Protein AF-A0AAV7X5C0-F1 (afdb_monomer_lite)

Structure (mmCIF, N/CA/C/O backbone):
data_AF-A0AAV7X5C0-F1
#
_entry.id   AF-A0AAV7X5C0-F1
#
loop_
_atom_site.group_PDB
_atom_site.id
_atom_site.type_symbol
_atom_site.label_atom_id
_atom_site.label_alt_id
_atom_site.label_comp_id
_atom_site.label_asym_id
_atom_site.label_entity_id
_atom_site.label_seq_id
_atom_site.pdbx_PDB_ins_code
_atom_site.Cartn_x
_atom_site.Cartn_y
_atom_site.Cartn_z
_atom_site.occupancy
_atom_site.B_iso_or_equiv
_atom_site.auth_seq_id
_atom_site.auth_comp_id
_atom_site.auth_asym_id
_atom_site.auth_atom_id
_atom_site.pdbx_PDB_model_num
ATOM 1 N N . MET A 1 1 ? 16.404 11.447 -31.631 1.00 85.19 1 MET A N 1
ATOM 2 C CA . MET A 1 1 ? 15.729 12.705 -32.036 1.00 85.19 1 MET A CA 1
ATOM 3 C C . MET A 1 1 ? 14.798 12.378 -33.194 1.00 85.19 1 MET A C 1
ATOM 5 O O . MET A 1 1 ? 15.239 12.362 -34.338 1.00 85.19 1 MET A O 1
ATOM 9 N N . GLU A 1 2 ? 13.551 12.026 -32.892 1.00 89.25 2 GLU A N 1
ATOM 10 C CA . GLU A 1 2 ? 12.623 11.389 -33.840 1.00 89.25 2 GLU A CA 1
ATOM 11 C C . GLU A 1 2 ? 11.283 12.127 -33.885 1.00 89.25 2 GLU A C 1
ATOM 13 O O . GLU A 1 2 ? 10.907 12.813 -32.934 1.00 89.25 2 GLU A O 1
ATOM 18 N N . CYS A 1 3 ? 10.566 11.987 -34.999 1.00 92.56 3 CYS A N 1
ATOM 19 C CA . CYS A 1 3 ? 9.213 12.511 -35.148 1.00 92.56 3 CYS A CA 1
ATOM 20 C C . CYS A 1 3 ? 8.210 11.658 -34.343 1.00 92.56 3 CYS A C 1
ATOM 22 O O . CYS A 1 3 ? 8.248 10.436 -34.487 1.00 92.56 3 CYS A O 1
ATOM 24 N N . PRO A 1 4 ? 7.268 12.252 -33.582 1.00 83.00 4 PRO A N 1
ATOM 25 C CA . PRO A 1 4 ? 6.295 11.490 -32.787 1.00 83.00 4 PRO A CA 1
ATOM 26 C C . PRO A 1 4 ? 5.284 10.683 -33.618 1.00 83.00 4 PRO A C 1
ATOM 28 O O . PRO A 1 4 ? 4.707 9.748 -33.093 1.00 83.00 4 PRO A O 1
ATOM 31 N N . GLU A 1 5 ? 5.092 11.030 -34.893 1.00 87.94 5 GLU A N 1
ATOM 32 C CA . GLU A 1 5 ? 4.151 10.374 -35.816 1.00 87.94 5 GLU A CA 1
ATOM 33 C C . GLU A 1 5 ? 4.773 9.178 -36.556 1.00 87.94 5 GLU A C 1
ATOM 35 O O . GLU A 1 5 ? 4.320 8.047 -36.447 1.00 87.94 5 GLU A O 1
ATOM 40 N N . CYS A 1 6 ? 5.833 9.415 -37.339 1.00 86.62 6 CYS A N 1
ATOM 41 C CA . CYS A 1 6 ? 6.433 8.378 -38.185 1.00 86.62 6 CYS A CA 1
ATOM 42 C C . CYS A 1 6 ? 7.597 7.625 -37.522 1.00 86.62 6 CYS A C 1
ATOM 44 O O . CYS A 1 6 ? 8.205 6.765 -38.162 1.00 86.62 6 CYS A O 1
ATOM 46 N N . PHE A 1 7 ? 7.964 8.001 -36.290 1.00 81.56 7 PHE A N 1
ATOM 47 C CA . PHE A 1 7 ? 9.084 7.460 -35.500 1.00 81.56 7 PHE A CA 1
ATOM 48 C C . PHE A 1 7 ? 10.454 7.474 -36.208 1.00 81.56 7 PHE A C 1
ATOM 50 O O . PHE A 1 7 ? 11.425 6.882 -35.749 1.00 81.56 7 PHE A O 1
ATOM 57 N N . GLN A 1 8 ? 10.567 8.202 -37.323 1.00 83.69 8 GLN A N 1
ATOM 58 C CA . GLN A 1 8 ? 11.813 8.361 -38.061 1.00 83.69 8 GLN A CA 1
ATOM 59 C C . GLN A 1 8 ? 12.644 9.510 -37.492 1.00 83.69 8 GLN A C 1
ATOM 61 O O . GLN A 1 8 ? 12.109 10.537 -37.056 1.00 83.69 8 GLN A O 1
ATOM 66 N N . ALA A 1 9 ? 13.967 9.374 -37.590 1.00 86.94 9 ALA A N 1
ATOM 67 C CA . ALA A 1 9 ? 14.896 10.457 -37.307 1.00 86.94 9 ALA A CA 1
ATOM 68 C C . ALA A 1 9 ? 14.622 11.675 -38.208 1.00 86.94 9 ALA A C 1
ATOM 70 O O . ALA A 1 9 ? 14.323 11.542 -39.406 1.00 86.94 9 ALA A O 1
ATOM 71 N N . PHE A 1 10 ? 14.737 12.866 -37.622 1.00 94.62 10 PHE A N 1
ATOM 72 C CA . PHE A 1 10 ? 14.658 14.119 -38.367 1.00 94.62 10 PHE A CA 1
ATOM 73 C C . PHE A 1 10 ? 15.809 14.230 -39.383 1.00 94.62 10 PHE A C 1
ATOM 75 O O . PHE A 1 10 ? 16.904 13.717 -39.163 1.00 94.62 10 PHE A O 1
ATOM 82 N N . ASP A 1 11 ? 15.568 14.923 -40.495 1.00 93.25 11 ASP A N 1
ATOM 83 C CA . ASP A 1 11 ? 16.574 15.225 -41.522 1.00 93.25 11 ASP A CA 1
ATOM 84 C C . ASP A 1 11 ? 16.420 16.673 -42.015 1.00 93.25 11 ASP A C 1
ATOM 86 O O . ASP A 1 11 ? 15.392 17.304 -41.791 1.00 93.25 11 ASP A O 1
ATOM 90 N N . GLU A 1 12 ? 17.432 17.248 -42.667 1.00 93.94 12 GLU A N 1
ATOM 91 C CA . GLU A 1 12 ? 17.379 18.668 -43.054 1.00 93.94 12 GLU A CA 1
ATOM 92 C C . GLU A 1 12 ? 16.387 18.998 -44.187 1.00 93.94 12 GLU A C 1
ATOM 94 O O . GLU A 1 12 ? 16.142 20.179 -44.442 1.00 93.94 12 GLU A O 1
ATOM 99 N N . LYS A 1 13 ? 15.848 18.002 -44.898 1.00 93.62 13 LYS A N 1
ATOM 100 C CA . LYS A 1 13 ? 15.131 18.179 -46.170 1.00 93.62 13 LYS A CA 1
ATOM 101 C C . LYS A 1 13 ? 13.662 17.770 -46.079 1.00 93.62 13 LYS A C 1
ATOM 103 O O . LYS A 1 13 ? 12.790 18.615 -46.241 1.00 93.62 13 LYS A O 1
ATOM 108 N N . ARG A 1 14 ? 13.390 16.480 -45.862 1.00 94.31 14 ARG A N 1
ATOM 109 C CA . ARG A 1 14 ? 12.043 15.887 -45.885 1.00 94.31 14 ARG A CA 1
ATOM 110 C C . ARG A 1 14 ? 11.441 15.849 -44.493 1.00 94.31 14 ARG A C 1
ATOM 112 O O . ARG A 1 14 ? 10.411 16.470 -44.243 1.00 94.31 14 ARG A O 1
ATOM 119 N N . ARG A 1 15 ? 12.119 15.192 -43.551 1.00 96.38 15 ARG A N 1
ATOM 120 C CA . ARG A 1 15 ? 11.696 15.137 -42.149 1.00 96.38 15 ARG A CA 1
ATOM 121 C C . ARG A 1 15 ? 12.279 16.302 -41.354 1.00 96.38 15 ARG A C 1
ATOM 123 O O . ARG A 1 15 ? 12.815 16.114 -40.266 1.00 96.38 15 ARG A O 1
ATOM 130 N N . ARG A 1 16 ? 12.158 17.517 -41.894 1.00 97.19 16 ARG A N 1
ATOM 131 C CA . ARG A 1 16 ? 12.637 18.740 -41.243 1.00 97.19 16 ARG A CA 1
ATOM 132 C C . ARG A 1 16 ? 11.805 19.018 -39.985 1.00 97.19 16 ARG A C 1
ATOM 134 O O . ARG A 1 16 ? 10.578 19.025 -40.100 1.00 97.19 16 ARG A O 1
ATOM 141 N N . PRO A 1 17 ? 12.414 19.197 -38.798 1.00 97.88 17 PRO A N 1
ATOM 142 C CA . PRO A 1 17 ? 11.677 19.377 -37.552 1.00 97.88 17 PRO A CA 1
ATOM 143 C C . PRO A 1 17 ? 11.059 20.777 -37.519 1.00 97.88 17 PRO A C 1
ATOM 145 O O . PRO A 1 17 ? 11.778 21.776 -37.496 1.00 97.88 17 PRO A O 1
ATOM 148 N N . LYS A 1 18 ? 9.729 20.856 -37.515 1.00 98.19 18 LYS A N 1
ATOM 149 C CA . LYS A 1 18 ? 8.967 22.105 -37.408 1.00 98.19 18 LYS A CA 1
ATOM 150 C C . LYS A 1 18 ? 8.487 22.269 -35.969 1.00 98.19 18 LYS A C 1
ATOM 152 O O . LYS A 1 18 ? 7.959 21.317 -35.396 1.00 98.19 18 LYS A O 1
ATOM 157 N N . ALA A 1 19 ? 8.669 23.453 -35.396 1.00 97.50 19 ALA A N 1
ATOM 158 C CA . ALA A 1 19 ? 8.117 23.809 -34.095 1.00 97.50 19 ALA A CA 1
ATOM 159 C C . ALA A 1 19 ? 6.687 24.339 -34.280 1.00 97.50 19 ALA A C 1
ATOM 161 O O . ALA A 1 19 ? 6.451 25.246 -35.080 1.00 97.50 19 ALA A O 1
ATOM 162 N N . LEU A 1 20 ? 5.733 23.755 -33.559 1.00 96.50 20 LEU A N 1
ATOM 163 C CA . LEU A 1 20 ? 4.329 24.155 -33.586 1.00 96.50 20 LEU A CA 1
ATOM 164 C C . LEU A 1 20 ? 4.050 25.250 -32.537 1.00 96.50 20 LEU A C 1
ATOM 166 O O . LEU A 1 20 ? 4.768 25.323 -31.536 1.00 96.50 20 LEU A O 1
ATOM 170 N N . PRO A 1 21 ? 2.982 26.063 -32.688 1.00 95.69 21 PRO A N 1
ATOM 171 C CA . PRO A 1 21 ? 2.622 27.105 -31.716 1.00 95.69 21 PRO A CA 1
ATOM 172 C C . PRO A 1 21 ? 2.396 26.593 -30.283 1.00 95.69 21 PRO A C 1
ATOM 174 O O . PRO A 1 21 ? 2.567 27.335 -29.322 1.00 95.69 21 PRO A O 1
ATOM 177 N N . CYS A 1 22 ? 2.041 25.315 -30.132 1.00 95.25 22 CYS A N 1
ATOM 178 C CA . CYS A 1 22 ? 1.869 24.630 -28.852 1.00 95.25 22 CYS A CA 1
ATOM 179 C C . CYS A 1 22 ? 3.183 24.140 -28.203 1.00 95.25 22 CYS A C 1
ATOM 181 O O . CYS A 1 22 ? 3.131 23.489 -27.166 1.00 95.25 22 CYS A O 1
ATOM 183 N N . GLY A 1 23 ? 4.348 24.392 -28.811 1.00 95.19 23 GLY A N 1
ATOM 184 C CA . GLY A 1 23 ? 5.670 23.969 -28.321 1.00 95.19 23 GLY A CA 1
ATOM 185 C C . GLY A 1 23 ? 6.129 22.581 -28.791 1.00 95.19 23 GLY A C 1
ATOM 186 O O . GLY A 1 23 ? 7.322 22.279 -28.748 1.00 95.19 23 GLY A O 1
ATOM 187 N N . HIS A 1 24 ? 5.217 21.751 -29.303 1.00 96.56 24 HIS A N 1
ATOM 188 C CA . HIS A 1 24 ? 5.545 20.436 -29.862 1.00 96.56 24 HIS A CA 1
ATOM 189 C C . HIS A 1 24 ? 6.390 20.536 -31.143 1.00 96.56 24 HIS A C 1
ATOM 191 O O . HIS A 1 24 ? 6.416 21.562 -31.823 1.00 96.56 24 HIS A O 1
ATOM 197 N N . THR A 1 25 ? 7.100 19.456 -31.484 1.00 97.56 25 THR A N 1
ATOM 198 C CA . THR A 1 25 ? 7.907 19.360 -32.710 1.00 97.56 25 THR A CA 1
ATOM 199 C C . THR A 1 25 ? 7.542 18.102 -33.488 1.00 97.56 25 THR A C 1
ATOM 201 O O . THR A 1 25 ? 7.622 16.996 -32.959 1.00 97.56 25 THR A O 1
ATOM 204 N N . ALA A 1 26 ? 7.188 18.267 -34.760 1.00 96.94 26 ALA A N 1
ATOM 205 C CA . ALA A 1 26 ? 6.910 17.173 -35.688 1.00 96.94 26 ALA A CA 1
ATOM 206 C C . ALA A 1 26 ? 7.621 17.420 -37.025 1.00 96.94 26 ALA A C 1
ATOM 208 O O . ALA A 1 26 ? 8.097 18.523 -37.298 1.00 96.94 26 ALA A O 1
ATOM 209 N N . CYS A 1 27 ? 7.755 16.386 -37.855 1.00 97.94 27 CYS A N 1
ATOM 210 C CA . CYS A 1 27 ? 8.456 16.522 -39.125 1.00 97.94 27 CYS A CA 1
ATOM 211 C C . CYS A 1 27 ? 7.538 17.076 -40.225 1.00 97.94 27 CYS A C 1
ATOM 213 O O . CYS A 1 27 ? 6.349 16.753 -40.282 1.00 97.94 27 CYS A O 1
ATOM 215 N N . LEU A 1 28 ? 8.111 17.885 -41.120 1.00 97.62 28 LEU A N 1
ATOM 216 C CA . LEU A 1 28 ? 7.400 18.548 -42.216 1.00 97.62 28 LEU A CA 1
ATOM 217 C C . LEU A 1 28 ? 6.553 17.580 -43.064 1.00 97.62 28 LEU A C 1
ATOM 219 O O . LEU A 1 28 ? 5.414 17.895 -43.389 1.00 97.62 28 LEU A O 1
ATOM 223 N N . GLU A 1 29 ? 7.075 16.392 -43.378 1.00 97.19 29 GLU A N 1
ATOM 224 C CA . GLU A 1 29 ? 6.374 15.382 -44.186 1.00 97.19 29 GLU A CA 1
ATOM 225 C C . GLU A 1 29 ? 5.118 14.791 -43.507 1.00 97.19 29 GLU A C 1
ATOM 227 O O . GLU A 1 29 ? 4.184 14.387 -44.201 1.00 97.19 29 GLU A O 1
ATOM 232 N N . CYS A 1 30 ? 5.066 14.772 -42.170 1.00 96.19 30 CYS A N 1
ATOM 233 C CA . CYS A 1 30 ? 3.866 14.375 -41.420 1.00 96.19 30 CYS A CA 1
ATOM 234 C C . CYS A 1 30 ? 2.878 15.540 -41.303 1.00 96.19 30 CYS A C 1
ATOM 236 O O . CYS A 1 30 ? 1.695 15.375 -41.588 1.00 96.19 30 CYS A O 1
ATOM 238 N N . LEU A 1 31 ? 3.371 16.738 -40.969 1.00 96.62 31 LEU A N 1
ATOM 239 C CA . LEU A 1 31 ? 2.533 17.937 -40.869 1.00 96.62 31 LEU A CA 1
ATOM 240 C C . LEU A 1 31 ? 1.888 18.319 -42.207 1.00 96.62 31 LEU A C 1
ATOM 242 O O . LEU A 1 31 ? 0.782 18.831 -42.212 1.00 96.62 31 LEU A O 1
ATOM 246 N N . ALA A 1 32 ? 2.504 17.995 -43.347 1.00 96.38 32 ALA A N 1
ATOM 247 C CA . ALA A 1 32 ? 1.908 18.173 -44.676 1.00 96.38 32 ALA A CA 1
ATOM 248 C C . ALA A 1 32 ? 0.578 17.412 -44.899 1.00 96.38 32 ALA A C 1
ATOM 250 O O . ALA A 1 32 ? -0.060 17.609 -45.932 1.00 96.38 32 ALA A O 1
ATOM 251 N N . ARG A 1 33 ? 0.169 16.535 -43.970 1.00 95.25 33 ARG A N 1
ATOM 252 C CA . ARG A 1 33 ? -1.059 15.725 -44.038 1.00 95.25 33 ARG A CA 1
ATOM 253 C C . ARG A 1 33 ? -2.141 16.166 -43.043 1.00 95.25 33 ARG A C 1
ATOM 255 O O . ARG A 1 33 ? -3.227 15.596 -43.070 1.00 95.25 33 ARG A O 1
ATOM 262 N N . VAL A 1 34 ? -1.855 17.137 -42.169 1.00 92.75 34 VAL A N 1
ATOM 263 C CA . VAL A 1 34 ? -2.744 17.561 -41.073 1.00 92.75 34 VAL A CA 1
ATOM 264 C C . VAL A 1 34 ? -2.732 19.078 -40.863 1.00 92.75 34 VAL A C 1
ATOM 266 O O . VAL A 1 34 ? -1.747 19.757 -41.126 1.00 92.75 34 VAL A O 1
ATOM 269 N N . ASP A 1 35 ? -3.834 19.600 -40.334 1.00 92.38 35 ASP A N 1
ATOM 270 C CA . ASP A 1 35 ? -4.062 21.007 -39.967 1.00 92.38 35 ASP A CA 1
ATOM 271 C C . ASP A 1 35 ? -3.895 21.279 -38.458 1.00 92.38 35 ASP A C 1
ATOM 273 O O . ASP A 1 35 ? -4.175 22.369 -37.953 1.00 92.38 35 ASP A O 1
ATOM 277 N N . ARG A 1 36 ? -3.464 20.256 -37.716 1.00 94.50 36 ARG A N 1
ATOM 278 C CA . ARG A 1 36 ? -3.412 20.234 -36.256 1.00 94.50 36 ARG A CA 1
ATOM 279 C C . ARG A 1 36 ? -2.195 19.494 -35.738 1.00 94.50 36 ARG A C 1
ATOM 281 O O . ARG A 1 36 ? -1.627 18.635 -36.411 1.00 94.50 36 ARG A O 1
ATOM 288 N N . CYS A 1 37 ? -1.802 19.831 -34.520 1.00 93.75 37 CYS A N 1
ATOM 289 C CA . CYS A 1 37 ? -0.742 19.142 -33.814 1.00 93.75 37 CYS A CA 1
ATOM 290 C C . CYS A 1 37 ? -1.089 17.663 -33.605 1.00 93.75 37 CYS A C 1
ATOM 292 O O . CYS A 1 37 ? -2.163 17.331 -33.108 1.00 93.75 37 CYS A O 1
ATOM 294 N N . LEU A 1 38 ? -0.136 16.793 -33.933 1.00 86.50 38 LEU A N 1
ATOM 295 C CA . LEU A 1 38 ? -0.240 15.336 -33.792 1.00 86.50 38 LEU A CA 1
ATOM 296 C C . LEU A 1 38 ? -0.123 14.866 -32.328 1.00 86.50 38 LEU A C 1
ATOM 298 O O . LEU A 1 38 ? -0.301 13.692 -32.050 1.00 86.50 38 LEU A O 1
ATOM 302 N N . VAL A 1 39 ? 0.184 15.781 -31.400 1.00 82.44 39 VAL A N 1
ATOM 303 C CA . VAL A 1 39 ? 0.374 15.492 -29.970 1.00 82.44 39 VAL A CA 1
ATOM 304 C C . VAL A 1 39 ? -0.807 16.008 -29.141 1.00 82.44 39 VAL A C 1
ATOM 306 O O . VAL A 1 39 ? -1.436 15.239 -28.423 1.00 82.44 39 VAL A O 1
ATOM 309 N N . ASP A 1 40 ? -1.161 17.294 -29.258 1.00 90.69 40 ASP A N 1
ATOM 310 C CA . ASP A 1 40 ? -2.236 17.916 -28.465 1.00 90.69 40 ASP A CA 1
ATOM 311 C C . ASP A 1 40 ? -3.482 18.327 -29.263 1.00 90.69 40 ASP A C 1
ATOM 313 O O . ASP A 1 40 ? -4.351 19.018 -28.735 1.00 90.69 40 ASP A O 1
ATOM 317 N N . GLY A 1 41 ? -3.585 17.933 -30.537 1.00 91.56 41 GLY A N 1
ATOM 318 C CA . GLY A 1 41 ? -4.766 18.161 -31.377 1.00 91.56 41 GLY A CA 1
ATOM 319 C C . GLY A 1 41 ? -5.068 19.627 -31.712 1.00 91.56 41 GLY A C 1
ATOM 320 O O . GLY A 1 41 ? -6.014 19.895 -32.452 1.00 91.56 41 GLY A O 1
ATOM 321 N N . LYS A 1 42 ? -4.282 20.586 -31.204 1.00 92.88 42 LYS A N 1
ATOM 322 C CA . LYS A 1 42 ? -4.492 22.020 -31.436 1.00 92.88 42 LYS A CA 1
ATOM 323 C C . LYS A 1 42 ? -4.239 22.364 -32.901 1.00 92.88 42 LYS A C 1
ATOM 325 O O . LYS A 1 42 ? -3.172 22.058 -33.436 1.00 92.88 42 LYS A O 1
ATOM 330 N N . GLY A 1 43 ? -5.217 23.010 -33.531 1.00 92.75 43 GLY A N 1
ATOM 331 C CA . GLY A 1 43 ? -5.088 23.535 -34.888 1.00 92.75 43 GLY A CA 1
ATOM 332 C C . GLY A 1 43 ? -3.974 24.578 -34.999 1.00 92.75 43 GLY A C 1
ATOM 333 O O . GLY A 1 43 ? -3.667 25.279 -34.031 1.00 92.75 43 GLY A O 1
ATOM 334 N N . PHE A 1 44 ? -3.383 24.695 -36.184 1.00 91.56 44 PHE A N 1
ATOM 335 C CA . PHE A 1 44 ? -2.478 25.787 -36.533 1.00 91.56 44 PHE A CA 1
ATOM 336 C C . PHE A 1 44 ? -2.868 26.366 -37.899 1.00 91.56 44 PHE A C 1
ATOM 338 O O . PHE A 1 44 ? -3.193 25.634 -38.825 1.00 91.56 44 PHE A O 1
ATOM 345 N N . GLU A 1 45 ? -2.853 27.693 -38.026 1.00 89.19 45 GLU A N 1
ATOM 346 C CA . GLU A 1 45 ? -3.379 28.381 -39.220 1.00 89.19 45 GLU A CA 1
ATOM 347 C C . GLU A 1 45 ? -2.366 28.473 -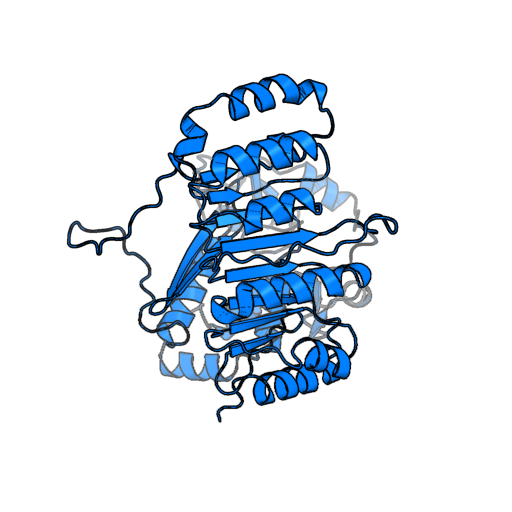40.378 1.00 89.19 45 GLU A C 1
ATOM 349 O O . GLU A 1 45 ? -2.735 28.782 -41.509 1.00 89.19 45 GLU A O 1
ATOM 354 N N . SER A 1 46 ? -1.080 28.230 -40.108 1.00 89.12 46 SER A N 1
ATOM 355 C CA . SER A 1 46 ? 0.007 28.357 -41.089 1.00 89.12 46 SER A CA 1
ATOM 356 C C . SER A 1 46 ? 0.190 27.099 -41.935 1.00 89.12 46 SER A C 1
ATOM 358 O O . SER A 1 46 ? 0.034 25.978 -41.450 1.00 89.12 46 SER A O 1
ATOM 360 N N . ILE A 1 47 ? 0.642 27.263 -43.181 1.00 92.50 47 ILE A N 1
ATOM 361 C CA . ILE A 1 47 ? 1.013 26.122 -44.026 1.00 92.50 47 ILE A CA 1
ATOM 362 C C . ILE A 1 47 ? 2.220 25.405 -43.376 1.00 92.50 47 ILE A C 1
ATOM 364 O O . ILE A 1 47 ? 3.168 26.079 -42.968 1.00 92.50 47 ILE A O 1
ATOM 368 N N . PRO A 1 48 ? 2.264 24.058 -43.297 1.00 92.88 48 PRO A N 1
ATOM 369 C CA . PRO A 1 48 ? 3.340 23.314 -42.625 1.00 92.88 48 PRO A CA 1
ATOM 370 C C . PRO A 1 48 ? 4.780 23.693 -43.013 1.00 92.88 48 PRO A C 1
ATOM 372 O O . PRO A 1 48 ? 5.691 23.606 -42.187 1.00 92.88 48 PRO A O 1
ATOM 375 N N . SER A 1 49 ? 5.004 24.139 -44.253 1.00 93.31 49 SER A N 1
ATOM 376 C CA . SER A 1 49 ? 6.300 24.640 -44.730 1.00 93.31 49 SER A CA 1
ATOM 377 C C . SER A 1 49 ? 6.730 25.962 -44.084 1.00 93.31 49 SER A C 1
ATOM 379 O O . SER A 1 49 ? 7.928 26.172 -43.896 1.00 93.31 49 SER A O 1
ATOM 381 N N . GLU A 1 50 ? 5.770 26.821 -43.735 1.00 95.69 50 GLU A N 1
ATOM 382 C CA . GLU A 1 50 ? 5.957 28.184 -43.212 1.00 95.69 50 GLU A CA 1
ATOM 383 C C . GLU A 1 50 ? 6.146 28.232 -41.691 1.00 95.69 50 GLU A C 1
ATOM 385 O O . GLU A 1 50 ? 6.660 29.221 -41.171 1.00 95.69 50 GLU A O 1
ATOM 390 N N . LEU A 1 51 ? 5.784 27.159 -40.976 1.00 96.19 51 LEU A N 1
ATOM 391 C CA . LEU A 1 51 ? 6.083 27.010 -39.548 1.00 96.19 51 LEU A CA 1
ATOM 392 C C . LEU A 1 51 ? 7.591 27.218 -39.281 1.00 96.19 51 LEU A C 1
ATOM 394 O O . LEU A 1 51 ? 8.420 26.891 -40.138 1.00 96.19 51 LEU A O 1
ATOM 398 N N . PRO A 1 52 ? 8.003 27.711 -38.103 1.00 97.31 52 PRO A N 1
ATOM 399 C CA . PRO A 1 52 ? 9.421 27.817 -37.773 1.00 97.31 52 PRO A CA 1
ATOM 400 C C . PRO A 1 52 ? 10.075 26.429 -37.695 1.00 97.31 52 PRO A C 1
ATOM 402 O O . PRO A 1 52 ? 9.473 25.456 -37.239 1.00 97.31 52 PRO A O 1
ATOM 405 N N . ASP A 1 53 ? 11.331 26.317 -38.127 1.00 97.94 53 ASP A N 1
ATOM 406 C CA . ASP A 1 53 ? 12.125 25.112 -37.866 1.00 97.94 53 ASP A CA 1
ATOM 407 C C . ASP A 1 53 ? 12.582 25.085 -36.401 1.00 97.94 53 ASP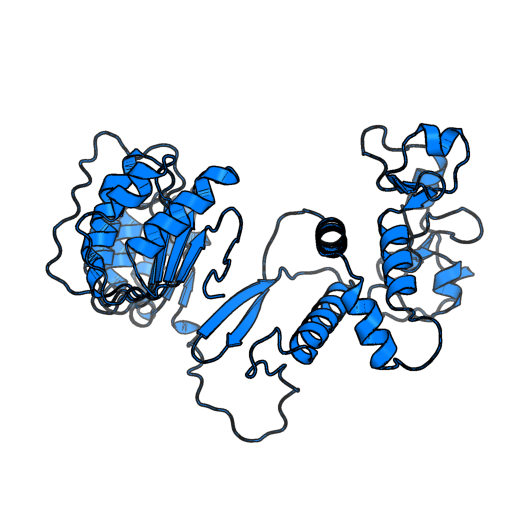 A C 1
ATOM 409 O O . ASP A 1 53 ? 12.984 26.115 -35.853 1.00 97.94 53 ASP A O 1
ATOM 413 N N . ASN A 1 54 ? 12.630 23.902 -35.786 1.00 97.38 54 ASN A N 1
ATOM 414 C CA . ASN A 1 54 ? 13.267 23.732 -34.484 1.00 97.38 54 ASN A CA 1
ATOM 415 C C . ASN A 1 54 ? 14.801 23.763 -34.649 1.00 97.38 54 ASN A C 1
ATOM 417 O O . ASN A 1 54 ? 15.455 22.736 -34.855 1.00 97.38 54 ASN A O 1
ATOM 421 N N . GLN A 1 55 ? 15.371 24.970 -34.581 1.00 96.50 55 GLN A N 1
ATOM 422 C CA . GLN A 1 55 ? 16.806 25.206 -34.772 1.00 96.50 55 GLN A CA 1
ATOM 423 C C . GLN A 1 55 ? 17.674 24.473 -33.741 1.00 96.50 55 GLN A C 1
ATOM 425 O O . GLN A 1 55 ? 18.781 24.067 -34.080 1.00 96.50 55 GLN A O 1
ATOM 430 N N . SER A 1 56 ? 17.179 24.247 -32.520 1.00 92.12 56 SER A N 1
ATOM 431 C CA . SER A 1 56 ? 17.897 23.486 -31.489 1.00 92.12 56 SER A CA 1
ATOM 432 C C . SER A 1 56 ? 18.077 22.024 -31.899 1.00 92.12 56 SER A C 1
ATOM 434 O O . SER A 1 56 ? 19.180 21.491 -31.806 1.00 92.12 56 SER A O 1
ATOM 436 N N . VAL A 1 57 ? 17.026 21.390 -32.433 1.00 93.44 57 VAL A N 1
ATOM 437 C CA . VAL A 1 57 ? 17.100 20.017 -32.962 1.00 93.44 57 VAL A CA 1
ATOM 438 C C . VAL A 1 57 ? 18.023 19.956 -34.183 1.00 93.44 57 VAL A C 1
ATOM 440 O O . VAL A 1 57 ? 18.891 19.090 -34.243 1.00 93.44 57 VAL A O 1
ATOM 443 N N . LEU A 1 58 ? 17.925 20.914 -35.114 1.00 93.94 58 LEU A N 1
ATOM 444 C CA . LEU A 1 58 ? 18.840 20.992 -36.264 1.00 93.94 58 LEU A CA 1
ATOM 445 C C . LEU A 1 58 ? 20.306 21.209 -35.846 1.00 93.94 58 LEU A C 1
ATOM 447 O O . LEU A 1 58 ? 21.205 20.628 -36.451 1.00 93.94 58 LEU A O 1
ATOM 451 N N . ALA A 1 59 ? 20.571 22.013 -34.815 1.00 90.69 59 ALA A N 1
ATOM 452 C CA . ALA A 1 59 ? 21.917 22.229 -34.289 1.00 90.69 59 ALA A CA 1
ATOM 453 C C . ALA A 1 59 ? 22.494 20.957 -33.647 1.00 90.69 59 ALA A C 1
ATOM 455 O O . ALA A 1 59 ? 23.645 20.619 -33.915 1.00 90.69 59 ALA A O 1
ATOM 456 N N . LEU A 1 60 ? 21.687 20.220 -32.874 1.00 87.25 60 LEU A N 1
ATOM 457 C CA . LEU A 1 60 ? 22.068 18.928 -32.290 1.00 87.25 60 LEU A CA 1
ATOM 458 C C . LEU A 1 60 ? 22.299 17.841 -33.352 1.00 87.25 60 LEU A C 1
ATOM 460 O O . LEU A 1 60 ? 23.170 16.994 -33.187 1.00 87.25 60 LEU A O 1
ATOM 464 N N . MET A 1 61 ? 21.554 17.865 -34.461 1.00 87.88 61 MET A N 1
ATOM 465 C CA . MET A 1 61 ? 21.800 16.969 -35.597 1.00 87.88 61 MET A CA 1
ATOM 466 C C . MET A 1 61 ? 23.125 17.293 -36.304 1.00 87.88 61 MET A C 1
ATOM 468 O O . MET A 1 61 ? 23.861 16.389 -36.685 1.00 87.88 61 MET A O 1
ATOM 472 N N . ARG A 1 62 ? 23.441 18.584 -36.473 1.00 88.12 62 ARG A N 1
ATOM 473 C CA . ARG A 1 62 ? 24.666 19.058 -37.145 1.00 88.12 62 ARG A CA 1
ATOM 474 C C . ARG A 1 62 ? 25.930 18.899 -36.316 1.00 88.12 62 ARG A C 1
ATOM 476 O O . ARG A 1 62 ? 27.002 18.753 -36.892 1.00 88.12 62 ARG A O 1
ATOM 483 N N . SER A 1 63 ? 25.826 18.969 -34.991 1.00 82.81 63 SER A N 1
ATOM 484 C CA . SER A 1 63 ? 26.983 18.851 -34.102 1.00 82.81 63 SER A CA 1
ATOM 485 C C . SER A 1 63 ? 27.571 17.439 -34.069 1.00 82.81 63 SER A C 1
ATOM 487 O O . SER A 1 63 ? 28.658 17.263 -33.528 1.00 82.81 63 SER A O 1
ATOM 489 N N . GLY A 1 64 ? 26.874 16.440 -34.630 1.00 69.88 64 GLY A N 1
ATOM 490 C CA . GLY A 1 64 ? 27.340 15.055 -34.662 1.00 69.88 64 GLY A CA 1
ATOM 491 C C . GLY A 1 64 ? 27.472 14.432 -33.271 1.00 69.88 64 GLY A C 1
ATOM 492 O O . GLY A 1 64 ? 28.158 13.426 -33.124 1.00 69.88 64 GLY A O 1
ATOM 493 N N . ILE A 1 65 ? 26.836 15.020 -32.248 1.00 66.81 65 ILE A N 1
ATOM 494 C CA . ILE A 1 65 ? 26.858 14.512 -30.872 1.00 66.81 65 ILE A CA 1
ATOM 495 C C . ILE A 1 65 ? 25.907 13.312 -30.789 1.00 66.81 65 ILE A C 1
ATOM 497 O O . ILE A 1 65 ? 24.798 13.384 -30.262 1.00 66.81 65 ILE A O 1
ATOM 501 N N . THR A 1 66 ? 26.353 12.184 -31.336 1.00 56.81 66 THR A N 1
ATOM 502 C CA . THR A 1 66 ? 25.856 10.864 -30.962 1.00 56.81 66 THR A CA 1
ATOM 503 C C . THR A 1 66 ? 26.318 10.598 -29.534 1.00 56.81 66 THR A C 1
ATOM 505 O O . THR A 1 66 ? 27.518 10.458 -29.295 1.00 56.81 66 THR A O 1
ATOM 508 N N . SER A 1 67 ? 25.386 10.577 -28.579 1.00 55.12 67 SER A N 1
ATOM 509 C CA . SER A 1 67 ? 25.667 10.370 -27.154 1.00 55.12 67 SER A CA 1
ATOM 510 C C . SER A 1 67 ? 26.381 9.032 -26.923 1.00 55.12 67 SER A C 1
ATOM 512 O O . SER A 1 67 ? 25.729 7.993 -26.842 1.00 55.12 67 SER A O 1
ATOM 514 N N . SER A 1 68 ? 27.715 9.066 -26.821 1.00 48.09 68 SER A N 1
ATOM 515 C CA . SER A 1 68 ? 28.644 7.920 -26.921 1.00 48.09 68 SER A CA 1
ATOM 516 C C . SER A 1 68 ? 28.657 6.990 -25.691 1.00 48.09 68 SER A C 1
ATOM 518 O O . SER A 1 68 ? 29.711 6.616 -25.184 1.00 48.09 68 SER A O 1
ATOM 520 N N . GLY A 1 69 ? 27.481 6.678 -25.155 1.00 49.59 69 GLY A N 1
ATOM 521 C CA . GLY A 1 69 ? 27.292 5.881 -23.940 1.00 49.59 69 GLY A CA 1
ATOM 522 C C . GLY A 1 69 ? 25.838 5.492 -23.654 1.00 49.59 69 GLY A C 1
ATOM 523 O O . GLY A 1 69 ? 25.573 4.863 -22.636 1.00 49.59 69 GLY A O 1
ATOM 524 N N . SER A 1 70 ? 24.892 5.850 -24.529 1.00 50.50 70 SER A N 1
ATOM 525 C CA . SER A 1 70 ? 23.556 5.252 -24.545 1.00 50.50 70 SER A CA 1
ATOM 526 C C . SER A 1 70 ? 23.570 4.131 -25.576 1.00 50.50 70 SER A C 1
ATOM 528 O O . SER A 1 70 ? 23.913 4.377 -26.732 1.00 50.50 70 SER A O 1
ATOM 530 N N . SER A 1 71 ? 23.209 2.914 -25.159 1.00 55.56 71 SER A N 1
ATOM 531 C CA . SER A 1 71 ? 22.928 1.804 -26.074 1.00 55.56 71 SER A CA 1
ATOM 532 C C . SER A 1 71 ? 21.979 2.299 -27.161 1.00 55.56 71 SER A C 1
ATOM 534 O O . SER A 1 71 ? 20.894 2.800 -26.851 1.00 55.56 71 SER A O 1
ATOM 536 N N . LEU A 1 72 ? 22.399 2.204 -28.422 1.00 57.19 72 LEU A N 1
ATOM 537 C CA . LEU A 1 72 ? 21.574 2.602 -29.553 1.00 57.19 72 LEU A CA 1
ATOM 538 C C . LEU A 1 72 ? 20.303 1.745 -29.544 1.00 57.19 72 LEU A C 1
ATOM 540 O O . LEU A 1 72 ? 20.345 0.593 -29.958 1.00 57.19 72 LEU A O 1
ATOM 544 N N . HIS A 1 73 ? 19.172 2.310 -29.100 1.00 72.75 73 HIS A N 1
ATOM 545 C CA . HIS A 1 73 ? 17.846 1.676 -29.155 1.00 72.75 73 HIS A CA 1
ATOM 546 C C . HIS A 1 73 ? 17.330 1.616 -30.604 1.00 72.75 73 HIS A C 1
ATOM 548 O O . HIS A 1 73 ? 16.282 2.160 -30.964 1.00 72.75 73 HIS A O 1
ATOM 554 N N . LEU A 1 74 ? 18.118 0.969 -31.451 1.00 80.94 74 LEU A N 1
ATOM 555 C CA . LEU A 1 74 ? 17.931 0.764 -32.868 1.00 80.94 74 LEU A CA 1
ATOM 556 C C . LEU A 1 74 ? 17.813 -0.742 -33.113 1.00 80.94 74 LEU A C 1
ATOM 558 O O . LEU A 1 74 ? 18.451 -1.553 -32.449 1.00 80.94 74 LEU A O 1
ATOM 562 N N . TRP A 1 75 ? 17.013 -1.113 -34.101 1.00 86.12 75 TRP A N 1
ATOM 563 C CA . TRP A 1 75 ? 16.886 -2.472 -34.596 1.00 86.12 75 TRP A CA 1
ATOM 564 C C . TRP A 1 75 ? 17.515 -2.570 -35.982 1.00 86.12 75 TRP A C 1
ATOM 566 O O . TRP A 1 75 ? 17.228 -1.755 -36.865 1.00 86.12 75 TRP A O 1
ATOM 576 N N . CYS A 1 76 ? 18.357 -3.575 -36.192 1.00 93.00 76 CYS A N 1
ATOM 577 C CA . CYS A 1 76 ? 18.981 -3.850 -37.475 1.00 93.00 76 CYS A CA 1
ATOM 578 C C . CYS A 1 76 ? 18.104 -4.814 -38.283 1.00 93.00 76 CYS A C 1
ATOM 580 O O . CYS A 1 76 ? 18.012 -5.999 -37.962 1.00 93.00 76 CYS A O 1
ATOM 582 N N . LYS A 1 77 ? 17.491 -4.335 -39.374 1.00 87.94 77 LYS A N 1
ATOM 583 C CA . LYS A 1 77 ? 16.654 -5.177 -40.247 1.00 87.94 77 LYS A CA 1
ATOM 584 C C . LYS A 1 77 ? 17.456 -6.257 -40.986 1.00 87.94 77 LYS A C 1
ATOM 586 O O . LYS A 1 77 ? 16.871 -7.255 -41.387 1.00 87.94 77 LYS A O 1
ATOM 591 N N . ASN A 1 78 ? 18.771 -6.084 -41.149 1.00 94.56 78 ASN A N 1
ATOM 592 C CA . ASN A 1 78 ? 19.654 -7.092 -41.746 1.00 94.56 78 ASN A CA 1
ATOM 593 C C . ASN A 1 78 ? 20.030 -8.202 -40.755 1.00 94.56 78 ASN A C 1
ATOM 595 O O . ASN A 1 78 ? 20.023 -9.371 -41.128 1.00 94.56 78 ASN A O 1
ATOM 599 N N . CYS A 1 79 ? 20.345 -7.844 -39.506 1.00 92.88 79 CYS A N 1
ATOM 600 C CA . CYS A 1 79 ? 20.771 -8.797 -38.476 1.00 92.88 79 CYS A CA 1
ATOM 601 C C . CYS A 1 79 ? 19.603 -9.409 -37.687 1.00 92.88 79 CYS A C 1
ATOM 603 O O . CYS A 1 79 ? 19.823 -10.362 -36.947 1.00 92.88 79 CYS A O 1
ATOM 605 N N . LEU A 1 80 ? 18.385 -8.866 -37.832 1.00 87.38 80 LEU A N 1
ATOM 606 C CA . LEU A 1 80 ? 17.179 -9.269 -37.095 1.00 87.38 80 LEU A CA 1
ATOM 607 C C . LEU A 1 80 ? 17.381 -9.231 -35.567 1.00 87.38 80 LEU A C 1
ATOM 609 O O . LEU A 1 80 ? 17.001 -10.153 -34.849 1.00 87.38 80 LEU A O 1
ATOM 613 N N . GLY A 1 81 ? 17.994 -8.149 -35.084 1.00 85.75 81 GLY A N 1
ATOM 614 C CA . GLY A 1 81 ? 18.304 -7.937 -33.672 1.00 85.75 81 GLY A CA 1
ATOM 615 C C . GLY A 1 81 ? 18.588 -6.470 -33.347 1.00 85.75 81 GLY A C 1
ATOM 616 O O . GLY A 1 81 ? 18.545 -5.606 -34.229 1.00 85.75 81 GLY A O 1
ATOM 617 N N . GLU A 1 82 ? 18.917 -6.193 -32.085 1.00 85.06 82 GLU A N 1
ATOM 618 C CA . GLU A 1 82 ? 19.415 -4.883 -31.647 1.00 85.06 82 GLU A CA 1
ATOM 619 C C . GLU A 1 82 ? 20.652 -4.476 -32.469 1.00 85.06 82 GLU A C 1
ATOM 621 O O . GLU A 1 82 ? 21.552 -5.283 -32.721 1.00 85.06 82 GLU A O 1
ATOM 626 N N . ALA A 1 83 ? 20.669 -3.238 -32.961 1.00 85.38 83 ALA A N 1
ATOM 627 C CA . ALA A 1 83 ? 21.715 -2.770 -33.858 1.00 85.38 83 ALA A CA 1
ATOM 628 C C . ALA A 1 83 ? 22.970 -2.368 -33.077 1.00 85.38 83 ALA A C 1
ATOM 630 O O . ALA A 1 83 ? 22.953 -1.453 -32.256 1.00 85.38 83 ALA A O 1
ATOM 631 N N . THR A 1 84 ? 24.085 -3.017 -33.398 1.00 84.94 84 THR A N 1
ATOM 632 C CA . THR A 1 84 ? 25.417 -2.626 -32.926 1.00 84.94 84 THR A CA 1
ATOM 633 C C . THR A 1 84 ? 25.974 -1.457 -33.744 1.00 84.94 84 THR A C 1
ATOM 635 O O . THR A 1 84 ? 25.490 -1.176 -34.841 1.00 84.94 84 THR A O 1
ATOM 638 N N . GLU A 1 85 ? 27.034 -0.806 -33.253 1.00 80.19 85 GLU A N 1
ATOM 639 C CA . GLU A 1 85 ? 27.758 0.241 -34.000 1.00 80.19 85 GLU A CA 1
ATOM 640 C C . GLU A 1 85 ? 28.218 -0.271 -35.378 1.00 80.19 85 GLU A C 1
ATOM 642 O O . GLU A 1 85 ? 27.937 0.366 -36.392 1.00 80.19 85 GLU A O 1
ATOM 647 N N . ASN A 1 86 ? 28.750 -1.501 -35.445 1.00 86.00 86 ASN A N 1
ATOM 648 C CA . ASN A 1 86 ? 29.105 -2.166 -36.704 1.00 86.00 86 ASN A CA 1
ATOM 649 C C . ASN A 1 86 ? 27.940 -2.230 -37.707 1.00 86.00 86 ASN A C 1
ATOM 651 O O . ASN A 1 86 ? 28.172 -2.119 -38.903 1.00 86.00 86 ASN A O 1
ATOM 655 N N . CYS A 1 87 ? 26.685 -2.384 -37.260 1.00 88.31 87 CYS A N 1
ATOM 656 C CA . CYS A 1 87 ? 25.546 -2.389 -38.183 1.00 88.31 87 CYS A CA 1
ATOM 657 C C . CYS A 1 87 ? 25.354 -1.029 -38.869 1.00 88.31 87 CYS A C 1
ATOM 659 O O . CYS A 1 87 ? 24.890 -0.978 -40.005 1.00 88.31 87 CYS A O 1
ATOM 661 N N . VAL A 1 88 ? 25.698 0.067 -38.192 1.00 81.00 88 VAL A N 1
ATOM 662 C CA . VAL A 1 88 ? 25.660 1.415 -38.770 1.00 81.00 88 VAL A CA 1
ATOM 663 C C . VAL A 1 88 ? 26.840 1.611 -39.725 1.00 81.00 88 VAL A C 1
ATOM 665 O O . VAL A 1 88 ? 26.634 2.051 -40.855 1.00 81.00 88 VAL A O 1
ATOM 668 N N . ASP A 1 89 ? 28.047 1.219 -39.308 1.00 81.06 89 ASP A N 1
ATOM 669 C CA . ASP A 1 89 ? 29.282 1.384 -40.088 1.00 81.06 89 ASP A CA 1
ATOM 670 C C . ASP A 1 89 ? 29.322 0.515 -41.360 1.00 81.06 89 ASP A C 1
ATOM 672 O O . ASP A 1 89 ? 29.796 0.958 -42.407 1.00 81.06 89 ASP A O 1
ATOM 676 N N . GLU A 1 90 ? 28.773 -0.702 -41.305 1.00 90.25 90 GLU A N 1
ATOM 677 C CA . GLU A 1 90 ? 28.617 -1.611 -42.453 1.00 90.25 90 GLU A CA 1
ATOM 678 C C . GLU A 1 90 ? 27.444 -1.210 -43.375 1.00 90.25 90 GLU A C 1
ATOM 680 O O . GLU A 1 90 ? 27.246 -1.806 -44.436 1.00 90.25 90 GLU A O 1
ATOM 685 N N . GLY A 1 91 ? 26.674 -0.176 -43.011 1.00 88.25 91 GLY A N 1
ATOM 686 C CA . GLY A 1 91 ? 25.582 0.358 -43.825 1.00 88.25 91 GLY A CA 1
ATOM 687 C C . GLY A 1 91 ? 24.315 -0.503 -43.834 1.00 88.25 91 GLY A C 1
ATOM 688 O O . GLY A 1 91 ? 23.564 -0.475 -44.812 1.00 88.25 91 GLY A O 1
ATOM 689 N N . HIS A 1 92 ? 24.056 -1.271 -42.771 1.00 91.12 92 HIS A N 1
ATOM 690 C CA . HIS A 1 92 ? 22.813 -2.029 -42.637 1.00 91.12 92 HIS A CA 1
ATOM 691 C C . HIS A 1 92 ? 21.590 -1.110 -42.493 1.00 91.12 92 HIS A C 1
ATOM 693 O O . HIS A 1 92 ? 21.653 0.016 -41.994 1.00 91.12 92 HIS A O 1
ATOM 699 N N . ALA A 1 93 ? 20.427 -1.620 -42.900 1.00 88.12 93 ALA A N 1
ATOM 700 C CA . ALA A 1 93 ? 19.146 -0.954 -42.733 1.00 88.12 93 ALA A CA 1
ATOM 701 C C . ALA A 1 93 ? 18.720 -0.988 -41.255 1.00 88.12 93 ALA A C 1
ATOM 703 O O . ALA A 1 93 ? 18.015 -1.894 -40.804 1.00 88.12 93 ALA A O 1
ATOM 704 N N . VAL A 1 94 ? 19.155 0.015 -40.497 1.00 89.19 94 VAL A N 1
ATOM 705 C CA . VAL A 1 94 ? 18.752 0.234 -39.103 1.00 89.19 94 VAL A CA 1
ATOM 706 C C . VAL A 1 94 ? 17.507 1.125 -39.010 1.00 89.19 94 VAL A C 1
ATOM 708 O O . VAL A 1 94 ? 17.280 2.007 -39.838 1.00 89.19 94 VAL A O 1
ATOM 711 N N . THR A 1 95 ? 16.679 0.901 -37.994 1.00 81.50 95 THR A N 1
ATOM 712 C CA . THR A 1 95 ? 15.516 1.740 -37.650 1.00 81.50 95 THR A CA 1
ATOM 713 C C . THR A 1 95 ? 15.406 1.870 -36.130 1.00 81.50 95 THR A C 1
ATOM 715 O O . THR A 1 95 ? 16.095 1.137 -35.427 1.00 81.50 95 THR A O 1
ATOM 718 N N . SER A 1 96 ? 14.589 2.774 -35.579 1.00 77.50 96 SER A N 1
ATOM 719 C CA . SER A 1 96 ? 14.428 2.831 -34.117 1.00 77.50 96 SER A CA 1
ATOM 720 C C . SER A 1 96 ? 13.698 1.590 -33.599 1.00 77.50 96 SER A C 1
ATOM 722 O O . SER A 1 96 ? 12.819 1.057 -34.275 1.00 77.50 96 SER A O 1
ATOM 724 N N . MET A 1 97 ? 14.046 1.113 -32.400 1.00 72.31 97 MET A N 1
ATOM 725 C CA . MET A 1 97 ? 13.413 -0.066 -31.789 1.00 72.31 97 MET A CA 1
ATOM 726 C C . MET A 1 97 ? 11.883 0.111 -31.736 1.00 72.31 97 MET A C 1
ATOM 728 O O . MET A 1 97 ? 11.129 -0.800 -32.069 1.00 72.31 97 MET A O 1
ATOM 732 N N . LYS A 1 98 ? 11.426 1.336 -31.431 1.00 62.09 98 LYS A N 1
ATOM 733 C CA . LYS A 1 98 ? 10.013 1.738 -31.477 1.00 62.09 98 LYS A CA 1
ATOM 734 C C . LYS A 1 98 ? 9.414 1.629 -32.885 1.00 62.09 98 LYS A C 1
ATOM 736 O O . LYS A 1 98 ? 8.334 1.063 -33.024 1.00 62.09 98 LYS A O 1
ATOM 741 N N . SER A 1 99 ? 10.107 2.118 -33.921 1.00 69.25 99 SER A N 1
ATOM 742 C CA . SER A 1 99 ? 9.672 1.956 -35.319 1.00 69.25 99 SER A CA 1
ATOM 743 C C . SER A 1 99 ? 9.541 0.485 -35.708 1.00 69.25 99 SER A C 1
ATOM 745 O O . SER A 1 99 ? 8.543 0.109 -36.315 1.00 69.25 99 SER A O 1
ATOM 747 N N . HIS A 1 100 ? 10.516 -0.354 -35.338 1.00 79.25 100 HIS A N 1
ATOM 748 C CA . HIS A 1 100 ? 10.488 -1.783 -35.642 1.00 79.25 100 HIS A CA 1
ATOM 749 C C . HIS A 1 100 ? 9.299 -2.485 -34.985 1.00 79.25 100 HIS A C 1
ATOM 751 O O . HIS A 1 100 ? 8.551 -3.168 -35.680 1.00 79.25 100 HIS A O 1
ATOM 757 N N . TRP A 1 101 ? 9.081 -2.284 -33.682 1.00 69.44 101 TRP A N 1
ATOM 758 C CA . TRP A 1 101 ? 7.955 -2.906 -32.983 1.00 69.44 101 TRP A CA 1
ATOM 759 C C . TRP A 1 101 ? 6.600 -2.370 -33.448 1.00 69.44 101 TRP A C 1
ATOM 761 O O . TRP A 1 101 ? 5.658 -3.147 -33.557 1.00 69.44 101 TRP A O 1
ATOM 771 N N . HIS A 1 102 ? 6.499 -1.087 -33.807 1.00 60.47 102 HIS A N 1
ATOM 772 C CA . HIS A 1 102 ? 5.294 -0.538 -34.429 1.00 60.47 102 HIS A CA 1
ATOM 773 C C . HIS A 1 102 ? 5.030 -1.155 -35.813 1.00 60.47 102 HIS A C 1
ATOM 775 O O . HIS A 1 102 ? 3.897 -1.515 -36.127 1.00 60.47 102 HIS A O 1
ATOM 781 N N . GLU A 1 103 ? 6.061 -1.304 -36.648 1.00 65.94 103 GLU A N 1
ATOM 782 C CA . GLU A 1 103 ? 5.968 -1.945 -37.965 1.00 65.94 103 GLU A CA 1
ATOM 783 C C . GLU A 1 103 ? 5.593 -3.428 -37.843 1.00 65.94 103 GLU A C 1
ATOM 785 O O . GLU A 1 103 ? 4.671 -3.864 -38.525 1.00 65.94 103 GLU A O 1
ATOM 790 N N . GLN A 1 104 ? 6.221 -4.170 -36.925 1.00 68.06 104 GLN A N 1
ATOM 791 C CA . GLN A 1 104 ? 5.866 -5.554 -36.596 1.00 68.06 104 GLN A CA 1
ATOM 792 C C . GLN A 1 104 ? 4.427 -5.666 -36.093 1.00 68.06 104 GLN A C 1
ATOM 794 O O . GLN A 1 104 ? 3.662 -6.456 -36.632 1.00 68.06 104 GLN A O 1
ATOM 799 N N . ALA A 1 105 ? 4.016 -4.842 -35.126 1.00 54.47 105 ALA A N 1
ATOM 800 C CA . ALA A 1 105 ? 2.638 -4.822 -34.646 1.00 54.47 105 ALA A CA 1
ATOM 801 C C . ALA A 1 105 ? 1.652 -4.518 -35.786 1.00 54.47 105 ALA A C 1
ATOM 803 O O . ALA A 1 105 ? 0.658 -5.218 -35.929 1.00 54.47 105 ALA A O 1
ATOM 804 N N . THR A 1 106 ? 1.951 -3.541 -36.647 1.00 53.06 106 THR A N 1
ATOM 805 C CA . THR A 1 106 ? 1.095 -3.166 -37.787 1.00 53.06 106 THR A CA 1
ATOM 806 C C . THR A 1 106 ? 1.012 -4.268 -38.850 1.00 53.06 106 THR A C 1
ATOM 808 O O . THR A 1 106 ? -0.065 -4.494 -39.399 1.00 53.06 106 THR A O 1
ATOM 811 N N . GLN A 1 107 ? 2.125 -4.954 -39.140 1.00 59.53 107 GLN A N 1
ATOM 812 C CA . GLN A 1 107 ? 2.195 -6.072 -40.091 1.00 59.53 107 GLN A CA 1
ATOM 813 C C . GLN A 1 107 ? 1.469 -7.307 -39.551 1.00 59.53 107 GLN A C 1
ATOM 815 O O . GLN A 1 107 ? 0.646 -7.886 -40.255 1.00 59.53 107 GLN A O 1
ATOM 820 N N . ASN A 1 108 ? 1.702 -7.656 -38.285 1.00 50.34 108 ASN A N 1
ATOM 821 C CA . ASN A 1 108 ? 1.039 -8.768 -37.611 1.00 50.34 108 ASN A CA 1
ATOM 822 C C . ASN A 1 108 ? -0.478 -8.510 -37.528 1.00 50.34 108 ASN A C 1
ATOM 824 O O . ASN A 1 108 ? -1.268 -9.307 -38.029 1.00 50.34 108 ASN A O 1
ATOM 828 N N . LEU A 1 109 ? -0.897 -7.342 -37.024 1.00 44.62 109 LEU A N 1
ATOM 829 C CA . LEU A 1 109 ? -2.308 -6.916 -36.977 1.00 44.62 109 LEU A CA 1
ATOM 830 C C . LEU A 1 109 ? -2.917 -6.628 -38.367 1.00 44.62 109 LEU A C 1
ATOM 832 O O . LEU A 1 109 ? -4.124 -6.425 -38.468 1.00 44.62 109 LEU A O 1
ATOM 836 N N . ASN A 1 110 ? -2.096 -6.618 -39.423 1.00 48.44 110 ASN A N 1
ATOM 837 C CA . ASN A 1 110 ? -2.449 -6.423 -40.831 1.00 48.44 110 ASN A CA 1
ATOM 838 C C . ASN A 1 110 ? -3.370 -5.208 -41.093 1.00 48.44 110 ASN A C 1
ATOM 840 O O . ASN A 1 110 ? -4.250 -5.228 -41.950 1.00 48.44 110 ASN A O 1
ATOM 844 N N . LEU A 1 111 ? -3.158 -4.122 -40.340 1.00 48.03 111 LEU A N 1
ATOM 845 C CA . LEU A 1 111 ? -4.076 -2.974 -40.224 1.00 48.03 111 LEU A CA 1
ATOM 846 C C . LEU A 1 111 ? -4.131 -2.045 -41.450 1.00 48.03 111 LEU A C 1
ATOM 848 O O . LEU A 1 111 ? -4.755 -0.987 -41.385 1.00 48.03 111 LEU A O 1
ATOM 852 N N . THR A 1 112 ? -3.456 -2.388 -42.549 1.00 44.47 112 THR A N 1
ATOM 853 C CA . THR A 1 112 ? -3.258 -1.461 -43.675 1.00 44.47 112 THR A CA 1
ATOM 854 C C . THR A 1 112 ? -4.248 -1.612 -44.821 1.00 44.47 112 THR A C 1
ATOM 856 O O . THR A 1 112 ? -4.414 -0.638 -45.547 1.00 44.47 112 THR A O 1
ATOM 859 N N . ASP A 1 113 ? -4.951 -2.743 -44.968 1.00 42.66 113 ASP A N 1
ATOM 860 C CA . ASP A 1 113 ? -6.111 -2.798 -45.866 1.00 42.66 113 ASP A CA 1
ATOM 861 C C . ASP A 1 113 ? -7.062 -3.982 -45.611 1.00 42.66 113 ASP A C 1
ATOM 863 O O . ASP A 1 113 ? -6.652 -5.134 -45.508 1.00 42.66 113 ASP A O 1
ATOM 867 N N . ASN A 1 114 ? -8.361 -3.676 -45.666 1.00 38.69 114 ASN A N 1
ATOM 868 C CA . ASN A 1 114 ? -9.527 -4.567 -45.579 1.00 38.69 114 ASN A CA 1
ATOM 869 C C . ASN A 1 114 ? -9.924 -5.182 -44.217 1.00 38.69 114 ASN A C 1
ATOM 871 O O . ASN A 1 114 ? -9.141 -5.673 -43.418 1.00 38.69 114 ASN A O 1
ATOM 875 N N . LYS A 1 115 ? -11.251 -5.152 -44.028 1.00 40.81 115 LYS A N 1
ATOM 876 C CA . LYS A 1 115 ? -12.081 -5.653 -42.921 1.00 40.81 115 LYS A CA 1
ATOM 877 C C . LYS A 1 115 ? -11.506 -6.867 -42.177 1.00 40.81 115 LYS A C 1
ATOM 879 O O . LYS A 1 115 ? -11.310 -7.918 -42.777 1.00 40.81 115 LYS A O 1
ATOM 884 N N . LEU A 1 116 ? -11.401 -6.725 -40.854 1.00 38.94 116 LEU A N 1
ATOM 885 C CA . LEU A 1 116 ? -11.041 -7.776 -39.898 1.00 38.94 116 LEU A CA 1
ATOM 886 C C . LEU A 1 116 ? -11.932 -9.021 -40.067 1.00 38.94 116 LEU A C 1
ATOM 888 O O . LEU A 1 116 ? -13.071 -9.052 -39.598 1.00 38.94 116 LEU A O 1
ATOM 892 N N . ASP A 1 117 ? -11.398 -10.043 -40.731 1.00 42.69 117 ASP A N 1
ATOM 893 C CA . ASP A 1 117 ? -11.980 -11.383 -40.779 1.00 42.69 117 ASP A CA 1
ATOM 894 C C . ASP A 1 117 ? -11.745 -12.077 -39.419 1.00 42.69 117 ASP A C 1
ATOM 896 O O . ASP A 1 117 ? -10.586 -12.218 -39.007 1.00 42.69 117 ASP A O 1
ATOM 900 N N . PRO A 1 118 ? -12.796 -12.533 -38.706 1.00 37.50 118 PRO A N 1
ATOM 901 C CA . PRO A 1 118 ? -12.651 -13.257 -37.441 1.00 37.50 118 PRO A CA 1
ATOM 902 C C . PRO A 1 118 ? -11.715 -14.473 -37.515 1.00 37.50 118 PRO A C 1
ATOM 904 O O . PRO A 1 118 ? -11.074 -14.819 -36.522 1.00 37.50 118 PRO A O 1
ATOM 907 N N . GLN A 1 119 ? -11.608 -15.116 -38.681 1.00 42.06 119 GLN A N 1
ATOM 908 C CA . GLN A 1 119 ? -10.785 -16.307 -38.880 1.00 42.06 119 GLN A CA 1
ATOM 909 C C . GLN A 1 119 ? -9.295 -15.959 -39.055 1.00 42.06 119 GLN A C 1
ATOM 911 O O . GLN A 1 119 ? -8.422 -16.682 -38.563 1.00 42.06 119 GLN A O 1
ATOM 916 N N . TYR A 1 120 ? -9.001 -14.798 -39.653 1.00 40.75 120 TYR A N 1
ATOM 917 C CA . TYR A 1 120 ? -7.658 -14.209 -39.642 1.00 40.75 120 TYR A CA 1
ATOM 918 C C . TYR A 1 120 ? -7.267 -13.766 -38.225 1.00 40.75 120 TYR A C 1
ATOM 920 O O . TYR A 1 120 ? -6.148 -14.024 -37.785 1.00 40.75 120 TYR A O 1
ATOM 928 N N . LEU A 1 121 ? -8.212 -13.184 -37.473 1.00 38.50 121 LEU A N 1
ATOM 929 C CA . LEU A 1 121 ? -7.989 -12.766 -36.087 1.00 38.50 121 LEU A CA 1
ATOM 930 C C . LEU A 1 121 ? -7.623 -13.942 -35.167 1.00 38.50 121 LEU A C 1
ATOM 932 O O . LEU A 1 121 ? -6.733 -13.795 -34.336 1.00 38.50 121 LEU A O 1
ATOM 936 N N . SER A 1 122 ? -8.268 -15.109 -35.320 1.00 40.50 122 SER A N 1
ATOM 937 C CA . SER A 1 122 ? -7.872 -16.327 -34.590 1.00 40.50 122 SER A CA 1
ATOM 938 C C . SER A 1 122 ? -6.433 -16.703 -34.920 1.00 40.50 122 SER A C 1
ATOM 940 O O . SER A 1 122 ? -5.590 -16.713 -34.032 1.00 40.50 122 SER A O 1
ATOM 942 N N . THR A 1 123 ? -6.138 -16.886 -36.210 1.00 43.12 123 THR A N 1
ATOM 943 C CA . THR A 1 123 ? -4.816 -17.315 -36.691 1.00 43.12 123 THR A CA 1
ATOM 944 C C . THR A 1 123 ? -3.702 -16.378 -36.221 1.00 43.12 123 THR A C 1
ATOM 946 O O . THR A 1 123 ? -2.613 -16.833 -35.887 1.00 43.12 123 THR A O 1
ATOM 949 N N . LEU A 1 124 ? -3.960 -15.072 -36.157 1.00 40.66 124 LEU A N 1
ATOM 950 C CA . LEU A 1 124 ? -3.006 -14.101 -35.634 1.00 40.66 124 LEU A CA 1
ATOM 951 C C . LEU A 1 124 ? -2.760 -14.264 -34.126 1.00 40.66 124 LEU A C 1
ATOM 953 O O . LEU A 1 124 ? -1.619 -14.204 -33.673 1.00 40.66 124 LEU A O 1
ATOM 957 N N . LEU A 1 125 ? -3.828 -14.458 -33.354 1.00 45.00 125 LEU A N 1
ATOM 958 C CA . LEU A 1 125 ? -3.769 -14.587 -31.896 1.00 45.00 125 LEU A CA 1
ATOM 959 C C . LEU A 1 125 ? -3.184 -15.937 -31.456 1.00 45.00 125 LEU A C 1
ATOM 961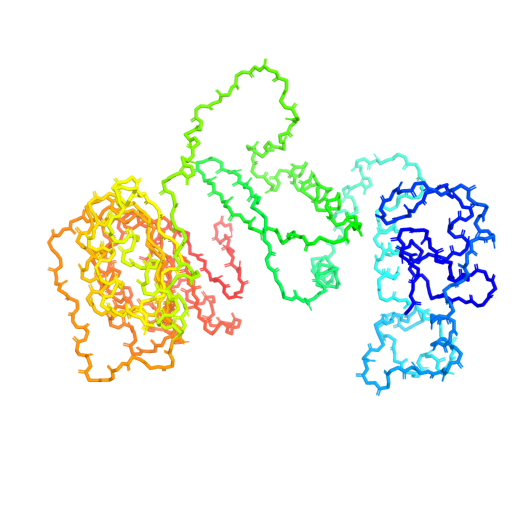 O O . LEU A 1 125 ? -2.592 -16.008 -30.386 1.00 45.00 125 LEU A O 1
ATOM 965 N N . ASP A 1 126 ? -3.276 -16.961 -32.305 1.00 46.50 126 ASP A N 1
ATOM 966 C CA . ASP A 1 126 ? -2.667 -18.279 -32.100 1.00 46.50 126 ASP A CA 1
ATOM 967 C C . ASP A 1 126 ? -1.144 -18.293 -32.400 1.00 46.50 126 ASP A C 1
ATOM 969 O O . ASP A 1 126 ? -0.463 -19.265 -32.083 1.00 46.50 126 ASP A O 1
ATOM 973 N N . ASN A 1 127 ? -0.593 -17.225 -33.003 1.00 42.97 127 ASN A N 1
ATOM 974 C CA . ASN A 1 127 ? 0.834 -17.081 -33.353 1.00 42.97 127 ASN A CA 1
ATOM 975 C C . ASN A 1 127 ? 1.561 -15.963 -32.575 1.00 42.97 127 ASN A C 1
ATOM 977 O O . ASN A 1 127 ? 2.732 -15.682 -32.841 1.00 42.97 127 ASN A O 1
ATOM 981 N N . LEU A 1 128 ? 0.882 -15.295 -31.640 1.00 42.12 128 LEU A N 1
ATOM 982 C CA . LEU A 1 128 ? 1.437 -14.173 -30.884 1.00 42.12 128 LEU A CA 1
ATOM 983 C C . LEU A 1 128 ? 2.157 -14.702 -29.635 1.00 42.12 128 LEU A C 1
ATOM 985 O O . LEU A 1 128 ? 1.544 -14.925 -28.596 1.00 42.12 128 LEU A O 1
ATOM 989 N N . ASP A 1 129 ? 3.462 -14.938 -29.779 1.00 47.34 129 ASP A N 1
ATOM 990 C CA . ASP A 1 129 ? 4.345 -15.435 -28.717 1.00 47.34 129 ASP A CA 1
ATOM 991 C C . ASP A 1 129 ? 4.287 -14.557 -27.450 1.00 47.34 129 ASP A C 1
ATOM 993 O O . ASP A 1 129 ? 4.371 -13.325 -27.520 1.00 47.34 129 ASP A O 1
ATOM 997 N N . GLU A 1 130 ? 4.169 -15.200 -26.284 1.00 43.91 130 GLU A N 1
ATOM 998 C CA . GLU A 1 130 ? 4.090 -14.528 -24.982 1.00 43.91 130 GLU A CA 1
ATOM 999 C C . GLU A 1 130 ? 5.342 -13.684 -24.710 1.00 43.91 130 GLU A C 1
ATOM 1001 O O . GLU A 1 130 ? 5.241 -12.586 -24.161 1.00 43.91 130 GLU A O 1
ATOM 1006 N N . ASP A 1 131 ? 6.515 -14.150 -25.151 1.00 41.81 131 ASP A N 1
ATOM 1007 C CA . ASP A 1 131 ? 7.789 -13.455 -24.955 1.00 41.81 131 ASP A CA 1
ATOM 1008 C C . ASP A 1 131 ? 7.895 -12.201 -25.850 1.00 41.81 131 ASP A C 1
ATOM 1010 O O . ASP A 1 131 ? 8.428 -11.167 -25.437 1.00 41.81 131 ASP A O 1
ATOM 1014 N N . ALA A 1 132 ? 7.295 -12.229 -27.047 1.00 42.81 132 ALA A N 1
ATOM 1015 C CA . ALA A 1 132 ? 7.154 -11.060 -27.917 1.00 42.81 132 ALA A CA 1
ATOM 1016 C C . ALA A 1 132 ? 6.148 -10.033 -27.360 1.00 42.81 132 ALA A C 1
ATOM 1018 O O . ALA A 1 132 ? 6.419 -8.828 -27.381 1.00 42.81 132 ALA A O 1
ATOM 1019 N N . ALA A 1 133 ? 5.018 -10.489 -26.808 1.00 47.19 133 ALA A N 1
ATOM 1020 C CA . ALA A 1 133 ? 4.050 -9.622 -26.136 1.00 47.19 133 ALA A CA 1
ATOM 1021 C C . ALA A 1 133 ? 4.647 -8.964 -24.874 1.00 47.19 133 ALA A C 1
ATOM 1023 O O . ALA A 1 133 ? 4.478 -7.761 -24.658 1.00 47.19 133 ALA A O 1
ATOM 1024 N N . ALA A 1 134 ? 5.406 -9.724 -24.077 1.00 44.50 134 ALA A N 1
ATOM 1025 C CA . ALA A 1 134 ? 6.102 -9.228 -22.893 1.00 44.50 134 ALA A CA 1
ATOM 1026 C C . ALA A 1 134 ? 7.201 -8.208 -23.241 1.00 44.50 134 ALA A C 1
ATOM 1028 O O . ALA A 1 134 ? 7.275 -7.152 -22.612 1.00 44.50 134 ALA A O 1
ATOM 1029 N N . LYS A 1 135 ? 8.011 -8.458 -24.280 1.00 42.03 135 LYS A N 1
ATOM 1030 C CA . LYS A 1 135 ? 9.045 -7.511 -24.742 1.00 42.03 135 LYS A CA 1
ATOM 1031 C C . LYS A 1 135 ? 8.457 -6.231 -25.331 1.00 42.03 135 LYS A C 1
ATOM 1033 O O . LYS A 1 135 ? 8.999 -5.153 -25.090 1.00 42.03 135 LYS A O 1
ATOM 1038 N N . ALA A 1 136 ? 7.331 -6.316 -26.041 1.00 42.78 136 ALA A N 1
ATOM 1039 C CA . ALA A 1 136 ? 6.605 -5.130 -26.489 1.00 42.78 136 ALA A CA 1
ATOM 1040 C C . ALA A 1 136 ? 6.120 -4.287 -25.293 1.00 42.78 136 ALA A C 1
ATOM 1042 O O . ALA A 1 136 ? 6.315 -3.072 -25.286 1.00 42.78 136 ALA A O 1
ATOM 1043 N N . LEU A 1 137 ? 5.566 -4.924 -24.254 1.00 41.81 137 LEU A N 1
ATOM 1044 C CA . LEU A 1 137 ? 5.186 -4.252 -23.006 1.00 41.81 137 LEU A CA 1
ATOM 1045 C C . LEU A 1 137 ? 6.393 -3.621 -22.294 1.00 41.81 137 LEU A C 1
ATOM 1047 O O . LEU A 1 137 ? 6.306 -2.469 -21.875 1.00 41.81 137 LEU A O 1
ATOM 1051 N N . GLU A 1 138 ? 7.530 -4.317 -22.196 1.00 43.03 138 GLU A N 1
ATOM 1052 C CA . GLU A 1 138 ? 8.737 -3.781 -21.553 1.00 43.03 138 GLU A CA 1
ATOM 1053 C C . GLU A 1 138 ? 9.274 -2.542 -22.291 1.00 43.03 138 GLU A C 1
ATOM 1055 O O . GLU A 1 138 ? 9.486 -1.501 -21.664 1.00 43.03 138 GLU A O 1
ATOM 1060 N N . VAL A 1 139 ? 9.399 -2.600 -23.623 1.00 38.41 139 VAL A N 1
ATOM 1061 C CA . VAL A 1 139 ? 9.870 -1.474 -24.452 1.00 38.41 139 VAL A CA 1
ATOM 1062 C C . VAL A 1 139 ? 8.904 -0.282 -24.417 1.00 38.41 139 VAL A C 1
ATOM 1064 O O . VAL A 1 139 ? 9.351 0.865 -24.401 1.00 38.41 139 VAL A O 1
ATOM 1067 N N . LEU A 1 140 ? 7.589 -0.526 -24.376 1.00 36.53 140 LEU A N 1
ATOM 1068 C CA . LEU A 1 140 ? 6.575 0.532 -24.280 1.00 36.53 140 LEU A CA 1
ATOM 1069 C C . LEU A 1 140 ? 6.451 1.123 -22.864 1.00 36.53 140 LEU A C 1
ATOM 1071 O O . LEU A 1 140 ? 6.042 2.274 -22.729 1.00 36.53 140 LEU A O 1
ATOM 1075 N N . SER A 1 141 ? 6.831 0.375 -21.822 1.00 45.00 141 SER A N 1
ATOM 1076 C CA . SER A 1 141 ? 6.744 0.814 -20.419 1.00 45.00 141 SER A CA 1
ATOM 1077 C C . SER A 1 141 ? 7.799 1.842 -19.993 1.00 45.00 141 SER A C 1
ATOM 1079 O O . SER A 1 141 ? 7.631 2.458 -18.945 1.00 45.00 141 SER A O 1
ATOM 1081 N N . GLY A 1 142 ? 8.869 2.023 -20.782 1.00 34.41 142 GLY A N 1
ATOM 1082 C CA . GLY A 1 142 ? 9.827 3.137 -20.696 1.00 34.41 142 GLY A CA 1
ATOM 1083 C C . GLY A 1 142 ? 10.152 3.639 -19.282 1.00 34.41 142 GLY A C 1
ATOM 1084 O O . GLY A 1 142 ? 9.810 4.773 -18.959 1.00 34.41 142 GLY A O 1
ATOM 1085 N N . LYS A 1 143 ? 10.794 2.802 -18.450 1.00 39.72 143 LYS A N 1
ATOM 1086 C CA . LYS A 1 143 ? 11.040 3.038 -17.008 1.00 39.72 143 LYS A CA 1
ATOM 1087 C C . LYS A 1 143 ? 11.438 4.486 -16.657 1.00 39.72 143 LYS A C 1
ATOM 1089 O O . LYS A 1 143 ? 12.587 4.881 -16.849 1.00 39.72 143 LYS A O 1
ATOM 1094 N N . ALA A 1 144 ? 10.508 5.214 -16.037 1.00 32.34 144 ALA A N 1
ATOM 1095 C CA . ALA A 1 144 ? 10.728 6.438 -15.265 1.00 32.34 144 ALA A CA 1
ATOM 1096 C C . ALA A 1 144 ? 9.664 6.551 -14.149 1.00 32.34 144 ALA A C 1
ATOM 1098 O O . ALA A 1 144 ? 8.585 5.969 -14.249 1.00 32.34 144 ALA A O 1
ATOM 1099 N N . GLU A 1 145 ? 9.984 7.253 -13.062 1.00 37.47 145 GLU A N 1
ATOM 1100 C CA . GLU A 1 145 ? 9.329 7.115 -11.749 1.00 37.47 145 GLU A CA 1
ATOM 1101 C C . GLU A 1 145 ? 8.364 8.288 -11.428 1.00 37.47 145 GLU A C 1
ATOM 1103 O O . GLU A 1 145 ? 8.844 9.412 -11.304 1.00 37.47 145 GLU A O 1
ATOM 1108 N N . ALA A 1 146 ? 7.042 8.048 -11.264 1.00 37.22 146 ALA A N 1
ATOM 1109 C CA . ALA A 1 146 ? 6.046 8.879 -10.521 1.00 37.22 146 ALA A CA 1
ATOM 1110 C C . ALA A 1 146 ? 4.572 8.344 -10.647 1.00 37.22 146 ALA A C 1
ATOM 1112 O O . ALA A 1 146 ? 4.282 7.639 -11.612 1.00 37.22 146 ALA A O 1
ATOM 1113 N N . PRO A 1 147 ? 3.632 8.650 -9.710 1.00 43.75 147 PRO A N 1
ATOM 1114 C CA . PRO A 1 147 ? 2.199 8.227 -9.704 1.00 43.75 147 PRO A CA 1
ATOM 1115 C C . PRO A 1 147 ? 1.231 9.256 -10.369 1.00 43.75 147 PRO A C 1
ATOM 1117 O O . PRO A 1 147 ? 1.695 10.294 -10.821 1.00 43.75 147 PRO A O 1
ATOM 1120 N N . GLY A 1 148 ? -0.111 9.106 -10.453 1.00 37.91 148 GLY A N 1
ATOM 1121 C CA . GLY A 1 148 ? -1.046 8.009 -10.089 1.00 37.91 148 GLY A CA 1
ATOM 1122 C C . GLY A 1 148 ? -2.543 8.386 -10.290 1.00 37.91 148 GLY A C 1
ATOM 1123 O O . GLY A 1 148 ? -2.956 9.444 -9.831 1.00 37.91 148 GLY A O 1
ATOM 1124 N N . LEU A 1 149 ? -3.356 7.534 -10.939 1.00 34.94 149 LEU A N 1
ATOM 1125 C CA . LEU A 1 149 ? -4.803 7.700 -11.219 1.00 34.94 149 LEU A CA 1
ATOM 1126 C C . LEU A 1 149 ? -5.555 6.360 -11.160 1.00 34.94 149 LEU A C 1
ATOM 1128 O O . LEU A 1 149 ? -5.248 5.410 -11.873 1.00 34.94 149 LEU A O 1
ATOM 1132 N N . ASP A 1 150 ? -6.572 6.282 -10.311 1.00 38.56 150 ASP A N 1
ATOM 1133 C CA . ASP A 1 150 ? -7.190 5.016 -9.920 1.00 38.56 150 ASP A CA 1
ATOM 1134 C C . ASP A 1 150 ? -8.191 4.444 -10.938 1.00 38.56 150 ASP A C 1
ATOM 1136 O O . ASP A 1 150 ? -9.309 4.934 -11.092 1.00 38.56 150 ASP A O 1
ATOM 1140 N N . VAL A 1 151 ? -7.817 3.327 -11.567 1.00 35.84 151 VAL A N 1
ATOM 1141 C CA . VAL A 1 151 ? -8.719 2.449 -12.319 1.00 35.84 151 VAL A CA 1
ATOM 1142 C C . VAL A 1 151 ? -9.306 1.400 -11.380 1.00 35.84 151 VAL A C 1
ATOM 1144 O O . VAL A 1 151 ? -8.588 0.715 -10.648 1.00 35.84 151 VAL A O 1
ATOM 1147 N N . PHE A 1 152 ? -10.626 1.240 -11.430 1.00 37.06 152 PHE A N 1
ATOM 1148 C CA . PHE A 1 152 ? -11.349 0.237 -10.656 1.00 37.06 152 PHE A CA 1
ATOM 1149 C C . PHE A 1 152 ? -11.744 -0.928 -11.563 1.00 37.06 152 PHE A C 1
ATOM 1151 O O . PHE A 1 152 ? -12.557 -0.764 -12.470 1.00 37.06 152 PHE A O 1
ATOM 1158 N N . ILE A 1 153 ? -11.187 -2.109 -11.303 1.00 35.00 153 ILE A N 1
ATOM 1159 C CA . ILE A 1 153 ? -11.556 -3.356 -11.983 1.00 35.00 153 ILE A CA 1
ATOM 1160 C C . ILE A 1 153 ? -12.439 -4.161 -11.031 1.00 35.00 153 ILE A C 1
ATOM 1162 O O . ILE A 1 153 ? -12.095 -4.351 -9.863 1.00 35.00 153 ILE A O 1
ATOM 1166 N N . GLN A 1 154 ? -13.578 -4.645 -11.520 1.00 33.16 154 GLN A N 1
ATOM 1167 C CA . GLN A 1 154 ? -14.514 -5.465 -10.755 1.00 33.16 154 GLN A CA 1
ATOM 1168 C C . GLN A 1 154 ? -14.655 -6.848 -11.403 1.00 33.16 154 GLN A C 1
ATOM 1170 O O . GLN A 1 154 ? -14.737 -6.954 -12.624 1.00 33.16 154 GLN A O 1
ATOM 1175 N N . ALA A 1 155 ? -14.667 -7.903 -10.585 1.00 32.09 155 ALA A N 1
ATOM 1176 C CA . ALA A 1 155 ? -14.962 -9.271 -11.013 1.00 32.09 155 ALA A CA 1
ATOM 1177 C C . ALA A 1 155 ? -15.711 -10.024 -9.916 1.00 32.09 155 ALA A C 1
ATOM 1179 O O . ALA A 1 155 ? -15.174 -10.225 -8.819 1.00 32.09 155 ALA A O 1
ATOM 1180 N N . GLY A 1 156 ? -16.936 -10.465 -10.199 1.00 43.75 156 GLY A N 1
ATOM 1181 C CA . GLY A 1 156 ? -17.831 -11.008 -9.188 1.00 43.75 156 GLY A CA 1
ATOM 1182 C C . GLY A 1 156 ? -17.935 -10.069 -7.983 1.00 43.75 156 GLY A C 1
ATOM 1183 O O . GLY A 1 156 ? -18.175 -8.869 -8.113 1.00 43.75 156 GLY A O 1
ATOM 1184 N N . THR A 1 157 ? -17.692 -10.611 -6.788 1.00 33.31 157 THR A N 1
ATOM 1185 C CA . THR A 1 157 ? -17.700 -9.848 -5.527 1.00 33.31 157 THR A CA 1
ATOM 1186 C C . THR A 1 157 ? -16.368 -9.154 -5.204 1.00 33.31 157 THR A C 1
ATOM 1188 O O . THR A 1 157 ? -16.223 -8.609 -4.113 1.00 33.31 157 THR A O 1
ATOM 1191 N N . GLY A 1 158 ? -15.360 -9.237 -6.078 1.00 27.41 158 GLY A N 1
ATOM 1192 C CA . GLY A 1 158 ? -14.046 -8.621 -5.888 1.00 27.41 158 GLY A CA 1
ATOM 1193 C C . GLY A 1 158 ? -13.941 -7.276 -6.603 1.00 27.41 158 GLY A C 1
ATOM 1194 O O . GLY A 1 158 ? -14.297 -7.168 -7.776 1.00 27.41 158 GLY A O 1
ATOM 1195 N N . ARG A 1 159 ? -13.412 -6.263 -5.912 1.00 38.34 159 ARG A N 1
ATOM 1196 C CA . ARG A 1 159 ? -13.072 -4.954 -6.484 1.00 38.34 159 ARG A CA 1
ATOM 1197 C C . ARG A 1 159 ? -11.585 -4.699 -6.257 1.00 38.34 159 ARG A C 1
ATOM 1199 O O . ARG A 1 159 ? -11.120 -4.795 -5.124 1.00 38.34 159 ARG A O 1
ATOM 1206 N N . TRP A 1 160 ? -10.852 -4.373 -7.315 1.00 37.97 160 TRP A N 1
ATOM 1207 C CA . TRP A 1 160 ? -9.452 -3.961 -7.245 1.00 37.97 160 TRP A CA 1
ATOM 1208 C C . TRP A 1 160 ? -9.327 -2.515 -7.696 1.00 37.97 160 TRP A C 1
ATOM 1210 O O . TRP A 1 160 ? -9.891 -2.118 -8.715 1.00 37.97 160 TRP A O 1
ATOM 1220 N N . LYS A 1 161 ? -8.570 -1.745 -6.922 1.00 35.66 161 LYS A N 1
ATOM 1221 C CA . LYS A 1 161 ? -8.181 -0.367 -7.204 1.00 35.66 161 LYS A CA 1
ATOM 1222 C C . LYS A 1 161 ? -6.726 -0.397 -7.683 1.00 35.66 161 LYS A C 1
ATOM 1224 O O . LYS A 1 161 ? -5.884 -0.959 -6.986 1.00 35.66 161 LYS A O 1
ATOM 1229 N N . SER A 1 162 ? -6.437 0.140 -8.865 1.00 35.38 162 SER A N 1
ATOM 1230 C CA . SER A 1 162 ? -5.097 0.144 -9.463 1.00 35.38 162 SER A CA 1
ATOM 1231 C C . SER A 1 162 ? -4.780 1.510 -10.063 1.00 35.38 162 SER A C 1
ATOM 1233 O O . SER A 1 162 ? -5.447 1.953 -10.993 1.00 35.38 162 SER A O 1
ATOM 1235 N N . SER A 1 163 ? -3.768 2.183 -9.522 1.00 33.38 163 SER A N 1
ATOM 1236 C CA . SER A 1 163 ? -3.398 3.542 -9.917 1.00 33.38 163 SER A CA 1
ATOM 1237 C C . SER A 1 163 ? -2.519 3.547 -11.185 1.00 33.38 163 SER A C 1
ATOM 1239 O O . SER A 1 163 ? -1.306 3.375 -11.094 1.00 33.38 163 SER A O 1
ATOM 1241 N N . LEU A 1 164 ? -3.103 3.770 -12.369 1.00 37.34 164 LEU A N 1
ATOM 1242 C CA . LEU A 1 164 ? -2.371 4.107 -13.604 1.00 37.34 164 LEU A CA 1
ATOM 1243 C C . LEU A 1 164 ? -1.784 5.525 -13.487 1.00 37.34 164 LEU A C 1
ATOM 1245 O O . LEU A 1 164 ? -2.552 6.439 -13.238 1.00 37.34 164 LEU A O 1
ATOM 1249 N N . PRO A 1 165 ? -0.485 5.793 -13.676 1.00 31.75 165 PRO A N 1
ATOM 1250 C CA . PRO A 1 165 ? 0.058 7.149 -13.525 1.00 31.75 165 PRO A CA 1
ATOM 1251 C C . PRO A 1 165 ? -0.530 8.164 -14.522 1.00 31.75 165 PRO A C 1
ATOM 1253 O O . PRO A 1 165 ? -0.554 7.903 -15.724 1.00 31.75 165 PRO A O 1
ATOM 1256 N N . VAL A 1 166 ? -0.966 9.340 -14.038 1.00 37.44 166 VAL A N 1
ATOM 1257 C CA . VAL A 1 166 ? -1.437 10.456 -14.885 1.00 37.44 166 VAL A CA 1
ATOM 1258 C C . VAL A 1 166 ? -0.983 11.817 -14.351 1.00 37.44 166 VAL A C 1
ATOM 1260 O O . VAL A 1 166 ? -1.329 12.201 -13.236 1.00 37.44 166 VAL A O 1
ATOM 1263 N N . GLY A 1 167 ? -0.318 12.574 -15.230 1.00 37.12 167 GLY A N 1
ATOM 1264 C CA . GLY A 1 167 ? -0.325 14.041 -15.261 1.00 37.12 167 GLY A CA 1
ATOM 1265 C C . GLY A 1 167 ? 1.046 14.692 -15.521 1.00 37.12 167 GLY A C 1
ATOM 1266 O O . GLY A 1 167 ? 2.062 14.205 -15.046 1.00 37.12 167 GLY A O 1
ATOM 1267 N N . GLU A 1 168 ? 1.173 15.810 -16.244 1.00 38.47 168 GLU A N 1
ATOM 1268 C CA . GLU A 1 168 ? 0.368 16.285 -17.381 1.00 38.47 168 GLU A CA 1
ATOM 1269 C C . GLU A 1 168 ? 1.182 17.308 -18.212 1.00 38.47 168 GLU A C 1
ATOM 1271 O O . GLU A 1 168 ? 1.310 18.465 -17.825 1.00 38.47 168 GLU A O 1
ATOM 1276 N N . VAL A 1 169 ? 1.689 16.914 -19.387 1.00 28.52 169 VAL A N 1
ATOM 1277 C CA . VAL A 1 169 ? 1.646 17.763 -20.596 1.00 28.52 169 VAL A CA 1
ATOM 1278 C C . VAL A 1 169 ? 1.304 16.847 -21.766 1.00 28.52 169 VAL A C 1
ATOM 1280 O O . VAL A 1 169 ? 2.162 16.165 -22.310 1.00 28.52 169 VAL A O 1
ATOM 1283 N N . ILE A 1 170 ? 0.005 16.822 -22.055 1.00 31.53 170 ILE A N 1
ATOM 1284 C CA . ILE A 1 170 ? -0.697 16.474 -23.297 1.00 31.53 170 ILE A CA 1
ATOM 1285 C C . ILE A 1 170 ? 0.004 15.547 -24.311 1.00 31.53 170 ILE A C 1
ATOM 1287 O O . ILE A 1 170 ? 1.002 15.913 -24.921 1.00 31.53 170 ILE A O 1
ATOM 1291 N N . GLY A 1 171 ? -0.673 14.438 -24.633 1.00 42.75 171 GLY A N 1
ATOM 1292 C CA . GLY A 1 171 ? -0.498 13.719 -25.898 1.00 42.75 171 GLY A CA 1
ATOM 1293 C C . GLY A 1 171 ? 0.339 12.445 -25.829 1.00 42.75 171 GLY A C 1
ATOM 1294 O O . GLY A 1 171 ? 1.526 12.452 -26.144 1.00 42.75 171 GLY A O 1
ATOM 1295 N N . SER A 1 172 ? -0.300 11.318 -25.504 1.00 38.41 172 SER A N 1
ATOM 1296 C CA . SER A 1 172 ? 0.179 10.011 -25.969 1.00 38.41 172 SER A CA 1
ATOM 1297 C C . SER A 1 172 ? -0.969 9.013 -26.102 1.00 38.41 172 SER A C 1
ATOM 1299 O O . SER A 1 172 ? -1.838 8.923 -25.233 1.00 38.41 172 SER A O 1
ATOM 1301 N N . ASP A 1 173 ? -0.932 8.230 -27.177 1.00 46.44 173 ASP A N 1
ATOM 1302 C CA . ASP A 1 173 ? -1.951 7.248 -27.576 1.00 46.44 173 ASP A CA 1
ATOM 1303 C C . ASP A 1 173 ? -2.097 6.063 -26.608 1.00 46.44 173 ASP A C 1
ATOM 1305 O O . ASP A 1 173 ? -2.993 5.232 -26.752 1.00 46.44 173 ASP A O 1
ATOM 1309 N N . ASN A 1 174 ? -1.247 6.001 -25.580 1.00 40.50 174 ASN A N 1
ATOM 1310 C CA . ASN A 1 174 ? -1.204 4.946 -24.573 1.00 40.50 174 ASN A CA 1
ATOM 1311 C C . ASN A 1 174 ? -2.569 4.704 -23.902 1.00 40.50 174 ASN A C 1
ATOM 1313 O O . ASN A 1 174 ? -2.897 3.561 -23.603 1.00 40.50 174 ASN A O 1
ATOM 1317 N N . GLY A 1 175 ? -3.394 5.743 -23.713 1.00 41.69 175 GLY A N 1
ATOM 1318 C CA . GLY A 1 175 ? -4.744 5.599 -23.153 1.00 41.69 175 GLY A CA 1
ATOM 1319 C C . GLY A 1 175 ? -5.706 4.824 -24.064 1.00 41.69 175 GLY A C 1
ATOM 1320 O O . GLY A 1 175 ? -6.371 3.893 -23.610 1.00 41.69 175 GLY A O 1
ATOM 1321 N N . GLU A 1 176 ? -5.748 5.154 -25.358 1.00 41.44 176 GLU A N 1
ATOM 1322 C CA . GLU A 1 176 ? -6.585 4.442 -26.337 1.00 41.44 176 GLU A CA 1
ATOM 1323 C C . GLU A 1 176 ? -6.004 3.059 -26.686 1.00 41.44 176 GLU A C 1
ATOM 1325 O O . GLU A 1 176 ? -6.764 2.123 -26.924 1.00 41.44 176 GLU A O 1
ATOM 1330 N N . ILE A 1 177 ? -4.678 2.880 -26.616 1.00 43.44 177 ILE A N 1
ATOM 1331 C CA . ILE A 1 177 ? -4.018 1.572 -26.762 1.00 43.44 177 ILE A CA 1
ATOM 1332 C C . ILE A 1 177 ? -4.357 0.650 -25.580 1.00 43.44 177 ILE A C 1
ATOM 1334 O O . ILE A 1 177 ? -4.807 -0.472 -25.805 1.00 43.44 177 ILE A O 1
ATOM 1338 N N . ILE A 1 178 ? -4.238 1.116 -24.329 1.00 48.53 178 ILE A N 1
ATOM 1339 C CA . ILE A 1 178 ? -4.634 0.345 -23.132 1.00 48.53 178 ILE A CA 1
ATOM 1340 C C . ILE A 1 178 ? -6.124 -0.017 -23.197 1.00 48.53 178 ILE A C 1
ATOM 1342 O O . ILE A 1 178 ? -6.500 -1.159 -22.941 1.00 48.53 178 ILE A O 1
ATOM 1346 N N . LYS A 1 179 ? -6.979 0.923 -23.607 1.00 45.28 179 LYS A N 1
ATOM 1347 C CA . LYS A 1 179 ? -8.417 0.707 -23.825 1.00 45.28 179 LYS A CA 1
ATOM 1348 C C . LYS A 1 179 ? -8.689 -0.322 -24.930 1.00 45.28 179 LYS A C 1
ATOM 1350 O O . LYS A 1 179 ? -9.542 -1.188 -24.745 1.00 45.28 179 LYS A O 1
ATOM 1355 N N . GLY A 1 180 ? -7.934 -0.291 -26.029 1.00 46.72 180 GLY A N 1
ATOM 1356 C CA . GLY A 1 180 ? -7.969 -1.297 -27.093 1.00 46.72 180 GLY A CA 1
ATOM 1357 C C . GLY A 1 180 ? -7.544 -2.689 -26.616 1.00 46.72 180 GLY A C 1
ATOM 1358 O O . GLY A 1 180 ? -8.216 -3.671 -26.924 1.00 46.72 180 GLY A O 1
ATOM 1359 N N . MET A 1 181 ? -6.492 -2.784 -25.798 1.00 51.03 181 MET A N 1
ATOM 1360 C CA . MET A 1 181 ? -6.038 -4.046 -25.199 1.00 51.03 181 MET A CA 1
ATOM 1361 C C . MET A 1 181 ? -7.058 -4.603 -24.194 1.00 51.03 181 MET A C 1
ATOM 1363 O O . MET A 1 181 ? -7.377 -5.789 -24.247 1.00 51.03 181 MET A O 1
ATOM 1367 N N . LEU A 1 182 ? -7.645 -3.757 -23.339 1.00 48.38 182 LEU A N 1
ATOM 1368 C CA . LEU A 1 182 ? -8.716 -4.150 -22.415 1.00 48.38 182 LEU A CA 1
ATOM 1369 C C . LEU A 1 182 ? -9.977 -4.620 -23.160 1.00 48.38 182 LEU A C 1
ATOM 1371 O O . LEU A 1 182 ? -10.568 -5.628 -22.776 1.00 48.38 182 LEU A O 1
ATOM 1375 N N . LEU A 1 183 ? -10.354 -3.957 -24.259 1.00 44.16 183 LEU A N 1
ATOM 1376 C CA . LEU A 1 183 ? -11.423 -4.409 -25.161 1.00 44.16 183 LEU A CA 1
ATOM 1377 C C . LEU A 1 183 ? -11.104 -5.775 -25.791 1.00 44.16 183 LEU A C 1
ATOM 1379 O O . LEU A 1 183 ? -11.978 -6.642 -25.847 1.00 44.16 183 LEU A O 1
ATOM 1383 N N . LEU A 1 184 ? -9.856 -5.999 -26.217 1.00 44.59 184 LEU A N 1
ATOM 1384 C CA . LEU A 1 184 ? -9.413 -7.280 -26.774 1.00 44.59 184 LEU A CA 1
ATOM 1385 C C . LEU A 1 184 ? -9.529 -8.408 -25.732 1.00 44.59 184 LEU A C 1
ATOM 1387 O O . LEU A 1 184 ? -10.113 -9.456 -26.014 1.00 44.59 184 LEU A O 1
ATOM 1391 N N . MET A 1 185 ? -9.050 -8.172 -24.506 1.00 48.97 185 MET A N 1
ATOM 1392 C CA . MET A 1 185 ? -9.111 -9.133 -23.397 1.00 48.97 185 MET A CA 1
ATOM 1393 C C . MET A 1 185 ? -10.552 -9.401 -22.924 1.00 48.97 185 MET A C 1
ATOM 1395 O O . MET A 1 185 ? -10.882 -10.542 -22.586 1.00 48.97 185 MET A O 1
ATOM 1399 N N . ALA A 1 186 ? -11.430 -8.392 -22.958 1.00 42.88 186 ALA A N 1
ATOM 1400 C CA . ALA A 1 186 ? -12.865 -8.555 -22.716 1.00 42.88 186 ALA A CA 1
ATOM 1401 C C . ALA A 1 186 ? -13.526 -9.422 -23.799 1.00 42.88 186 ALA A C 1
ATOM 1403 O O . ALA A 1 186 ? -14.239 -10.372 -23.482 1.00 42.88 186 ALA A O 1
ATOM 1404 N N . SER A 1 187 ? -13.230 -9.164 -25.080 1.00 39.94 187 SER A N 1
ATOM 1405 C CA . SER A 1 187 ? -13.803 -9.914 -26.212 1.00 39.94 187 SER A CA 1
ATOM 1406 C C . SER A 1 187 ? -13.443 -11.408 -26.212 1.00 39.94 187 SER A C 1
ATOM 1408 O O . SER A 1 187 ? -14.187 -12.229 -26.745 1.00 39.94 187 SER A O 1
ATOM 1410 N N . LYS A 1 188 ? -12.327 -11.773 -25.568 1.00 38.91 188 LYS A N 1
ATOM 1411 C CA . LYS A 1 188 ? -11.866 -13.156 -25.381 1.00 38.91 188 LYS A CA 1
ATOM 1412 C C . LYS A 1 188 ? -12.414 -13.836 -24.117 1.00 38.91 188 LYS A C 1
ATOM 1414 O O . LYS A 1 188 ? -12.062 -14.983 -23.873 1.00 38.91 188 LYS A O 1
ATOM 1419 N N . SER A 1 189 ? -13.241 -13.162 -23.306 1.00 41.88 189 SER A N 1
ATOM 1420 C CA . SER A 1 189 ? -13.664 -13.634 -21.967 1.00 41.88 189 SER A CA 1
ATOM 1421 C C . SER A 1 189 ? -12.495 -13.967 -21.017 1.00 41.88 189 SER A C 1
ATOM 1423 O O . SER A 1 189 ? -12.663 -14.717 -20.058 1.00 41.88 189 SER A O 1
ATOM 1425 N N . ILE A 1 190 ? -11.307 -13.403 -21.280 1.00 42.53 190 ILE A N 1
ATOM 1426 C CA . ILE A 1 190 ? -10.130 -13.478 -20.396 1.00 42.53 190 ILE A CA 1
ATOM 1427 C C . ILE A 1 190 ? -10.341 -12.539 -19.206 1.00 42.53 190 ILE A C 1
ATOM 1429 O O . ILE A 1 190 ? -9.970 -12.853 -18.075 1.00 42.53 190 ILE A O 1
ATOM 1433 N N . LEU A 1 191 ? -10.986 -11.395 -19.456 1.00 38.31 191 LEU A N 1
ATOM 1434 C CA . LEU A 1 191 ? -11.598 -10.620 -18.389 1.00 38.31 191 LEU A CA 1
ATOM 1435 C C . LEU A 1 191 ? -12.912 -11.301 -17.960 1.00 38.31 191 LEU A C 1
ATOM 1437 O O . LEU A 1 191 ? -13.663 -11.776 -18.816 1.00 38.31 191 LEU A O 1
ATOM 1441 N N . PRO A 1 192 ? -13.186 -11.373 -16.647 1.00 36.91 192 PRO A N 1
ATOM 1442 C CA . PRO A 1 192 ? -14.366 -12.042 -16.105 1.00 36.91 192 PRO A CA 1
ATOM 1443 C C . PRO A 1 192 ? -15.666 -11.428 -16.641 1.00 36.91 192 PRO A C 1
ATOM 1445 O O . PRO A 1 192 ? -15.714 -10.238 -16.944 1.00 36.91 192 PRO A O 1
ATOM 1448 N N . GLN A 1 193 ? -16.726 -12.241 -16.732 1.00 37.81 193 GLN A N 1
ATOM 1449 C CA . GLN A 1 193 ? -17.959 -11.922 -17.477 1.00 37.81 193 GLN A CA 1
ATOM 1450 C C . GLN A 1 193 ? -18.691 -10.640 -17.031 1.00 37.81 193 GLN A C 1
ATOM 1452 O O . GLN A 1 193 ? -19.495 -10.109 -17.791 1.00 37.81 193 GLN A O 1
ATOM 1457 N N . ASP A 1 194 ? -18.376 -10.113 -15.846 1.00 38.62 194 ASP A N 1
ATOM 1458 C CA . ASP A 1 194 ? -18.937 -8.873 -15.294 1.00 38.62 194 ASP A CA 1
ATOM 1459 C C . ASP A 1 194 ? -18.165 -7.601 -15.721 1.00 38.62 194 ASP A C 1
ATOM 1461 O O . ASP A 1 194 ? -18.425 -6.516 -15.195 1.00 38.62 194 ASP A O 1
ATOM 1465 N N . PHE A 1 195 ? -17.185 -7.706 -16.631 1.00 35.72 195 PHE A N 1
ATOM 1466 C CA . PHE A 1 195 ? -16.352 -6.581 -17.075 1.00 35.72 195 PHE A CA 1
ATOM 1467 C C . PHE A 1 195 ? -17.134 -5.591 -17.956 1.00 35.72 195 PHE A C 1
ATOM 1469 O O . PHE A 1 195 ? -17.077 -5.612 -19.187 1.00 35.72 195 PHE A O 1
ATOM 1476 N N . VAL A 1 196 ? -17.862 -4.685 -17.305 1.00 37.88 196 VAL A N 1
ATOM 1477 C CA . VAL A 1 196 ? -18.532 -3.554 -17.950 1.00 37.88 196 VAL A CA 1
ATOM 1478 C C . VAL A 1 196 ? -17.549 -2.392 -18.078 1.00 37.88 196 VAL A C 1
ATOM 1480 O O . VAL A 1 196 ? -17.239 -1.719 -17.096 1.00 37.88 196 VAL A O 1
ATOM 1483 N N . ILE A 1 197 ? -17.107 -2.103 -19.304 1.00 35.06 197 ILE A N 1
ATOM 1484 C CA . ILE A 1 197 ? -16.593 -0.767 -19.632 1.00 35.06 197 ILE A CA 1
ATOM 1485 C C . ILE A 1 197 ? -17.800 0.173 -19.539 1.00 35.06 197 ILE A C 1
ATOM 1487 O O . ILE A 1 197 ? -18.759 -0.034 -20.289 1.00 35.06 197 ILE A O 1
ATOM 1491 N N . PRO A 1 198 ? -17.814 1.172 -18.638 1.00 31.44 198 PRO A N 1
ATOM 1492 C CA . PRO A 1 198 ? -18.959 2.056 -18.523 1.00 31.44 198 PRO A CA 1
ATOM 1493 C C . PRO A 1 198 ? -19.088 2.870 -19.810 1.00 31.44 198 PRO A C 1
ATOM 1495 O O . PRO A 1 198 ? -18.278 3.755 -20.094 1.00 31.44 198 PRO A O 1
ATOM 1498 N N . ALA A 1 199 ? -20.141 2.590 -20.577 1.00 33.53 199 ALA A N 1
ATOM 1499 C CA . ALA A 1 199 ? -20.700 3.603 -21.453 1.00 33.53 199 ALA A CA 1
ATOM 1500 C C . ALA A 1 199 ? -21.037 4.831 -20.593 1.00 33.53 199 ALA A C 1
ATOM 1502 O O . ALA A 1 199 ? -21.461 4.688 -19.441 1.00 33.53 199 ALA A O 1
ATOM 1503 N N . ILE A 1 200 ? -20.838 6.029 -21.149 1.00 31.41 200 ILE A N 1
ATOM 1504 C CA . ILE A 1 200 ? -21.288 7.279 -20.523 1.00 31.41 200 ILE A CA 1
ATOM 1505 C C . ILE A 1 200 ? -22.769 7.079 -20.153 1.00 31.41 200 ILE A C 1
ATOM 1507 O O . ILE A 1 200 ? -23.529 6.701 -21.047 1.00 31.41 200 ILE A O 1
ATOM 1511 N N . PRO A 1 201 ? -23.184 7.236 -18.879 1.00 30.30 201 PRO A N 1
ATOM 1512 C CA . PRO A 1 201 ? -24.485 6.730 -18.463 1.00 30.30 201 PRO A CA 1
ATOM 1513 C C . PRO A 1 201 ? -25.626 7.472 -19.159 1.00 30.30 201 PRO A C 1
ATOM 1515 O O . PRO A 1 201 ? -25.833 8.660 -18.913 1.00 30.30 201 PRO A O 1
ATOM 1518 N N . GLU A 1 202 ? -26.412 6.756 -19.962 1.00 35.44 202 GLU A N 1
ATOM 1519 C CA . GLU A 1 202 ? -27.812 7.128 -20.142 1.00 35.44 202 GLU A CA 1
ATOM 1520 C C . GLU A 1 202 ? -28.559 6.824 -18.833 1.00 35.44 202 GLU A C 1
ATOM 1522 O O . GLU A 1 202 ? -28.282 5.839 -18.140 1.00 35.44 202 GLU A O 1
ATOM 1527 N N . GLU A 1 203 ? -29.464 7.718 -18.444 1.00 35.56 203 GLU A N 1
ATOM 1528 C CA . GLU A 1 203 ? -30.083 7.720 -17.118 1.00 35.56 203 GLU A CA 1
ATOM 1529 C C . GLU A 1 203 ? -31.023 6.517 -16.911 1.00 35.56 203 GLU A C 1
ATOM 1531 O O . GLU A 1 203 ? -32.182 6.531 -17.325 1.00 35.56 203 GLU A O 1
ATOM 1536 N N . GLY A 1 204 ? -30.558 5.478 -16.210 1.00 40.31 204 GLY A N 1
ATOM 1537 C CA . GLY A 1 204 ? -31.428 4.370 -15.809 1.00 40.31 204 GLY A CA 1
ATOM 1538 C C . GLY A 1 204 ? -30.737 3.258 -15.021 1.00 40.31 204 GLY A C 1
ATOM 1539 O O . GLY A 1 204 ? -29.990 2.470 -15.584 1.00 40.31 204 GLY A O 1
ATOM 1540 N N . ASN A 1 205 ? -31.085 3.133 -13.734 1.00 40.97 205 ASN A N 1
ATOM 1541 C CA . ASN A 1 205 ? -30.739 2.024 -12.824 1.00 40.97 205 ASN A CA 1
ATOM 1542 C C . ASN A 1 205 ? -29.247 1.860 -12.450 1.00 40.97 205 ASN A C 1
ATOM 1544 O O . ASN A 1 205 ? -28.541 0.992 -12.961 1.00 40.97 205 ASN A O 1
ATOM 1548 N N . LYS A 1 206 ? -28.802 2.606 -11.428 1.00 31.14 206 LYS A N 1
ATOM 1549 C CA . LYS A 1 206 ? -27.601 2.263 -10.641 1.00 31.14 206 LYS A CA 1
ATOM 1550 C C . LYS A 1 206 ? -27.905 1.137 -9.630 1.00 31.14 206 LYS A C 1
ATOM 1552 O O . LYS A 1 206 ? -28.916 1.234 -8.931 1.00 31.14 206 LYS A O 1
ATOM 1557 N N . PRO A 1 207 ? -27.015 0.143 -9.443 1.00 31.94 207 PRO A N 1
ATOM 1558 C CA . PRO A 1 207 ? -26.908 -0.586 -8.180 1.00 31.94 207 PRO A CA 1
ATOM 1559 C C . PRO A 1 207 ? -26.405 0.359 -7.079 1.00 31.94 207 PRO A C 1
ATOM 1561 O O . PRO A 1 207 ? -25.659 1.298 -7.363 1.00 31.94 207 PRO A O 1
ATOM 1564 N N . ILE A 1 208 ? -26.764 0.094 -5.821 1.00 36.19 208 ILE A N 1
ATOM 1565 C CA . ILE A 1 208 ? -26.253 0.858 -4.674 1.00 36.19 208 ILE A CA 1
ATOM 1566 C C . ILE A 1 208 ? -24.793 0.457 -4.435 1.00 36.19 208 ILE A C 1
ATOM 1568 O O . ILE A 1 208 ? -24.499 -0.506 -3.729 1.00 36.19 208 ILE A O 1
ATOM 1572 N N . VAL A 1 209 ? -23.880 1.199 -5.054 1.00 41.00 209 VAL A N 1
ATOM 1573 C CA . VAL A 1 209 ? -22.526 1.378 -4.532 1.00 41.00 209 VAL A CA 1
ATOM 1574 C C . VAL A 1 209 ? -22.647 2.451 -3.458 1.00 41.00 209 VAL A C 1
ATOM 1576 O O . VAL A 1 209 ? -23.114 3.550 -3.753 1.00 41.00 209 VAL A O 1
ATOM 1579 N N . GLU A 1 210 ? -22.259 2.141 -2.224 1.00 42.16 210 GLU A N 1
ATOM 1580 C CA . GLU A 1 210 ? -21.978 3.189 -1.245 1.00 42.16 210 GLU A CA 1
ATOM 1581 C C . GLU A 1 210 ? -20.726 3.921 -1.742 1.00 42.16 210 GLU A C 1
ATOM 1583 O O . GLU A 1 210 ? -19.617 3.384 -1.691 1.00 42.16 210 GLU A O 1
ATOM 1588 N N . ASP A 1 211 ? -20.925 5.106 -2.325 1.00 49.56 211 ASP A N 1
ATOM 1589 C CA . ASP A 1 211 ? -19.831 6.030 -2.605 1.00 49.56 211 ASP A CA 1
ATOM 1590 C C . ASP A 1 211 ? -19.149 6.319 -1.262 1.00 49.56 211 ASP A C 1
ATOM 1592 O O . ASP A 1 211 ? -19.781 6.834 -0.337 1.00 49.56 211 ASP A O 1
ATOM 1596 N N . VAL A 1 212 ? -17.878 5.923 -1.136 1.00 56.06 212 VAL A N 1
ATOM 1597 C CA . VAL A 1 212 ? -17.085 6.188 0.069 1.00 56.06 212 VAL A CA 1
ATOM 1598 C C . VAL A 1 212 ? -17.014 7.697 0.226 1.00 56.06 212 VAL A C 1
ATOM 1600 O O . VAL A 1 212 ? -16.448 8.375 -0.632 1.00 56.06 212 VAL A O 1
ATOM 1603 N N . ASP A 1 213 ? -17.615 8.206 1.301 1.00 74.62 213 ASP A N 1
ATOM 1604 C CA . ASP A 1 213 ? -17.623 9.629 1.617 1.00 74.62 213 ASP A CA 1
ATOM 1605 C C . ASP A 1 213 ? -16.166 10.126 1.643 1.00 74.62 213 ASP A C 1
ATOM 1607 O O . ASP A 1 213 ? -15.387 9.627 2.466 1.00 74.62 213 ASP A O 1
ATOM 1611 N N . PRO A 1 214 ? -15.753 11.050 0.753 1.00 72.88 214 PRO A N 1
ATOM 1612 C CA . PRO A 1 214 ? -14.381 11.543 0.734 1.00 72.88 214 PRO A CA 1
ATOM 1613 C C . PRO A 1 214 ? -13.998 12.233 2.052 1.00 72.88 214 PRO A C 1
ATOM 1615 O O . PRO A 1 214 ? -12.817 12.253 2.387 1.00 72.88 214 PRO A O 1
ATOM 1618 N N . ASP A 1 215 ? -14.970 12.693 2.852 1.00 79.06 215 ASP A N 1
ATOM 1619 C CA . ASP A 1 215 ? -14.738 13.233 4.199 1.00 79.06 215 ASP A CA 1
ATOM 1620 C C . ASP A 1 215 ? -14.405 12.140 5.250 1.00 79.06 215 ASP A C 1
ATOM 1622 O O . ASP A 1 215 ? -14.159 12.454 6.420 1.00 79.06 215 ASP A O 1
ATOM 1626 N N . SER A 1 216 ? -14.410 10.853 4.870 1.00 92.19 216 SER A N 1
ATOM 1627 C CA . SER A 1 216 ? -14.114 9.702 5.744 1.00 92.19 216 SER A CA 1
ATOM 1628 C C . SER A 1 216 ? -12.715 9.091 5.561 1.00 92.19 216 SER A C 1
ATOM 1630 O O . SER A 1 216 ? -12.308 8.255 6.378 1.00 92.19 216 SER A O 1
ATOM 1632 N N . GLU A 1 217 ? -11.951 9.510 4.547 1.00 95.88 217 GLU A N 1
ATOM 1633 C CA . GLU A 1 217 ? -10.542 9.134 4.372 1.00 95.88 217 GLU A CA 1
ATOM 1634 C C . GLU A 1 217 ? -9.613 10.280 4.789 1.00 95.88 217 GLU A C 1
ATOM 1636 O O . GLU A 1 217 ? -9.858 11.445 4.483 1.00 95.88 217 GLU A O 1
ATOM 1641 N N . ILE A 1 218 ? -8.516 9.948 5.474 1.00 96.69 218 ILE A N 1
ATOM 1642 C CA . ILE A 1 218 ? -7.440 10.893 5.774 1.00 96.69 218 ILE A CA 1
ATOM 1643 C C . ILE A 1 218 ? -6.079 10.333 5.353 1.00 96.69 218 ILE A C 1
ATOM 1645 O O . ILE A 1 218 ? -5.638 9.290 5.841 1.00 96.69 218 ILE A O 1
ATOM 1649 N N . ASP A 1 219 ? -5.400 11.063 4.468 1.00 96.94 219 ASP A N 1
ATOM 1650 C CA . ASP A 1 219 ? -3.999 10.828 4.123 1.00 96.94 219 ASP A CA 1
ATOM 1651 C C . ASP A 1 219 ? -3.098 11.669 5.036 1.00 96.94 219 ASP A C 1
ATOM 1653 O O . ASP A 1 219 ? -3.150 12.901 5.054 1.00 96.94 219 ASP A O 1
ATOM 1657 N N . LEU A 1 220 ? -2.265 10.985 5.817 1.00 97.31 220 LEU A N 1
ATOM 1658 C CA . LEU A 1 220 ? -1.331 11.583 6.762 1.00 97.31 220 LEU A CA 1
ATOM 1659 C C . LEU A 1 220 ? 0.099 11.680 6.215 1.00 97.31 220 LEU A C 1
ATOM 1661 O O . LEU A 1 220 ? 0.982 12.098 6.967 1.00 97.31 220 LEU A O 1
ATOM 1665 N N . THR A 1 221 ? 0.345 11.348 4.940 1.00 96.19 221 THR A N 1
ATOM 1666 C CA . THR A 1 221 ? 1.686 11.327 4.322 1.00 96.19 221 THR A CA 1
ATOM 1667 C C . THR A 1 221 ? 2.434 12.633 4.579 1.00 96.19 221 THR A C 1
ATOM 1669 O O . THR A 1 221 ? 3.450 12.634 5.272 1.00 96.19 221 THR A O 1
ATOM 1672 N N . ASN A 1 222 ? 1.886 13.763 4.119 1.00 94.88 222 ASN A N 1
ATOM 1673 C CA . ASN A 1 222 ? 2.540 15.076 4.198 1.00 94.88 222 ASN A CA 1
ATOM 1674 C C . ASN A 1 222 ? 2.813 15.554 5.639 1.00 94.88 222 ASN A C 1
ATOM 1676 O O . ASN A 1 222 ? 3.809 16.229 5.887 1.00 94.88 222 ASN A O 1
ATOM 1680 N N . ILE A 1 223 ? 1.942 15.211 6.597 1.00 96.38 223 ILE A N 1
ATOM 1681 C CA . ILE A 1 223 ? 2.047 15.664 7.998 1.00 96.38 223 ILE A CA 1
ATOM 1682 C C . ILE A 1 223 ? 2.995 14.762 8.801 1.00 96.38 223 ILE A C 1
ATOM 1684 O O . ILE A 1 223 ? 3.732 15.233 9.670 1.00 96.38 223 ILE A O 1
ATOM 1688 N N . SER A 1 224 ? 2.967 13.455 8.535 1.00 96.50 224 SER A N 1
ATOM 1689 C CA . SER A 1 224 ? 3.696 12.456 9.319 1.00 96.50 224 SER A CA 1
ATOM 1690 C C . SER A 1 224 ? 5.103 12.171 8.793 1.00 96.50 224 SER A C 1
ATOM 1692 O O . SER A 1 224 ? 5.983 11.878 9.598 1.00 96.50 224 SER A O 1
ATOM 1694 N N . SER A 1 225 ? 5.357 12.307 7.484 1.00 95.69 225 SER A N 1
ATOM 1695 C CA . SER A 1 225 ? 6.697 12.124 6.904 1.00 95.69 225 SER A CA 1
ATOM 1696 C C . SER A 1 225 ? 7.612 13.349 7.066 1.00 95.69 225 SER A C 1
ATOM 1698 O O . SER A 1 225 ? 8.828 13.240 6.869 1.00 95.69 225 SER A O 1
ATOM 1700 N N . CYS A 1 226 ? 7.057 14.516 7.424 1.00 94.19 226 CYS A N 1
ATOM 1701 C CA . CYS A 1 226 ? 7.814 15.762 7.510 1.00 94.19 226 CYS A CA 1
ATOM 1702 C C . CYS A 1 226 ? 8.816 15.741 8.674 1.00 94.19 226 CYS A C 1
ATOM 1704 O O . CYS A 1 226 ? 8.443 15.718 9.848 1.00 94.19 226 CYS A O 1
ATOM 1706 N N . ARG A 1 227 ? 10.111 15.784 8.334 1.00 93.31 227 ARG A N 1
ATOM 1707 C CA . ARG A 1 227 ? 11.223 15.767 9.301 1.00 93.31 227 ARG A CA 1
ATOM 1708 C C . ARG A 1 227 ? 11.407 17.085 10.053 1.00 93.31 227 ARG A C 1
ATOM 1710 O O . ARG A 1 227 ? 11.985 17.075 11.136 1.00 93.31 227 ARG A O 1
ATOM 1717 N N . ASP A 1 228 ? 10.942 18.195 9.486 1.00 95.38 228 ASP A N 1
ATOM 1718 C CA . ASP A 1 228 ? 10.900 19.488 10.166 1.00 95.38 228 ASP A CA 1
ATOM 1719 C C . ASP A 1 228 ? 9.650 19.536 11.052 1.00 95.38 228 ASP A C 1
ATOM 1721 O O . ASP A 1 228 ? 8.576 19.979 10.639 1.00 95.38 228 ASP A O 1
ATOM 1725 N N . LEU A 1 229 ? 9.791 19.013 12.272 1.00 94.12 229 LEU A N 1
ATOM 1726 C CA . LEU A 1 229 ? 8.696 18.928 13.236 1.00 94.12 229 LEU A CA 1
ATOM 1727 C C . LEU A 1 229 ? 8.125 20.302 13.602 1.00 94.12 229 LEU A C 1
ATOM 1729 O O . LEU A 1 229 ? 6.919 20.394 13.816 1.00 94.12 229 LEU A O 1
ATOM 1733 N N . GLU A 1 230 ? 8.954 21.349 13.652 1.00 95.56 230 GLU A N 1
ATOM 1734 C CA . GLU A 1 230 ? 8.509 22.704 13.997 1.00 95.56 230 GLU A CA 1
ATOM 1735 C C . GLU A 1 230 ? 7.543 23.233 12.929 1.00 95.56 230 GLU A C 1
ATOM 1737 O O . GLU A 1 230 ? 6.472 23.733 13.271 1.00 95.56 230 GLU A O 1
ATOM 1742 N N . SER A 1 231 ? 7.849 23.010 11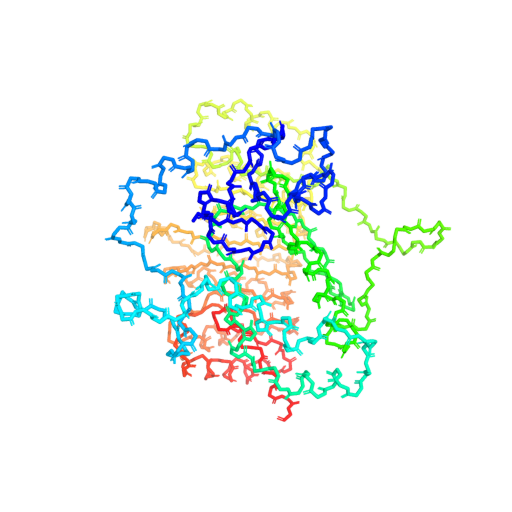.643 1.00 95.31 231 SER A N 1
ATOM 1743 C CA . SER A 1 231 ? 6.992 23.432 10.523 1.00 95.31 231 SER A CA 1
ATOM 1744 C C . SER A 1 231 ? 5.591 22.798 10.503 1.00 95.31 231 SER A C 1
ATOM 1746 O O . SER A 1 231 ? 4.656 23.405 9.982 1.00 95.31 231 SER A O 1
ATOM 1748 N N . VAL A 1 232 ? 5.420 21.597 11.074 1.00 96.62 232 VAL A N 1
ATOM 1749 C CA . VAL A 1 232 ? 4.141 20.854 11.077 1.00 96.62 232 VAL A CA 1
ATOM 1750 C C . VAL A 1 232 ? 3.475 20.762 12.451 1.00 96.62 232 VAL A C 1
ATOM 1752 O O . VAL A 1 232 ? 2.399 20.176 12.563 1.00 96.62 232 VAL A O 1
ATOM 1755 N N . MET A 1 233 ? 4.068 21.323 13.509 1.00 96.81 233 MET A N 1
ATOM 1756 C CA . MET A 1 233 ? 3.535 21.202 14.873 1.00 96.81 233 MET A CA 1
ATOM 1757 C C . MET A 1 233 ? 2.148 21.840 15.035 1.00 96.81 233 MET A C 1
ATOM 1759 O O . MET A 1 233 ? 1.270 21.231 15.648 1.00 96.81 233 MET A O 1
ATOM 1763 N N . GLU A 1 234 ? 1.919 23.022 14.455 1.00 97.00 234 GLU A N 1
ATOM 1764 C CA . GLU A 1 234 ? 0.606 23.684 14.503 1.00 97.00 234 GLU A CA 1
ATOM 1765 C C . GLU A 1 234 ? -0.467 22.868 13.766 1.00 97.00 234 GLU A C 1
ATOM 1767 O O . GLU A 1 234 ? -1.569 22.682 14.281 1.00 97.00 234 GLU A O 1
ATOM 1772 N N . GLU A 1 235 ? -0.128 22.307 12.601 1.00 97.19 235 GLU A N 1
ATOM 1773 C CA . GLU A 1 235 ? -1.026 21.448 11.823 1.00 97.19 235 GLU A CA 1
ATOM 1774 C C . GLU A 1 235 ? -1.369 20.155 12.577 1.00 97.19 235 GLU A C 1
ATOM 1776 O O . GLU A 1 235 ? -2.527 19.745 12.643 1.00 97.19 235 GLU A O 1
ATOM 1781 N N . LYS A 1 236 ? -0.367 19.540 13.212 1.00 97.81 236 LYS A N 1
ATOM 1782 C CA . LYS A 1 236 ? -0.522 18.336 14.032 1.00 97.81 236 LYS A CA 1
ATOM 1783 C C . LYS A 1 236 ? -1.471 18.543 15.210 1.00 97.81 236 LYS A C 1
ATOM 1785 O O . LYS A 1 236 ? -2.335 17.694 15.431 1.00 97.81 236 LYS A O 1
ATOM 1790 N N . GLU A 1 237 ? -1.330 19.636 15.958 1.00 98.00 237 GLU A N 1
ATOM 1791 C CA . GLU A 1 237 ? -2.206 19.943 17.100 1.00 98.00 237 GLU A CA 1
ATOM 1792 C C . GLU A 1 237 ? -3.601 20.414 16.643 1.00 98.00 237 GLU A C 1
ATOM 1794 O O . GLU A 1 237 ? -4.607 20.048 17.261 1.00 98.00 237 GLU A O 1
ATOM 1799 N N . ARG A 1 238 ? -3.698 21.127 15.508 1.00 97.44 238 ARG A N 1
ATOM 1800 C CA . ARG A 1 238 ? -4.978 21.440 14.847 1.00 97.44 238 ARG A CA 1
ATOM 1801 C C . ARG A 1 238 ? -5.739 20.168 14.482 1.00 97.44 238 ARG A C 1
ATOM 1803 O O . ARG A 1 238 ? -6.934 20.077 14.761 1.00 97.44 238 ARG A O 1
ATOM 1810 N N . LEU A 1 239 ? -5.055 19.183 13.900 1.00 97.00 239 LEU A N 1
ATOM 1811 C CA . LEU A 1 239 ? -5.667 17.921 13.503 1.00 97.00 239 LEU A CA 1
ATOM 1812 C C . LEU A 1 239 ? -6.107 17.090 14.715 1.00 97.00 239 LEU A C 1
ATOM 1814 O O . LEU A 1 239 ? -7.249 16.641 14.741 1.00 97.00 239 LEU A O 1
ATOM 1818 N N . LEU A 1 240 ? -5.265 16.957 15.751 1.00 97.81 240 LEU A N 1
ATOM 1819 C CA . LEU A 1 240 ? -5.635 16.285 17.011 1.00 97.81 240 LEU A CA 1
ATOM 1820 C C . LEU A 1 240 ? -6.855 16.927 17.702 1.00 97.81 240 LEU A C 1
ATOM 1822 O O . LEU A 1 240 ? -7.577 16.244 18.427 1.00 97.81 240 LEU A O 1
ATOM 1826 N N . SER A 1 241 ? -7.087 18.221 17.474 1.00 97.50 241 SER A N 1
ATOM 1827 C CA . SER A 1 241 ? -8.227 18.975 18.014 1.00 97.50 241 SER A CA 1
ATOM 1828 C C . SER A 1 241 ? -9.479 18.931 17.123 1.00 97.50 241 SER A C 1
ATOM 1830 O O . SER A 1 241 ? -10.506 19.503 17.488 1.00 97.50 241 SER A O 1
ATOM 1832 N N . SER A 1 242 ? -9.417 18.298 15.947 1.00 96.88 242 SER A N 1
ATOM 1833 C CA . SER A 1 242 ? -10.490 18.343 14.951 1.00 96.88 242 SER A CA 1
ATOM 1834 C C . SER A 1 242 ? -11.577 17.298 15.204 1.00 96.88 242 SER A C 1
ATOM 1836 O O . SER A 1 242 ? -11.319 16.095 15.208 1.00 96.88 242 SER A O 1
ATOM 1838 N N . ASP A 1 243 ? -12.834 17.744 15.297 1.00 96.12 243 ASP A N 1
ATOM 1839 C CA . ASP A 1 243 ? -14.001 16.853 15.363 1.00 96.12 243 ASP A CA 1
ATOM 1840 C C . ASP A 1 243 ? -14.168 15.968 14.112 1.00 96.12 243 ASP A C 1
ATOM 1842 O O . ASP A 1 243 ? -14.823 14.927 14.188 1.00 96.12 243 ASP A O 1
ATOM 1846 N N . SER A 1 244 ? -13.548 16.330 12.979 1.00 95.19 244 SER A N 1
ATOM 1847 C CA . SER A 1 244 ? -13.560 15.507 11.756 1.00 95.19 244 SER A CA 1
ATOM 1848 C C . SER A 1 244 ? -12.942 14.119 11.963 1.00 95.19 244 SER A C 1
ATOM 1850 O O . SER A 1 244 ? -13.429 13.154 11.379 1.00 95.19 244 SER A O 1
ATOM 1852 N N . LEU A 1 245 ? -11.971 13.975 12.878 1.00 95.94 245 LEU A N 1
ATOM 1853 C CA . LEU A 1 245 ? -11.341 12.688 13.201 1.00 95.94 245 LEU A CA 1
ATOM 1854 C C . LEU A 1 245 ? -12.343 11.620 13.677 1.00 95.94 245 LEU A C 1
ATOM 1856 O O . LEU A 1 245 ? -12.090 10.430 13.516 1.00 95.94 245 LEU A O 1
ATOM 1860 N N . LYS A 1 246 ? -13.506 12.020 14.209 1.00 95.12 246 LYS A N 1
ATOM 1861 C CA . LYS A 1 246 ? -14.578 11.103 14.645 1.00 95.12 246 LYS A CA 1
ATOM 1862 C C . LYS A 1 246 ? -15.374 10.493 13.483 1.00 95.12 246 LYS A C 1
ATOM 1864 O O . LYS A 1 246 ? -16.157 9.574 13.705 1.00 95.12 246 LYS A O 1
ATOM 1869 N N . LYS A 1 247 ? -15.212 11.020 12.264 1.00 95.69 247 LYS A N 1
ATOM 1870 C CA . LYS A 1 247 ? -15.820 10.499 11.029 1.00 95.69 247 LYS A CA 1
ATOM 1871 C C . LYS A 1 247 ? -14.863 9.633 10.208 1.00 95.69 247 LYS A C 1
ATOM 1873 O O . LYS A 1 247 ? -15.312 8.950 9.293 1.00 95.69 247 LYS A O 1
ATOM 1878 N N . VAL A 1 248 ? -13.566 9.668 10.519 1.00 97.25 248 VAL A N 1
ATOM 1879 C CA . VAL A 1 248 ? -12.538 8.963 9.751 1.00 97.25 248 VAL A CA 1
ATOM 1880 C C . VAL A 1 248 ? -12.750 7.454 9.855 1.00 97.25 248 VAL A C 1
ATOM 1882 O O . VAL A 1 248 ? -12.722 6.871 10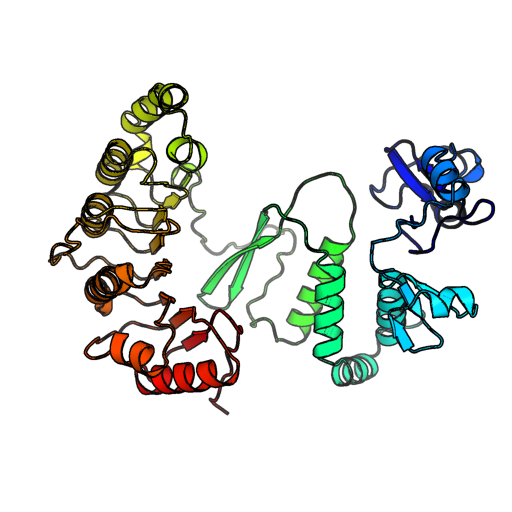.940 1.00 97.25 248 VAL A O 1
ATOM 1885 N N . LYS A 1 249 ? -12.934 6.827 8.695 1.00 97.50 249 LYS A N 1
ATOM 1886 C CA . LYS A 1 249 ? -13.021 5.379 8.500 1.00 97.50 249 LYS A CA 1
ATOM 1887 C C . LYS A 1 249 ? -11.728 4.784 7.967 1.00 97.50 249 LYS A C 1
ATOM 1889 O O . LYS A 1 249 ? -11.428 3.629 8.271 1.00 97.50 249 LYS A O 1
ATOM 1894 N N . ARG A 1 250 ? -10.955 5.571 7.219 1.00 97.31 250 ARG A N 1
ATOM 1895 C CA . ARG A 1 250 ? -9.774 5.119 6.485 1.00 97.31 250 ARG A CA 1
ATOM 1896 C C . ARG A 1 250 ? -8.593 6.047 6.729 1.00 97.31 250 ARG A C 1
ATOM 1898 O O . ARG A 1 250 ? -8.702 7.251 6.530 1.00 97.31 250 ARG A O 1
ATOM 1905 N N . VAL A 1 251 ? -7.468 5.482 7.156 1.00 98.00 251 VAL A N 1
ATOM 1906 C CA . VAL A 1 251 ? -6.225 6.221 7.418 1.00 98.00 251 VAL A CA 1
ATOM 1907 C C . VAL A 1 251 ? -5.132 5.693 6.513 1.00 98.00 251 VAL A C 1
ATOM 1909 O O . VAL A 1 251 ? -4.787 4.511 6.574 1.00 98.00 251 VAL A O 1
ATOM 1912 N N . THR A 1 252 ? -4.552 6.575 5.711 1.00 97.25 252 THR A N 1
ATOM 1913 C CA . THR A 1 252 ? -3.434 6.265 4.823 1.00 97.25 252 THR A CA 1
ATOM 1914 C C . THR A 1 252 ? -2.214 7.127 5.154 1.00 97.25 252 THR A C 1
ATOM 1916 O O . THR A 1 252 ? -2.307 8.124 5.870 1.00 97.25 252 THR A O 1
ATOM 1919 N N . GLY A 1 253 ? -1.027 6.703 4.709 1.00 95.69 253 GLY A N 1
ATOM 1920 C CA . GLY A 1 253 ? 0.159 7.563 4.757 1.00 95.69 253 GLY A CA 1
ATOM 1921 C C . GLY A 1 253 ? 0.792 7.808 6.132 1.00 95.69 253 GLY A C 1
ATOM 1922 O O . GLY A 1 253 ? 1.598 8.724 6.247 1.00 95.69 253 GLY A O 1
ATOM 1923 N N . LEU A 1 254 ? 0.459 7.066 7.195 1.00 97.88 254 LEU A N 1
ATOM 1924 C CA . LEU A 1 254 ? 0.941 7.402 8.544 1.00 97.88 254 LEU A CA 1
ATOM 1925 C C . LEU A 1 254 ? 2.356 6.860 8.831 1.00 97.88 254 LEU A C 1
ATOM 1927 O O . LEU A 1 254 ? 2.533 5.690 9.170 1.00 97.88 254 LEU A O 1
ATOM 1931 N N . TYR A 1 255 ? 3.362 7.734 8.763 1.00 97.38 255 TYR A N 1
ATOM 1932 C CA . TYR A 1 255 ? 4.748 7.465 9.162 1.00 97.38 255 TYR A CA 1
ATOM 1933 C C . TYR A 1 255 ? 4.925 7.614 10.679 1.00 97.38 255 TYR A C 1
ATOM 1935 O O . TYR A 1 255 ? 5.000 8.710 11.235 1.00 97.38 255 TYR A O 1
ATOM 1943 N N . CYS A 1 256 ? 5.011 6.480 11.368 1.00 96.31 256 CYS A N 1
ATOM 1944 C CA . CYS A 1 256 ? 5.055 6.388 12.827 1.00 96.31 256 CYS A CA 1
ATOM 1945 C C . CYS A 1 256 ? 6.420 6.728 13.455 1.00 96.31 256 CYS A C 1
ATOM 1947 O O . CYS A 1 256 ? 6.546 6.757 14.683 1.00 96.31 256 CYS A O 1
ATOM 1949 N N . ASP A 1 257 ? 7.460 6.929 12.643 1.00 94.25 257 ASP A N 1
ATOM 1950 C CA . ASP A 1 257 ? 8.847 6.994 13.107 1.00 94.25 257 ASP A CA 1
ATOM 1951 C C . ASP A 1 257 ? 9.445 8.390 13.236 1.00 94.25 257 ASP A C 1
ATOM 1953 O O . ASP A 1 257 ? 10.451 8.555 13.928 1.00 94.25 257 ASP A O 1
ATOM 1957 N N . ILE A 1 258 ? 8.820 9.377 12.601 1.00 95.00 258 ILE A N 1
ATOM 1958 C CA . ILE A 1 258 ? 9.231 10.778 12.678 1.00 95.00 258 ILE A CA 1
ATOM 1959 C C . ILE A 1 258 ? 8.717 11.410 13.979 1.00 95.00 258 ILE A C 1
ATOM 1961 O O . ILE A 1 258 ? 9.426 12.172 14.630 1.00 95.00 258 ILE A O 1
ATOM 1965 N N . ASP A 1 259 ? 7.507 11.032 14.406 1.00 96.56 259 ASP A N 1
ATOM 1966 C CA . ASP A 1 259 ? 6.887 11.496 15.650 1.00 96.56 259 ASP A CA 1
ATOM 1967 C C . ASP A 1 259 ? 6.025 10.401 16.297 1.00 96.56 259 ASP A C 1
ATOM 1969 O O . ASP A 1 259 ? 4.795 10.381 16.211 1.00 96.56 259 ASP A O 1
ATOM 1973 N N . ARG A 1 260 ? 6.700 9.471 16.983 1.00 95.81 260 ARG A N 1
ATOM 1974 C CA . ARG A 1 260 ? 6.086 8.328 17.683 1.00 95.81 260 ARG A CA 1
ATOM 1975 C C . ARG A 1 260 ? 5.005 8.732 18.688 1.00 95.81 260 ARG A C 1
ATOM 1977 O O . ARG A 1 260 ? 4.067 7.972 18.904 1.00 95.81 260 ARG A O 1
ATOM 1984 N N . LYS A 1 261 ? 5.123 9.897 19.337 1.00 97.06 261 LYS A N 1
ATOM 1985 C CA . LYS A 1 261 ? 4.138 10.333 20.342 1.00 97.06 261 LYS A CA 1
ATOM 1986 C C . LYS A 1 261 ? 2.867 10.843 19.676 1.00 97.06 261 LYS A C 1
ATOM 1988 O O . LYS A 1 261 ? 1.777 10.491 20.121 1.00 97.06 261 LYS A O 1
ATOM 1993 N N . TRP A 1 262 ? 2.999 11.645 18.623 1.00 97.88 262 TRP A N 1
ATOM 1994 C CA . TRP A 1 262 ? 1.853 12.103 17.847 1.00 97.88 262 TRP A CA 1
ATOM 1995 C C . TRP A 1 262 ? 1.166 10.945 17.106 1.00 97.88 262 TRP A C 1
ATOM 1997 O O . TRP A 1 262 ? -0.055 10.836 17.179 1.00 97.88 262 TRP A O 1
ATOM 2007 N N . GLY A 1 263 ? 1.935 10.026 16.507 1.00 98.06 263 GLY A N 1
ATOM 2008 C CA . GLY A 1 263 ? 1.411 8.832 15.832 1.00 98.06 263 GLY A CA 1
ATOM 2009 C C . GLY A 1 263 ? 0.544 7.950 16.741 1.00 98.06 263 GLY A C 1
ATOM 2010 O O . GLY A 1 263 ? -0.552 7.550 16.357 1.00 98.06 263 GLY A O 1
ATOM 2011 N N . VAL A 1 264 ? 0.973 7.712 17.986 1.00 98.06 264 VAL A N 1
ATOM 2012 C CA . VAL A 1 264 ? 0.156 7.001 18.987 1.00 98.06 264 VAL A CA 1
ATOM 2013 C C . VAL A 1 264 ? -1.101 7.796 19.362 1.00 98.06 264 VAL A C 1
ATOM 2015 O O . VAL A 1 264 ? -2.186 7.217 19.389 1.00 98.06 264 VAL A O 1
ATOM 2018 N N . LYS A 1 265 ? -0.992 9.112 19.613 1.00 98.25 265 LYS A N 1
ATOM 2019 C CA . LYS A 1 265 ? -2.149 9.962 19.960 1.00 98.25 265 LYS A CA 1
ATOM 2020 C C . LYS A 1 265 ? -3.227 9.949 18.871 1.00 98.25 265 LYS A C 1
ATOM 2022 O O . LYS A 1 265 ? -4.398 9.769 19.194 1.00 98.25 265 LYS A O 1
ATOM 2027 N N . ILE A 1 266 ? -2.855 10.146 17.602 1.00 98.25 266 ILE A N 1
ATOM 2028 C CA . ILE A 1 266 ? -3.840 10.216 16.513 1.00 98.25 266 ILE A CA 1
ATOM 2029 C C . ILE A 1 266 ? -4.531 8.864 16.310 1.00 98.25 266 ILE A C 1
ATOM 2031 O O . ILE A 1 266 ? -5.757 8.831 16.235 1.00 98.25 266 ILE A O 1
ATOM 2035 N N . LEU A 1 267 ? -3.785 7.749 16.365 1.00 98.12 267 LEU A N 1
ATOM 2036 C CA . LEU A 1 267 ? -4.367 6.402 16.338 1.00 98.12 267 LEU A CA 1
ATOM 2037 C C . LEU A 1 267 ? -5.341 6.166 17.505 1.00 98.12 267 LEU A C 1
ATOM 2039 O O . LEU A 1 267 ? -6.382 5.554 17.299 1.00 98.12 267 LEU A O 1
ATOM 2043 N N . GLN A 1 268 ? -5.051 6.662 18.714 1.00 97.81 268 GLN A N 1
ATOM 2044 C CA . GLN A 1 268 ? -5.945 6.513 19.874 1.00 97.81 268 GLN A CA 1
ATOM 2045 C C . GLN A 1 268 ? -7.259 7.290 19.722 1.00 97.81 268 GLN A C 1
ATOM 2047 O O . GLN A 1 268 ? -8.303 6.799 20.147 1.00 97.81 268 GLN A O 1
ATOM 2052 N N . LEU A 1 269 ? -7.225 8.482 19.117 1.00 97.88 269 LEU A N 1
ATOM 2053 C CA . LEU A 1 269 ? -8.421 9.304 18.894 1.00 97.88 269 LEU A CA 1
ATOM 2054 C C . LEU A 1 269 ? -9.380 8.681 17.871 1.00 97.88 269 LEU A C 1
ATOM 2056 O O . LEU A 1 269 ? -10.596 8.755 18.046 1.00 97.88 269 LEU A O 1
ATOM 2060 N N . ILE A 1 270 ? -8.833 8.065 16.822 1.00 97.50 270 ILE A N 1
ATOM 2061 C CA . ILE A 1 270 ? -9.603 7.487 15.708 1.00 97.50 270 ILE A CA 1
ATOM 2062 C C . ILE A 1 270 ? -9.931 5.998 15.896 1.00 97.50 270 ILE A C 1
ATOM 2064 O O . ILE A 1 270 ? -10.805 5.472 15.208 1.00 97.50 270 ILE A O 1
ATOM 2068 N N . ALA A 1 271 ? -9.273 5.324 16.847 1.00 96.69 271 ALA A N 1
ATOM 2069 C CA . ALA A 1 271 ? -9.430 3.894 17.117 1.00 96.69 271 ALA A CA 1
ATOM 2070 C C . ALA A 1 271 ? -10.883 3.386 17.217 1.00 96.69 271 ALA A C 1
ATOM 2072 O O . ALA A 1 271 ? -11.130 2.294 16.712 1.00 96.69 271 ALA A O 1
ATOM 2073 N N . PRO A 1 272 ? -11.856 4.116 17.809 1.00 96.69 272 PRO A N 1
ATOM 2074 C CA . PRO A 1 272 ? -13.243 3.647 17.886 1.00 96.69 272 PRO A CA 1
ATOM 2075 C C . PRO A 1 272 ? -13.997 3.624 16.548 1.00 96.69 272 PRO A C 1
ATOM 2077 O O . PRO A 1 272 ? -15.081 3.049 16.490 1.00 96.69 272 PRO A O 1
ATOM 2080 N N . PHE A 1 273 ? -13.480 4.285 15.507 1.00 96.19 273 PHE A N 1
ATOM 2081 C CA . PHE A 1 273 ? -14.217 4.570 14.269 1.00 96.19 273 PHE A CA 1
ATOM 2082 C C . PHE A 1 273 ? -13.595 3.931 13.024 1.00 96.19 273 PHE A C 1
ATOM 2084 O O . PHE A 1 273 ? -14.336 3.588 12.099 1.00 96.19 273 PHE A O 1
ATOM 2091 N N . VAL A 1 274 ? -12.266 3.778 13.014 1.00 97.19 274 VAL A N 1
ATOM 2092 C CA . VAL A 1 274 ? -11.475 3.343 11.856 1.00 97.19 274 VAL A CA 1
ATOM 2093 C C . VAL A 1 274 ? -11.676 1.867 11.520 1.00 97.19 274 VAL A C 1
ATOM 2095 O O . VAL A 1 274 ? -11.569 0.986 12.372 1.00 97.19 274 VAL A O 1
ATOM 2098 N N . GLU A 1 275 ? -11.906 1.620 10.232 1.00 96.62 275 GLU A N 1
ATOM 2099 C CA . GLU A 1 275 ? -12.061 0.300 9.620 1.00 96.62 275 GLU A CA 1
ATOM 2100 C C . GLU A 1 275 ? -10.823 -0.093 8.799 1.00 96.62 275 GLU A C 1
ATOM 2102 O O . GLU A 1 275 ? -10.503 -1.281 8.704 1.00 96.62 275 GLU A O 1
ATOM 2107 N N . GLU A 1 276 ? -10.086 0.886 8.260 1.00 97.19 276 GLU A N 1
ATOM 2108 C CA . GLU A 1 276 ? -8.862 0.667 7.483 1.00 97.19 276 GLU A CA 1
ATOM 2109 C C . GLU A 1 276 ? -7.681 1.517 7.976 1.00 97.19 276 GLU A C 1
ATOM 2111 O O . GLU A 1 276 ? -7.788 2.741 8.085 1.00 97.19 276 GLU A O 1
ATOM 2116 N N . VAL A 1 277 ? -6.521 0.890 8.197 1.00 97.56 277 VAL A N 1
ATOM 2117 C CA . VAL A 1 277 ? -5.280 1.587 8.577 1.00 97.56 277 VAL A CA 1
ATOM 2118 C C . VAL A 1 277 ? -4.096 1.167 7.706 1.00 97.56 277 VAL A C 1
ATOM 2120 O O . VAL A 1 277 ? -3.840 -0.023 7.517 1.00 97.56 277 VAL A O 1
ATOM 2123 N N . HIS A 1 278 ? -3.338 2.148 7.214 1.00 97.69 278 HIS A N 1
ATOM 2124 C CA . HIS A 1 278 ? -2.048 1.957 6.556 1.00 97.69 278 HIS A CA 1
ATOM 2125 C C . HIS A 1 278 ? -0.964 2.784 7.263 1.00 97.69 278 HIS A C 1
ATOM 2127 O O . HIS A 1 278 ? -0.995 4.017 7.248 1.00 97.69 278 HIS A O 1
ATOM 2133 N N . ILE A 1 279 ? -0.013 2.087 7.895 1.00 97.38 279 ILE A N 1
ATOM 2134 C CA . ILE A 1 279 ? 1.073 2.668 8.698 1.00 97.38 279 ILE A CA 1
ATOM 2135 C C . ILE A 1 279 ? 2.463 2.183 8.276 1.00 97.38 279 ILE A C 1
ATOM 2137 O O . ILE A 1 279 ? 2.679 1.006 7.979 1.00 97.38 279 ILE A O 1
ATOM 2141 N N . TYR A 1 280 ? 3.425 3.100 8.364 1.00 95.69 280 TYR A N 1
ATOM 2142 C CA . TYR A 1 280 ? 4.827 2.908 8.011 1.00 95.69 280 TYR A CA 1
ATOM 2143 C C . TYR A 1 280 ? 5.734 3.030 9.244 1.00 95.69 280 TYR A C 1
ATOM 2145 O O . TYR A 1 280 ? 5.545 3.914 10.079 1.00 95.69 280 TYR A O 1
ATOM 2153 N N . ASN A 1 281 ? 6.766 2.184 9.329 1.00 93.62 281 ASN A N 1
ATOM 2154 C CA . ASN A 1 281 ? 7.857 2.253 10.319 1.00 93.62 281 ASN A CA 1
ATOM 2155 C C . ASN A 1 281 ? 7.379 2.320 11.786 1.00 93.62 281 ASN A C 1
ATOM 2157 O O . ASN A 1 281 ? 7.883 3.085 12.610 1.00 93.62 281 ASN A O 1
ATOM 2161 N N . PHE A 1 282 ? 6.361 1.533 12.108 1.00 93.25 282 PHE A N 1
ATOM 2162 C CA . PHE A 1 282 ? 5.677 1.550 13.396 1.00 93.25 282 PHE A CA 1
ATOM 2163 C C . PHE A 1 282 ? 6.491 0.969 14.560 1.00 93.25 282 PHE A C 1
ATOM 2165 O O . PHE A 1 282 ? 7.464 0.238 14.398 1.00 93.25 282 PHE A O 1
ATOM 2172 N N . TYR A 1 283 ? 6.027 1.281 15.769 1.00 91.12 283 TYR A N 1
ATOM 2173 C CA . TYR A 1 283 ? 6.575 0.787 17.036 1.00 91.12 283 TYR A CA 1
ATOM 2174 C C . TYR A 1 283 ? 5.508 0.004 17.797 1.00 91.12 283 TYR A C 1
ATOM 2176 O O . TYR A 1 283 ? 4.330 0.035 17.436 1.00 91.12 283 TYR A O 1
ATOM 2184 N N . ARG A 1 284 ? 5.918 -0.658 18.882 1.00 89.56 284 ARG A N 1
ATOM 2185 C CA . ARG A 1 284 ? 5.055 -1.485 19.730 1.00 89.56 284 ARG A CA 1
ATOM 2186 C C . ARG A 1 284 ? 3.758 -0.772 20.125 1.00 89.56 284 ARG A C 1
ATOM 2188 O O . ARG A 1 284 ? 2.694 -1.342 19.936 1.00 89.56 284 ARG A O 1
ATOM 2195 N N . GLU A 1 285 ? 3.832 0.478 20.580 1.00 92.94 285 GLU A N 1
ATOM 2196 C CA . GLU A 1 285 ? 2.659 1.225 21.062 1.00 92.94 285 GLU A CA 1
ATOM 2197 C C . GLU A 1 285 ? 1.637 1.500 19.948 1.00 92.94 285 GLU A C 1
ATOM 2199 O O . GLU A 1 285 ? 0.437 1.528 20.198 1.00 92.94 285 GLU A O 1
ATOM 2204 N N . HIS A 1 286 ? 2.094 1.676 18.704 1.00 94.75 286 HIS A N 1
ATOM 2205 C CA . HIS A 1 286 ? 1.202 1.860 17.557 1.00 94.75 286 HIS A CA 1
ATOM 2206 C C . HIS A 1 286 ? 0.435 0.569 17.253 1.00 94.75 286 HIS A C 1
ATOM 2208 O O . HIS A 1 286 ? -0.771 0.613 17.014 1.00 94.75 286 HIS A O 1
ATOM 2214 N N . LEU A 1 287 ? 1.120 -0.581 17.313 1.00 92.50 287 LEU A N 1
ATOM 2215 C CA . LEU A 1 287 ? 0.467 -1.881 17.175 1.00 92.50 287 LEU A CA 1
ATOM 2216 C C . LEU A 1 287 ? -0.512 -2.132 18.322 1.00 92.50 287 LEU A C 1
ATOM 2218 O O . LEU A 1 287 ? -1.632 -2.525 18.042 1.00 92.50 287 LEU A O 1
ATOM 2222 N N . GLU A 1 288 ? -0.145 -1.845 19.574 1.00 91.56 288 GLU A N 1
ATOM 2223 C CA . GLU A 1 288 ? -1.036 -1.997 20.738 1.00 91.56 288 GLU A CA 1
ATOM 2224 C C . GLU A 1 288 ? -2.354 -1.213 20.571 1.00 91.56 288 GLU A C 1
ATOM 2226 O O . GLU A 1 288 ? -3.424 -1.733 20.887 1.00 91.56 288 GLU A O 1
ATOM 2231 N N . VAL A 1 289 ? -2.301 -0.000 20.005 1.00 94.75 289 VAL A N 1
ATOM 2232 C CA . VAL A 1 289 ? -3.499 0.800 19.698 1.00 94.75 289 VAL A CA 1
ATOM 2233 C C . VAL A 1 289 ? -4.302 0.211 18.537 1.00 94.75 289 VAL A C 1
ATOM 2235 O O . VAL A 1 289 ? -5.504 0.012 18.688 1.00 94.75 289 VAL A O 1
ATOM 2238 N N . ILE A 1 290 ? -3.665 -0.116 17.407 1.00 94.06 290 ILE A N 1
ATOM 2239 C CA . ILE A 1 290 ? -4.326 -0.719 16.228 1.00 94.06 290 ILE A CA 1
ATOM 2240 C C . ILE A 1 290 ? -5.027 -2.023 16.603 1.00 94.06 290 ILE A C 1
ATOM 2242 O O . ILE A 1 290 ? -6.172 -2.271 16.243 1.00 94.06 290 ILE A O 1
ATOM 2246 N N . GLN A 1 291 ? -4.361 -2.830 17.414 1.00 90.94 291 GLN A N 1
ATOM 2247 C CA . GLN A 1 291 ? -4.882 -4.073 17.946 1.00 90.94 291 GLN A CA 1
ATOM 2248 C C . GLN A 1 291 ? -6.103 -3.898 18.871 1.00 90.94 291 GLN A C 1
ATOM 2250 O O . GLN A 1 291 ? -6.868 -4.847 19.047 1.00 90.94 291 GLN A O 1
ATOM 2255 N N . SER A 1 292 ? -6.309 -2.706 19.441 1.00 91.81 292 SER A N 1
ATOM 2256 C CA . SER A 1 292 ? -7.486 -2.370 20.256 1.00 91.81 292 SER A CA 1
ATOM 2257 C C . SER A 1 292 ? -8.677 -1.810 19.462 1.00 91.81 292 SER A C 1
ATOM 2259 O O . SER A 1 292 ? -9.742 -1.608 20.044 1.00 91.81 292 SER A O 1
ATOM 2261 N N . MET A 1 293 ? -8.529 -1.563 18.154 1.00 94.62 293 MET A N 1
ATOM 2262 C CA . MET A 1 293 ? -9.578 -0.961 17.322 1.00 94.62 293 MET A CA 1
ATOM 2263 C C . MET A 1 293 ? -10.732 -1.960 17.083 1.00 94.62 293 MET A C 1
ATOM 2265 O O . MET A 1 293 ? -10.499 -3.017 16.488 1.00 94.62 293 MET A O 1
ATOM 2269 N N . PRO A 1 294 ? -11.975 -1.673 17.527 1.00 94.38 294 PRO A N 1
ATOM 2270 C CA . PRO A 1 294 ? -13.077 -2.638 17.468 1.00 94.38 294 PRO A CA 1
ATOM 2271 C C . PRO A 1 294 ? -13.611 -2.880 16.049 1.00 94.38 294 PRO A C 1
ATOM 2273 O O . PRO A 1 294 ? -13.967 -4.013 15.723 1.00 94.38 294 PRO A O 1
ATOM 2276 N N . GLU A 1 295 ? -13.629 -1.846 15.203 1.00 95.12 295 GLU A N 1
ATOM 2277 C CA . GLU A 1 295 ? -14.193 -1.901 13.844 1.00 95.12 295 GLU A CA 1
ATOM 2278 C C . GLU A 1 295 ? -13.149 -2.205 12.756 1.00 95.12 295 GLU A C 1
ATOM 2280 O O . GLU A 1 295 ? -13.469 -2.224 11.572 1.00 95.12 295 GLU A O 1
ATOM 2285 N N . LEU A 1 296 ? -11.900 -2.484 13.136 1.00 95.88 296 LEU A N 1
ATOM 2286 C CA . LEU A 1 296 ? -10.797 -2.656 12.195 1.00 95.88 296 LEU A CA 1
ATOM 2287 C C . LEU A 1 296 ? -10.935 -3.928 11.341 1.00 95.88 296 LEU A C 1
ATOM 2289 O O . LEU A 1 296 ? -10.995 -5.048 11.860 1.00 95.88 296 LEU A O 1
ATOM 2293 N N . ARG A 1 297 ? -10.925 -3.736 10.018 1.00 96.06 297 ARG A N 1
ATOM 2294 C CA . ARG A 1 297 ? -11.098 -4.767 8.982 1.00 96.06 297 ARG A CA 1
ATOM 2295 C C . ARG A 1 297 ? -9.908 -4.879 8.037 1.00 96.06 297 ARG A C 1
ATOM 2297 O O . ARG A 1 297 ? -9.606 -5.983 7.585 1.00 96.06 297 ARG A O 1
ATOM 2304 N N . TRP A 1 298 ? -9.230 -3.770 7.755 1.00 97.00 298 TRP A N 1
ATOM 2305 C CA . TRP A 1 298 ? -8.122 -3.713 6.804 1.00 97.00 298 TRP A CA 1
ATOM 2306 C C . TRP A 1 298 ? -6.874 -3.133 7.464 1.00 97.00 298 TRP A C 1
ATOM 2308 O O . TRP A 1 298 ? -6.898 -2.030 8.009 1.00 97.00 298 TRP A O 1
ATOM 2318 N N . VAL A 1 299 ? -5.769 -3.873 7.414 1.00 96.62 299 VAL A N 1
ATOM 2319 C CA . VAL A 1 299 ? -4.512 -3.470 8.049 1.00 96.62 299 VAL A CA 1
ATOM 2320 C C . VAL A 1 299 ? -3.372 -3.607 7.056 1.00 96.62 299 VAL A C 1
ATOM 2322 O O . VAL A 1 299 ? -3.105 -4.701 6.561 1.00 96.62 299 VAL A O 1
ATOM 2325 N N . VAL A 1 300 ? -2.681 -2.501 6.789 1.00 96.56 300 VAL A N 1
ATOM 2326 C CA . VAL A 1 300 ? -1.454 -2.452 5.992 1.00 96.56 300 VAL A CA 1
ATOM 2327 C C . VAL A 1 300 ? -0.325 -1.936 6.881 1.00 96.56 300 VAL A C 1
ATOM 2329 O O . VAL A 1 300 ? -0.342 -0.804 7.363 1.00 96.56 300 VAL A O 1
ATOM 2332 N N . LEU A 1 301 ? 0.643 -2.807 7.136 1.00 95.88 301 LEU A N 1
ATOM 2333 C CA . LEU A 1 301 ? 1.810 -2.571 7.971 1.00 95.88 301 LEU A CA 1
ATOM 2334 C C . LEU A 1 301 ? 3.047 -2.665 7.087 1.00 95.88 301 LEU A C 1
ATOM 2336 O O . LEU A 1 301 ? 3.337 -3.739 6.556 1.00 95.88 301 LEU A O 1
ATOM 2340 N N . GLU A 1 302 ? 3.801 -1.580 6.968 1.00 94.31 302 GLU A N 1
ATOM 2341 C CA . GLU A 1 302 ? 5.062 -1.585 6.230 1.00 94.31 302 GLU A CA 1
ATOM 2342 C C . GLU A 1 302 ? 6.223 -1.124 7.105 1.00 94.31 302 GLU A C 1
ATOM 2344 O O . GLU A 1 302 ? 6.114 -0.160 7.865 1.00 94.31 302 GLU A O 1
ATOM 2349 N N . PHE A 1 303 ? 7.357 -1.819 7.021 1.00 91.31 303 PHE A N 1
ATOM 2350 C CA . PHE A 1 303 ? 8.526 -1.495 7.831 1.00 91.31 303 PHE A CA 1
ATOM 2351 C C . PHE A 1 303 ? 9.799 -1.517 6.988 1.00 91.31 303 PHE A C 1
ATOM 2353 O O . PHE A 1 303 ? 10.325 -2.577 6.651 1.00 91.31 303 PHE A O 1
ATOM 2360 N N . TRP A 1 304 ? 10.296 -0.320 6.673 1.00 86.56 304 TRP A N 1
ATOM 2361 C CA . TRP A 1 304 ? 11.372 -0.114 5.703 1.00 86.56 304 TRP A CA 1
ATOM 2362 C C . TRP A 1 304 ? 12.746 0.114 6.357 1.00 86.56 304 TRP A C 1
ATOM 2364 O O . TRP A 1 304 ? 13.769 -0.041 5.695 1.00 86.56 304 TRP A O 1
ATOM 2374 N N . LYS A 1 305 ? 12.804 0.442 7.657 1.00 82.25 305 LYS A N 1
ATOM 2375 C CA . LYS A 1 305 ? 14.061 0.762 8.360 1.00 82.25 305 LYS A CA 1
ATOM 2376 C C . LYS A 1 305 ? 14.971 -0.447 8.581 1.00 82.25 305 LYS A C 1
ATOM 2378 O O . LYS A 1 305 ? 14.541 -1.435 9.163 1.00 82.25 305 LYS A O 1
ATOM 2383 N N . ASP A 1 306 ? 16.261 -0.272 8.281 1.00 69.56 306 ASP A N 1
ATOM 2384 C CA . ASP A 1 306 ? 17.337 -1.277 8.372 1.00 69.56 306 ASP A CA 1
ATOM 2385 C C . ASP A 1 306 ? 17.379 -2.122 9.656 1.00 69.56 306 ASP A C 1
ATOM 2387 O O . ASP A 1 306 ? 17.918 -3.232 9.653 1.00 69.56 306 ASP A O 1
ATOM 2391 N N . LYS A 1 307 ? 16.920 -1.569 10.788 1.00 65.94 307 LYS A N 1
ATOM 2392 C CA . LYS A 1 307 ? 16.943 -2.207 12.111 1.00 65.94 307 LYS A CA 1
ATOM 2393 C C . LYS A 1 307 ? 15.750 -1.742 12.941 1.00 65.94 307 LYS A C 1
ATOM 2395 O O . LYS A 1 307 ? 15.567 -0.539 13.132 1.00 65.94 307 LYS A O 1
ATOM 2400 N N . LEU A 1 308 ? 15.015 -2.687 13.532 1.00 68.12 308 LEU A N 1
ATOM 2401 C CA . LEU A 1 308 ? 14.322 -2.400 14.788 1.00 68.12 308 LEU A CA 1
ATOM 2402 C C . LEU A 1 308 ? 15.366 -2.196 15.889 1.00 68.12 308 LEU A C 1
ATOM 2404 O O . LEU A 1 308 ? 16.467 -2.752 15.832 1.00 68.12 308 LEU A O 1
ATOM 2408 N N . ASP A 1 309 ? 15.027 -1.400 16.902 1.00 72.81 309 ASP A N 1
ATOM 2409 C CA . ASP A 1 309 ? 15.879 -1.275 18.081 1.00 72.81 309 ASP A CA 1
ATOM 2410 C C . ASP A 1 309 ? 15.989 -2.649 18.761 1.00 72.81 309 ASP A C 1
ATOM 2412 O O . ASP A 1 309 ? 15.004 -3.209 19.253 1.00 72.81 309 ASP A O 1
ATOM 2416 N N . LYS A 1 310 ? 17.209 -3.197 18.763 1.00 67.88 310 LYS A N 1
ATOM 2417 C CA . LYS A 1 310 ? 17.525 -4.533 19.284 1.00 67.88 310 LYS A CA 1
ATOM 2418 C C . LYS A 1 310 ? 17.246 -4.680 20.780 1.00 67.88 310 LYS A C 1
ATOM 2420 O O . LYS A 1 310 ? 17.198 -5.805 21.266 1.00 67.88 310 LYS A O 1
ATOM 2425 N N . ASN A 1 311 ? 17.070 -3.569 21.497 1.00 68.00 311 ASN A N 1
ATOM 2426 C CA . ASN A 1 311 ? 16.741 -3.560 22.920 1.00 68.00 311 ASN A CA 1
ATOM 2427 C C . ASN A 1 311 ? 15.228 -3.575 23.196 1.00 68.00 311 ASN A C 1
ATOM 2429 O O . ASN A 1 311 ? 14.829 -3.751 24.346 1.00 68.00 311 ASN A O 1
ATOM 2433 N N . SER A 1 312 ? 14.375 -3.391 22.181 1.00 65.50 312 SER A N 1
ATOM 2434 C CA . SER A 1 312 ? 12.923 -3.500 22.365 1.00 65.50 312 SER A CA 1
ATOM 2435 C C . SER A 1 312 ? 12.473 -4.960 22.340 1.00 65.50 312 SER A C 1
ATOM 2437 O O . SER A 1 312 ? 12.466 -5.610 21.296 1.00 65.50 312 SER A O 1
ATOM 2439 N N . ASP A 1 313 ? 12.030 -5.457 23.494 1.00 66.94 313 ASP A N 1
ATOM 2440 C CA . ASP A 1 313 ? 11.324 -6.733 23.598 1.00 66.94 313 ASP A CA 1
ATOM 2441 C C . ASP A 1 313 ? 9.898 -6.581 23.029 1.00 66.94 313 ASP A C 1
ATOM 2443 O O . ASP A 1 313 ? 8.945 -6.196 23.721 1.00 66.94 313 ASP A O 1
ATOM 2447 N N . TYR A 1 314 ? 9.765 -6.820 21.719 1.00 68.62 314 TYR A N 1
ATOM 2448 C CA . TYR A 1 314 ? 8.499 -6.795 20.974 1.00 68.62 314 TYR A CA 1
ATOM 2449 C C . TYR A 1 314 ? 7.634 -8.033 21.257 1.00 68.62 314 TYR A C 1
ATOM 2451 O O . TYR A 1 314 ? 7.208 -8.742 20.346 1.00 68.62 314 TYR A O 1
ATOM 2459 N N . GLN A 1 315 ? 7.334 -8.278 22.529 1.00 69.75 315 GLN A N 1
ATOM 2460 C CA . GLN A 1 315 ? 6.169 -9.067 22.905 1.00 69.75 315 GLN A CA 1
ATOM 2461 C C . GLN A 1 315 ? 4.942 -8.169 22.753 1.00 69.75 315 GLN A C 1
ATOM 2463 O O . GLN A 1 315 ? 4.720 -7.288 23.586 1.00 69.75 315 GLN A O 1
ATOM 2468 N N . LEU A 1 316 ? 4.147 -8.364 21.697 1.00 67.19 316 LEU A N 1
ATOM 2469 C CA . LEU A 1 316 ? 2.830 -7.728 21.641 1.00 67.19 316 LEU A CA 1
ATOM 2470 C C . LEU A 1 316 ? 1.982 -8.288 22.794 1.00 67.19 316 LEU A C 1
ATOM 2472 O O . LEU A 1 316 ? 2.127 -9.469 23.141 1.00 67.19 316 LEU A O 1
ATOM 2476 N N . PRO A 1 317 ? 1.101 -7.489 23.414 1.00 67.44 317 PRO A N 1
ATOM 2477 C CA . PRO A 1 317 ? 0.149 -8.031 24.367 1.00 67.44 317 PRO A CA 1
ATOM 2478 C C . PRO A 1 317 ? -0.709 -9.093 23.674 1.00 67.44 317 PRO A C 1
ATOM 2480 O O . PRO A 1 317 ? -1.115 -8.947 22.521 1.00 67.44 317 PRO A O 1
ATOM 2483 N N . THR A 1 318 ? -0.989 -10.186 24.384 1.00 67.31 318 THR A N 1
ATOM 2484 C CA . THR A 1 318 ? -1.963 -11.173 23.907 1.00 67.31 318 THR A CA 1
ATOM 2485 C C . THR A 1 318 ? -3.340 -10.533 23.989 1.00 67.31 318 THR A C 1
ATOM 2487 O O . THR A 1 318 ? -3.904 -10.398 25.075 1.00 67.31 318 THR A O 1
ATOM 2490 N N . LEU A 1 319 ? -3.855 -10.086 22.847 1.00 58.06 319 LEU A N 1
ATOM 2491 C CA . LEU A 1 319 ? -5.172 -9.472 22.772 1.00 58.06 319 LEU A CA 1
ATOM 2492 C C . LEU A 1 319 ? -6.251 -10.480 23.136 1.00 58.06 319 LEU A C 1
ATOM 2494 O O . LEU A 1 319 ? -6.223 -11.627 22.698 1.00 58.06 319 LEU A O 1
ATOM 2498 N N . GLN A 1 320 ? -7.251 -10.000 23.862 1.00 59.38 320 GLN A N 1
ATOM 2499 C CA . GLN A 1 320 ? -8.518 -10.707 24.039 1.00 59.38 320 GLN A CA 1
ATOM 2500 C C . GLN A 1 320 ? -9.577 -10.245 23.023 1.00 59.38 320 GLN A C 1
ATOM 2502 O O . GLN A 1 320 ? -10.634 -10.862 22.914 1.00 59.38 320 GLN A O 1
ATOM 2507 N N . HIS A 1 321 ? -9.310 -9.169 22.271 1.00 59.78 321 HIS A N 1
ATOM 2508 C CA . HIS A 1 321 ? -10.245 -8.625 21.291 1.00 59.78 321 HIS A CA 1
ATOM 2509 C C . HIS A 1 321 ? -10.182 -9.369 19.957 1.00 59.78 321 HIS A C 1
ATOM 2511 O O . HIS A 1 321 ? -9.156 -9.401 19.281 1.00 59.78 321 HIS A O 1
ATOM 2517 N N . ILE A 1 322 ? -11.335 -9.913 19.567 1.00 64.62 322 ILE A N 1
ATOM 2518 C CA . ILE A 1 322 ? -11.583 -10.543 18.271 1.00 64.62 322 ILE A CA 1
ATOM 2519 C C . ILE A 1 322 ? -11.843 -9.431 17.243 1.00 64.62 322 ILE A C 1
ATOM 2521 O O . ILE A 1 322 ? -12.985 -9.183 16.853 1.00 64.62 322 ILE A O 1
ATOM 2525 N N . SER A 1 323 ? -10.795 -8.712 16.839 1.00 67.00 323 SER A N 1
ATOM 2526 C CA . SER A 1 323 ? -10.903 -7.745 15.743 1.00 67.00 323 SER A CA 1
ATOM 2527 C C . SER A 1 323 ? -11.193 -8.471 14.428 1.00 67.00 323 SER A C 1
ATOM 2529 O O . SER A 1 323 ? -10.610 -9.516 14.106 1.00 67.00 323 SER A O 1
ATOM 2531 N N . LYS A 1 324 ? -12.130 -7.920 13.654 1.00 90.50 324 LYS A N 1
ATOM 2532 C CA . LYS A 1 324 ? -12.626 -8.508 12.402 1.00 90.50 324 LYS A CA 1
ATOM 2533 C C . LYS A 1 324 ? -11.699 -8.182 11.228 1.00 90.50 324 LYS A C 1
ATOM 2535 O O . LYS A 1 324 ? -12.180 -7.838 10.157 1.00 90.50 324 LYS A O 1
ATOM 2540 N N . VAL A 1 325 ? -10.384 -8.284 11.420 1.00 95.06 325 VAL A N 1
ATOM 2541 C CA . VAL A 1 325 ? -9.395 -8.026 10.367 1.00 95.06 325 VAL A CA 1
ATOM 2542 C C . VAL A 1 325 ? -9.563 -9.067 9.260 1.00 95.06 325 VAL A C 1
ATOM 2544 O O . VAL A 1 325 ? -9.162 -10.214 9.415 1.00 95.06 325 VAL A O 1
ATOM 2547 N N . GLU A 1 326 ? -10.187 -8.672 8.153 1.00 96.62 326 GLU A N 1
ATOM 2548 C CA . GLU A 1 326 ? -10.420 -9.503 6.969 1.00 96.62 326 GLU A CA 1
ATOM 2549 C C . GLU A 1 326 ? -9.211 -9.464 6.026 1.00 96.62 326 GLU A C 1
ATOM 2551 O O . GLU A 1 326 ? -8.921 -10.455 5.351 1.00 96.62 326 GLU A O 1
ATOM 2556 N N . PHE A 1 327 ? -8.480 -8.347 6.006 1.00 96.69 327 PHE A N 1
ATOM 2557 C CA . PHE A 1 327 ? -7.272 -8.157 5.210 1.00 96.69 327 PHE A CA 1
ATOM 2558 C C . PHE A 1 327 ? -6.103 -7.719 6.093 1.00 96.69 327 PHE A C 1
ATOM 2560 O O . PHE A 1 327 ? -6.179 -6.702 6.784 1.00 96.69 327 PHE A O 1
ATOM 2567 N N . LEU A 1 328 ? -5.000 -8.465 6.024 1.00 96.19 328 LEU A N 1
ATOM 2568 C CA . LEU A 1 328 ? -3.745 -8.142 6.695 1.00 96.19 328 LEU A CA 1
ATOM 2569 C C . LEU A 1 328 ? -2.601 -8.173 5.679 1.00 96.19 328 LEU A C 1
ATOM 2571 O O . LEU A 1 328 ? -2.243 -9.235 5.180 1.00 96.19 328 LEU A O 1
ATOM 2575 N N . TRP A 1 329 ? -1.993 -7.022 5.417 1.00 96.31 329 TRP A N 1
ATOM 2576 C CA . TRP A 1 329 ? -0.725 -6.888 4.705 1.00 96.31 329 TRP A CA 1
ATOM 2577 C C . TRP A 1 329 ? 0.340 -6.472 5.702 1.00 96.31 329 TRP A C 1
ATOM 2579 O O . TRP A 1 329 ? 0.228 -5.425 6.329 1.00 96.31 329 TRP A O 1
ATOM 2589 N N . ALA A 1 330 ? 1.366 -7.298 5.877 1.00 94.31 330 ALA A N 1
ATOM 2590 C CA . ALA A 1 330 ? 2.421 -7.047 6.848 1.00 94.31 330 ALA A CA 1
ATOM 2591 C C . ALA A 1 330 ? 3.800 -7.184 6.198 1.00 94.31 330 ALA A C 1
ATOM 2593 O O . ALA A 1 330 ? 4.484 -8.190 6.374 1.00 94.31 330 ALA A O 1
ATOM 2594 N N . ASN A 1 331 ? 4.203 -6.168 5.432 1.00 91.75 331 ASN A N 1
ATOM 2595 C CA . ASN A 1 331 ? 5.475 -6.098 4.718 1.00 91.75 331 ASN A CA 1
ATOM 2596 C C . ASN A 1 331 ? 6.636 -5.749 5.666 1.00 91.75 331 ASN A C 1
ATOM 2598 O O . ASN A 1 331 ? 7.092 -4.607 5.754 1.00 91.75 331 ASN A O 1
ATOM 2602 N N . LEU A 1 332 ? 7.082 -6.753 6.424 1.00 87.94 332 LEU A N 1
ATOM 2603 C CA . LEU A 1 332 ? 8.151 -6.643 7.415 1.00 87.94 332 LEU A CA 1
ATOM 2604 C C . LEU A 1 332 ? 9.408 -7.380 6.925 1.00 87.94 332 LEU A C 1
ATOM 2606 O O . LEU A 1 332 ? 9.661 -8.520 7.307 1.00 87.94 332 LEU A O 1
ATOM 2610 N N . ALA A 1 333 ? 10.185 -6.729 6.056 1.00 75.62 333 ALA A N 1
ATOM 2611 C CA . ALA A 1 333 ? 11.260 -7.357 5.274 1.00 75.62 333 ALA A CA 1
ATOM 2612 C C . ALA A 1 333 ? 12.457 -7.912 6.083 1.00 75.62 333 ALA A C 1
ATOM 2614 O O . ALA A 1 333 ? 13.270 -8.663 5.543 1.00 75.62 333 ALA A O 1
ATOM 2615 N N . TYR A 1 334 ? 12.593 -7.557 7.364 1.00 80.69 334 TYR A N 1
ATOM 2616 C CA . TYR A 1 334 ? 13.757 -7.899 8.187 1.00 80.69 334 TYR A CA 1
ATOM 2617 C C . TYR A 1 334 ? 13.528 -9.150 9.044 1.00 80.69 334 TYR A C 1
ATOM 2619 O O . TYR A 1 334 ? 12.470 -9.330 9.644 1.00 80.69 334 TYR A O 1
ATOM 2627 N N . HIS A 1 335 ? 14.557 -9.995 9.176 1.00 74.75 335 HIS A N 1
ATOM 2628 C CA . HIS A 1 335 ? 14.498 -11.225 9.982 1.00 74.75 335 HIS A CA 1
ATOM 2629 C C . HIS A 1 335 ? 14.078 -10.983 11.443 1.00 74.75 335 HIS A C 1
ATOM 2631 O O . HIS A 1 335 ? 13.307 -11.768 11.994 1.00 74.75 335 HIS A O 1
ATOM 2637 N N . ASP A 1 336 ? 14.513 -9.873 12.049 1.00 78.00 336 ASP A N 1
ATOM 2638 C CA . ASP A 1 336 ? 14.155 -9.507 13.426 1.00 78.00 336 ASP A CA 1
ATOM 2639 C C . ASP A 1 336 ? 12.632 -9.269 13.594 1.00 78.00 336 ASP A C 1
ATOM 2641 O O . ASP A 1 336 ? 12.086 -9.467 14.682 1.00 78.00 336 ASP A O 1
ATOM 2645 N N . CYS A 1 337 ? 11.910 -8.942 12.512 1.00 83.25 337 CYS A N 1
ATOM 2646 C CA . CYS A 1 337 ? 10.455 -8.767 12.513 1.00 83.25 337 CYS A CA 1
ATOM 2647 C C . CYS A 1 337 ? 9.665 -10.079 12.593 1.00 83.25 337 CYS A C 1
ATOM 2649 O O . CYS A 1 337 ? 8.479 -10.040 12.918 1.00 83.25 337 CYS A O 1
ATOM 2651 N N . GLN A 1 338 ? 10.261 -11.235 12.273 1.00 84.94 338 GLN A N 1
ATOM 2652 C CA . GLN A 1 338 ? 9.507 -12.478 12.042 1.00 84.94 338 GLN A CA 1
ATOM 2653 C C . GLN A 1 338 ? 8.676 -12.920 13.256 1.00 84.94 338 GLN A C 1
ATOM 2655 O O . GLN A 1 338 ? 7.585 -13.464 13.090 1.00 84.94 338 GLN A O 1
ATOM 2660 N N . LYS A 1 339 ? 9.140 -12.638 14.481 1.00 86.12 339 LYS A N 1
ATOM 2661 C CA . LYS A 1 339 ? 8.374 -12.899 15.713 1.00 86.12 339 LYS A CA 1
ATOM 2662 C C . LYS A 1 339 ? 7.130 -12.014 15.823 1.00 86.12 339 LYS A C 1
ATOM 2664 O O . LYS A 1 339 ? 6.060 -12.518 16.149 1.00 86.12 339 LYS A O 1
ATOM 2669 N N . VAL A 1 340 ? 7.269 -10.724 15.514 1.00 87.12 340 VAL A N 1
ATOM 2670 C CA . VAL A 1 340 ? 6.175 -9.737 15.523 1.00 87.12 340 VAL A CA 1
ATOM 2671 C C . VAL A 1 340 ? 5.152 -10.088 14.445 1.00 87.12 340 VAL A C 1
ATOM 2673 O O . VAL A 1 340 ? 3.958 -10.144 14.721 1.00 87.12 340 VAL A O 1
ATOM 2676 N N . LEU A 1 341 ? 5.632 -10.417 13.244 1.00 90.19 341 LEU A N 1
ATOM 2677 C CA . LEU A 1 341 ? 4.834 -10.877 12.109 1.00 90.19 341 LEU A CA 1
ATOM 2678 C C . LEU A 1 341 ? 4.018 -12.128 12.460 1.00 90.19 341 LEU A C 1
ATOM 2680 O O . LEU A 1 341 ? 2.801 -12.139 12.301 1.00 90.19 341 LEU A O 1
ATOM 2684 N N . LEU A 1 342 ? 4.673 -13.156 13.011 1.00 90.62 342 LEU A N 1
ATOM 2685 C CA . LEU A 1 342 ? 4.018 -14.384 13.462 1.00 90.62 342 LEU A CA 1
ATOM 2686 C C . LEU A 1 342 ? 2.975 -14.109 14.551 1.00 90.62 342 LEU A C 1
ATOM 2688 O O . LEU A 1 342 ? 1.915 -14.731 14.558 1.00 90.62 342 LEU A O 1
ATOM 2692 N N . GLN A 1 343 ? 3.258 -13.188 15.474 1.00 89.88 343 GLN A N 1
ATOM 2693 C CA . GLN A 1 343 ? 2.325 -12.830 16.535 1.00 89.88 343 GLN A CA 1
ATOM 2694 C C . GLN A 1 343 ? 1.110 -12.053 16.003 1.00 89.88 343 GLN A C 1
ATOM 2696 O O . GLN A 1 343 ? -0.006 -12.343 16.420 1.00 89.88 343 GLN A O 1
ATOM 2701 N N . LEU A 1 344 ? 1.295 -11.141 15.044 1.00 90.88 344 LEU A N 1
ATOM 2702 C CA . LEU A 1 344 ? 0.199 -10.451 14.354 1.00 90.88 344 LEU A CA 1
ATOM 2703 C C . LEU A 1 344 ? -0.687 -11.440 13.587 1.00 90.88 344 LEU A C 1
ATOM 2705 O O . LEU A 1 344 ? -1.901 -11.447 13.779 1.00 90.88 344 LEU A O 1
ATOM 2709 N N . VAL A 1 345 ? -0.089 -12.330 12.785 1.00 93.12 345 VAL A N 1
ATOM 2710 C CA . VAL A 1 345 ? -0.841 -13.367 12.059 1.00 93.12 345 VAL A CA 1
ATOM 2711 C C . VAL A 1 345 ? -1.594 -14.276 13.036 1.00 93.12 345 VAL A C 1
ATOM 2713 O O . VAL A 1 345 ? -2.763 -14.557 12.800 1.00 93.12 345 VAL A O 1
ATOM 2716 N N . LYS A 1 346 ? -0.989 -14.671 14.168 1.00 92.00 346 LYS A N 1
ATOM 2717 C CA . LYS A 1 346 ? -1.672 -15.422 15.241 1.00 92.00 346 LYS A CA 1
ATOM 2718 C C . LYS A 1 346 ? -2.875 -14.673 15.816 1.00 92.00 346 LYS A C 1
ATOM 2720 O O . LYS A 1 346 ? -3.935 -15.277 15.949 1.00 92.00 346 LYS A O 1
ATOM 2725 N N . SER A 1 347 ? -2.734 -13.383 16.123 1.00 90.50 347 SER A N 1
ATOM 2726 C CA . SER A 1 347 ? -3.808 -12.566 16.708 1.00 90.50 347 SER A CA 1
ATOM 2727 C C . SER A 1 347 ? -5.037 -12.431 15.804 1.00 90.50 347 SER A C 1
ATOM 2729 O O . SER A 1 347 ? -6.143 -12.287 16.315 1.00 90.50 347 SER A O 1
ATOM 2731 N N . HIS A 1 348 ? -4.865 -12.507 14.480 1.00 92.88 348 HIS A N 1
ATOM 2732 C CA . HIS A 1 348 ? -5.955 -12.354 13.506 1.00 92.88 348 HIS A CA 1
ATOM 2733 C C . HIS A 1 348 ? -6.239 -13.630 12.685 1.00 92.88 348 HIS A C 1
ATOM 2735 O O . HIS A 1 348 ? -7.034 -13.601 11.748 1.00 92.88 348 HIS A O 1
ATOM 2741 N N . ALA A 1 349 ? -5.642 -14.777 13.037 1.00 94.12 349 ALA A N 1
ATOM 2742 C CA . ALA A 1 349 ? -5.740 -16.029 12.273 1.00 94.12 349 ALA A CA 1
ATOM 2743 C C . ALA A 1 349 ? -7.191 -16.498 12.038 1.00 94.12 349 ALA A C 1
ATOM 2745 O O . ALA A 1 349 ? -7.510 -17.070 10.996 1.00 94.12 349 ALA A O 1
ATOM 2746 N N . MET A 1 350 ? -8.081 -16.206 12.991 1.00 94.31 350 MET A N 1
ATOM 2747 C CA . MET A 1 350 ? -9.498 -16.567 12.930 1.00 94.31 350 MET A CA 1
ATOM 2748 C C . MET A 1 350 ? -10.348 -15.627 12.063 1.00 94.31 350 MET A C 1
ATOM 2750 O O . MET A 1 350 ? -11.424 -16.039 11.634 1.00 94.31 350 MET A O 1
ATOM 2754 N N . SER A 1 351 ? -9.912 -14.392 11.795 1.00 95.00 351 SER A N 1
ATOM 2755 C CA . SER A 1 351 ? -10.667 -13.389 11.021 1.00 95.00 351 SER A CA 1
ATOM 2756 C C . SER A 1 351 ? -10.104 -13.140 9.617 1.00 95.00 351 SER A C 1
ATOM 2758 O O . SER A 1 351 ? -10.885 -12.880 8.698 1.00 95.00 351 SER A O 1
ATOM 2760 N N . VAL A 1 352 ? -8.789 -13.291 9.419 1.00 96.56 352 VAL A N 1
ATOM 2761 C CA . VAL A 1 352 ? -8.114 -12.967 8.152 1.00 96.56 352 VAL A CA 1
ATOM 2762 C C . VAL A 1 352 ? -8.592 -13.850 7.000 1.00 96.56 352 VAL A C 1
ATOM 2764 O O . VAL A 1 352 ? -8.498 -15.077 7.030 1.00 96.56 352 VAL A O 1
ATOM 2767 N N . GLN A 1 353 ? -9.054 -13.185 5.942 1.00 96.88 353 GLN A N 1
ATOM 2768 C CA . GLN A 1 353 ? -9.455 -13.768 4.664 1.00 96.88 353 GLN A CA 1
ATOM 2769 C C . GLN A 1 353 ? -8.369 -13.587 3.599 1.00 96.88 353 GLN A C 1
ATOM 2771 O O . GLN A 1 353 ? -8.165 -14.483 2.779 1.00 96.88 353 GLN A O 1
ATOM 2776 N N . THR A 1 354 ? -7.644 -12.470 3.632 1.00 96.81 354 THR A N 1
ATOM 2777 C CA . THR A 1 354 ? -6.510 -12.201 2.743 1.00 96.81 354 THR A CA 1
ATOM 2778 C C . THR A 1 354 ? -5.291 -11.828 3.573 1.00 96.81 354 THR A C 1
ATOM 2780 O O . THR A 1 354 ? -5.303 -10.816 4.272 1.00 96.81 354 THR A O 1
ATOM 2783 N N . LEU A 1 355 ? -4.239 -12.641 3.487 1.00 96.44 355 LEU A N 1
ATOM 2784 C CA . LEU A 1 355 ? -2.949 -12.377 4.120 1.00 96.44 355 LEU A CA 1
ATOM 2785 C C . LEU A 1 355 ? -1.908 -12.049 3.047 1.00 96.44 355 LEU A C 1
ATOM 2787 O O . LEU A 1 355 ? -1.692 -12.857 2.148 1.00 96.44 355 LEU A O 1
ATOM 2791 N N . PHE A 1 356 ? -1.231 -10.910 3.175 1.00 95.88 356 PHE A N 1
ATOM 2792 C CA . PHE A 1 356 ? 0.054 -10.641 2.534 1.00 95.88 356 PHE A CA 1
ATOM 2793 C C . PHE A 1 356 ? 1.158 -10.644 3.595 1.00 95.88 356 PHE A C 1
ATOM 2795 O O . PHE A 1 356 ? 1.080 -9.920 4.591 1.00 95.88 356 PHE A O 1
ATOM 2802 N N . THR A 1 357 ? 2.204 -11.441 3.382 1.00 93.56 357 THR A N 1
ATOM 2803 C CA . THR A 1 357 ? 3.332 -11.541 4.317 1.00 93.56 357 THR A CA 1
ATOM 2804 C C . THR A 1 357 ? 4.642 -11.890 3.594 1.00 93.56 357 THR A C 1
ATOM 2806 O O . THR A 1 357 ? 4.636 -12.758 2.719 1.00 93.56 357 THR A O 1
ATOM 2809 N N . PRO A 1 358 ? 5.780 -11.247 3.917 1.00 90.25 358 PRO A N 1
ATOM 2810 C CA . PRO A 1 358 ? 7.080 -11.734 3.494 1.00 90.25 358 PRO A CA 1
ATOM 2811 C C . PRO A 1 358 ? 7.380 -13.024 4.248 1.00 90.25 358 PRO A C 1
ATOM 2813 O O . PRO A 1 358 ? 7.222 -13.103 5.468 1.00 90.25 358 PRO A O 1
ATOM 2816 N N . LEU A 1 359 ? 7.832 -14.036 3.521 1.00 85.25 359 LEU A N 1
ATOM 2817 C CA . LEU A 1 359 ? 8.244 -15.304 4.103 1.00 85.25 359 LEU A CA 1
ATOM 2818 C C . LEU A 1 359 ? 9.773 -15.362 4.220 1.00 85.25 359 LEU A C 1
ATOM 2820 O O . LEU A 1 359 ? 10.482 -14.665 3.486 1.00 85.25 359 LEU A O 1
ATOM 2824 N N . PRO A 1 360 ? 10.308 -16.178 5.149 1.00 80.56 360 PRO A N 1
ATOM 2825 C CA . PRO A 1 360 ? 11.738 -16.439 5.235 1.00 80.56 360 PRO A CA 1
ATOM 2826 C C . PRO A 1 360 ? 12.344 -16.830 3.880 1.00 80.56 360 PRO A C 1
ATOM 2828 O O . PRO A 1 360 ? 11.703 -17.474 3.052 1.00 80.56 360 PRO A O 1
ATOM 2831 N N . THR A 1 361 ? 13.618 -16.491 3.684 1.00 73.88 361 THR A N 1
ATOM 2832 C CA . THR A 1 361 ? 14.407 -16.836 2.488 1.00 73.88 361 THR A CA 1
ATOM 2833 C C . THR A 1 361 ? 14.474 -18.335 2.198 1.00 73.88 361 THR A C 1
ATOM 2835 O O . THR A 1 361 ? 14.637 -18.717 1.043 1.00 73.88 361 THR A O 1
ATOM 2838 N N . TYR A 1 362 ? 14.351 -19.182 3.223 1.00 73.69 362 TYR A N 1
ATOM 2839 C CA . TYR A 1 362 ? 14.421 -20.634 3.096 1.00 73.69 362 TYR A CA 1
ATOM 2840 C C . TYR A 1 362 ? 13.032 -21.275 3.107 1.00 73.69 362 TYR A C 1
ATOM 2842 O O . TYR A 1 362 ? 12.241 -21.076 4.030 1.00 73.69 362 TYR A O 1
ATOM 2850 N N . HIS A 1 363 ? 12.785 -22.121 2.103 1.00 72.06 363 HIS A N 1
ATOM 2851 C CA . HIS A 1 363 ? 11.539 -22.865 1.886 1.00 72.06 363 HIS A CA 1
ATOM 2852 C C . HIS A 1 363 ? 10.962 -23.507 3.156 1.00 72.06 363 HIS A C 1
ATOM 2854 O O . HIS A 1 363 ? 9.816 -23.255 3.528 1.00 72.06 363 HIS A O 1
ATOM 2860 N N . MET A 1 364 ? 11.778 -24.304 3.850 1.00 75.12 364 MET A N 1
ATOM 2861 C CA . MET A 1 364 ? 11.325 -25.065 5.016 1.00 75.12 364 MET A CA 1
ATOM 2862 C C . MET A 1 364 ? 10.860 -24.155 6.154 1.00 75.12 364 MET A C 1
ATOM 2864 O O . MET A 1 364 ? 9.980 -24.535 6.922 1.00 75.12 364 MET A O 1
ATOM 2868 N N . ASP A 1 365 ? 11.421 -22.953 6.260 1.00 85.12 365 ASP A N 1
ATOM 2869 C CA . ASP A 1 365 ? 11.052 -21.997 7.299 1.00 85.12 365 ASP A CA 1
ATOM 2870 C C . ASP A 1 365 ? 9.784 -21.215 6.919 1.00 85.12 365 ASP A C 1
ATOM 2872 O O . ASP A 1 365 ? 9.018 -20.837 7.802 1.00 85.12 365 ASP A O 1
ATOM 2876 N N . ALA A 1 366 ? 9.490 -21.070 5.622 1.00 86.06 366 ALA A N 1
ATOM 2877 C CA . ALA A 1 366 ? 8.221 -20.537 5.127 1.00 86.06 366 ALA A CA 1
ATOM 2878 C C . ALA A 1 366 ? 7.021 -21.449 5.450 1.00 86.06 366 ALA A C 1
ATOM 2880 O O . ALA A 1 366 ? 5.959 -20.948 5.814 1.00 86.06 366 ALA A O 1
ATOM 2881 N N . ILE A 1 367 ? 7.182 -22.778 5.394 1.00 89.88 367 ILE A N 1
ATOM 2882 C CA . ILE A 1 367 ? 6.131 -23.717 5.834 1.00 89.88 367 ILE A CA 1
ATOM 2883 C C . ILE A 1 367 ? 6.014 -23.717 7.365 1.00 89.88 367 ILE A C 1
ATOM 2885 O O . ILE A 1 367 ? 4.906 -23.591 7.892 1.00 89.88 367 ILE A O 1
ATOM 2889 N N . LYS A 1 368 ? 7.144 -23.799 8.088 1.00 91.31 368 LYS A N 1
ATOM 2890 C CA . LYS A 1 368 ? 7.170 -23.760 9.565 1.00 91.31 368 LYS A CA 1
ATOM 2891 C C . LYS A 1 368 ? 6.583 -22.475 10.144 1.00 91.31 368 LYS A C 1
ATOM 2893 O O . LYS A 1 368 ? 6.011 -22.506 11.228 1.00 91.31 368 LYS A O 1
ATOM 2898 N N . PHE A 1 369 ? 6.676 -21.350 9.433 1.00 92.00 369 PHE A N 1
ATOM 2899 C CA . PHE A 1 369 ? 6.038 -20.096 9.840 1.00 92.00 369 PHE A CA 1
ATOM 2900 C C . PHE A 1 369 ? 4.522 -20.264 10.082 1.00 92.00 369 PHE A C 1
ATOM 2902 O O . PHE A 1 369 ? 3.975 -19.656 10.999 1.00 92.00 369 PHE A O 1
ATOM 2909 N N . PHE A 1 370 ? 3.856 -21.145 9.325 1.00 94.50 370 PHE A N 1
ATOM 2910 C CA . PHE A 1 370 ? 2.433 -21.475 9.476 1.00 94.50 370 PHE A CA 1
ATOM 2911 C C . PHE A 1 370 ? 2.161 -22.761 10.283 1.00 94.50 370 PHE A C 1
ATOM 2913 O O . PHE A 1 370 ? 1.024 -23.255 10.332 1.00 94.50 370 PHE A O 1
ATOM 2920 N N . GLU A 1 371 ? 3.176 -23.340 10.923 1.00 93.94 371 GLU A N 1
ATOM 2921 C CA . GLU A 1 371 ? 3.018 -24.523 11.768 1.00 93.94 371 GLU A CA 1
ATOM 2922 C C . GLU A 1 371 ? 2.185 -24.180 13.016 1.00 93.94 371 GLU A C 1
ATOM 2924 O O . GLU A 1 371 ? 2.404 -23.173 13.690 1.00 93.94 371 GLU A O 1
ATOM 2929 N N . GLY A 1 372 ? 1.147 -24.980 13.278 1.00 93.56 372 GLY A N 1
ATOM 2930 C CA . GLY A 1 372 ? 0.177 -24.720 14.349 1.00 93.56 372 GLY A CA 1
ATOM 2931 C C . GLY A 1 372 ? -0.783 -23.536 14.126 1.00 93.56 372 GLY A C 1
ATOM 2932 O O . GLY A 1 372 ? -1.569 -23.243 15.021 1.00 93.56 372 GLY A O 1
ATOM 2933 N N . LEU A 1 373 ? -0.755 -22.851 12.972 1.00 94.62 373 LEU A N 1
ATOM 2934 C CA . LEU A 1 373 ? -1.697 -21.760 12.664 1.00 94.62 373 LEU A CA 1
ATOM 2935 C C . LEU A 1 373 ? -2.977 -22.263 11.986 1.00 94.62 373 LEU A C 1
ATOM 2937 O O . LEU A 1 373 ? -2.986 -22.571 10.793 1.00 94.62 373 LEU A O 1
ATOM 2941 N N . GLU A 1 374 ? -4.084 -22.327 12.714 1.00 95.25 374 GLU A N 1
ATOM 2942 C CA . GLU A 1 374 ? -5.395 -22.562 12.104 1.00 95.25 374 GLU A CA 1
ATOM 2943 C C . GLU A 1 374 ? -5.951 -21.252 11.537 1.00 95.25 374 GLU A C 1
ATOM 2945 O O . GLU A 1 374 ? -6.164 -20.290 12.267 1.00 95.25 374 GLU A O 1
ATOM 2950 N N . MET A 1 375 ? -6.170 -21.212 10.219 1.00 96.25 375 MET A N 1
ATOM 2951 C CA . MET A 1 375 ? -6.693 -20.037 9.511 1.00 96.25 375 MET A CA 1
ATOM 2952 C C . MET A 1 375 ? -7.956 -20.408 8.713 1.00 96.25 375 MET A C 1
ATOM 2954 O O . MET A 1 375 ? -7.915 -20.488 7.482 1.00 96.25 375 MET A O 1
ATOM 2958 N N . PRO A 1 376 ? -9.088 -20.704 9.383 1.00 96.31 376 PRO A N 1
ATOM 2959 C CA . PRO A 1 376 ? -10.271 -21.288 8.740 1.00 96.31 376 PRO A CA 1
ATOM 2960 C C . PRO A 1 376 ? -10.912 -20.371 7.687 1.00 96.31 376 PRO A C 1
ATOM 2962 O O . PRO A 1 376 ? -11.488 -20.859 6.709 1.00 96.31 376 PRO A O 1
ATOM 2965 N N . ASN A 1 377 ? -10.770 -19.054 7.855 1.00 96.12 377 ASN A N 1
ATOM 2966 C CA . ASN A 1 377 ? -11.354 -18.038 6.980 1.00 96.12 377 ASN A CA 1
ATOM 2967 C C . ASN A 1 377 ? -10.427 -17.571 5.844 1.00 96.12 377 ASN A C 1
ATOM 2969 O O . ASN A 1 377 ? -10.895 -16.865 4.950 1.00 96.12 377 ASN A O 1
ATOM 2973 N N . LEU A 1 378 ? -9.163 -18.014 5.811 1.00 97.50 378 LEU A N 1
ATOM 2974 C CA . LEU A 1 378 ? -8.187 -17.625 4.790 1.00 97.50 378 LEU A CA 1
ATOM 2975 C C . LEU A 1 378 ? -8.650 -18.059 3.392 1.00 97.50 378 LEU A C 1
ATOM 2977 O O . LEU A 1 378 ? -8.774 -19.244 3.103 1.00 97.50 378 LEU A O 1
ATOM 2981 N N . LYS A 1 379 ? -8.899 -17.101 2.503 1.00 96.00 379 LYS A N 1
ATOM 2982 C CA . LYS A 1 379 ? -9.254 -17.301 1.089 1.00 96.00 379 LYS A CA 1
ATOM 2983 C C . LYS A 1 379 ? -8.037 -17.129 0.180 1.00 96.00 379 LYS A C 1
ATOM 2985 O O . LYS A 1 379 ? -7.923 -17.840 -0.821 1.00 96.00 379 LYS A O 1
ATOM 2990 N N . MET A 1 380 ? -7.140 -16.203 0.526 1.00 95.56 380 MET A N 1
ATOM 2991 C CA . MET A 1 380 ? -5.955 -15.864 -0.259 1.00 95.56 380 MET A CA 1
ATOM 2992 C C . MET A 1 380 ? -4.726 -15.629 0.627 1.00 95.56 380 MET A C 1
ATOM 2994 O O . MET A 1 380 ? -4.780 -14.853 1.578 1.00 95.56 380 MET A O 1
ATOM 2998 N N . LEU A 1 381 ? -3.609 -16.262 0.267 1.00 95.69 381 LEU A N 1
ATOM 2999 C CA . LEU A 1 381 ? -2.279 -15.999 0.810 1.00 95.69 381 LEU A CA 1
ATOM 3000 C C . LEU A 1 381 ? -1.381 -15.475 -0.314 1.00 95.69 381 LEU A C 1
ATOM 3002 O O . LEU A 1 381 ? -1.036 -16.205 -1.245 1.00 95.69 381 LEU A O 1
ATOM 3006 N N . MET A 1 382 ? -1.006 -14.208 -0.210 1.00 94.31 382 MET A N 1
ATOM 3007 C CA . MET A 1 382 ? 0.028 -13.570 -1.014 1.00 94.31 382 MET A CA 1
ATOM 3008 C C . MET A 1 382 ? 1.326 -13.555 -0.209 1.00 94.31 382 MET A C 1
ATOM 3010 O O . MET A 1 382 ? 1.313 -13.293 0.995 1.00 94.31 382 MET A O 1
ATOM 3014 N N . PHE A 1 383 ? 2.456 -13.812 -0.857 1.00 92.31 383 PHE A N 1
ATOM 3015 C CA . PHE A 1 383 ? 3.742 -13.735 -0.175 1.00 92.31 383 PHE A CA 1
ATOM 3016 C C . PHE A 1 383 ? 4.870 -13.209 -1.050 1.00 92.31 383 PHE A C 1
ATOM 3018 O O . PHE A 1 383 ? 4.882 -13.403 -2.267 1.00 92.31 383 PHE A O 1
ATOM 3025 N N . THR A 1 384 ? 5.855 -12.587 -0.411 1.00 87.50 384 THR A N 1
ATOM 3026 C CA . THR A 1 384 ? 7.146 -12.253 -1.016 1.00 87.50 384 THR A CA 1
ATOM 3027 C C . THR A 1 384 ? 8.235 -13.159 -0.445 1.00 87.50 384 THR A C 1
ATOM 3029 O O . THR A 1 384 ? 8.282 -13.436 0.751 1.00 87.50 384 THR A O 1
ATOM 3032 N N . THR A 1 385 ? 9.117 -13.635 -1.315 1.00 75.94 385 THR A N 1
ATOM 3033 C CA . THR A 1 385 ? 10.369 -14.328 -0.983 1.00 75.94 385 THR A CA 1
ATOM 3034 C C . THR A 1 385 ? 11.451 -13.825 -1.932 1.00 75.94 385 THR A C 1
ATOM 3036 O O . THR A 1 385 ? 11.146 -13.242 -2.977 1.00 75.94 385 THR A O 1
ATOM 3039 N N . TYR A 1 386 ? 12.719 -14.093 -1.616 1.00 68.75 386 TYR A N 1
ATOM 3040 C CA . TYR A 1 386 ? 13.793 -14.028 -2.610 1.00 68.75 386 TYR A CA 1
ATOM 3041 C C . TYR A 1 386 ? 13.613 -15.186 -3.603 1.00 68.75 386 TYR A C 1
ATOM 3043 O O . TYR A 1 386 ? 14.180 -16.266 -3.453 1.00 68.75 386 TYR A O 1
ATOM 3051 N N . CYS A 1 387 ? 12.736 -14.966 -4.578 1.00 70.12 387 CYS A N 1
ATOM 3052 C CA . CYS A 1 387 ? 12.300 -15.952 -5.552 1.00 70.12 387 CYS A CA 1
ATOM 3053 C C . CYS A 1 387 ? 13.388 -16.211 -6.608 1.00 70.12 387 CYS A C 1
ATOM 3055 O O . CYS A 1 387 ? 13.383 -15.603 -7.678 1.00 70.12 387 CYS A O 1
ATOM 3057 N N . SER A 1 388 ? 14.290 -17.159 -6.343 1.00 69.62 388 SER A N 1
ATOM 3058 C CA . SER A 1 388 ? 14.889 -17.937 -7.433 1.00 69.62 388 SER A CA 1
ATOM 3059 C C . SER A 1 388 ? 13.851 -18.926 -7.978 1.00 69.62 388 SER A C 1
ATOM 3061 O O . SER A 1 388 ? 12.968 -19.375 -7.244 1.00 69.62 388 SER A O 1
ATOM 3063 N N . TYR A 1 389 ? 13.948 -19.230 -9.274 1.00 61.97 389 TYR A N 1
ATOM 3064 C CA . TYR A 1 389 ? 12.901 -19.907 -10.051 1.00 61.97 389 TYR A CA 1
ATOM 3065 C C . TYR A 1 389 ? 12.424 -21.222 -9.403 1.00 61.97 389 TYR A C 1
ATOM 3067 O O . TYR A 1 389 ? 11.229 -21.390 -9.162 1.00 61.97 389 TYR A O 1
ATOM 3075 N N . ASP A 1 390 ? 13.365 -22.092 -9.026 1.00 71.62 390 ASP A N 1
ATOM 3076 C CA . ASP A 1 390 ? 13.069 -23.429 -8.494 1.00 71.62 390 ASP A CA 1
ATOM 3077 C C . ASP A 1 390 ? 12.505 -23.391 -7.061 1.00 71.62 390 ASP A C 1
ATOM 3079 O O . ASP A 1 390 ? 11.524 -24.063 -6.747 1.00 71.62 390 ASP A O 1
ATOM 3083 N N . ASN A 1 391 ? 13.064 -22.537 -6.194 1.00 79.25 391 ASN A N 1
ATOM 3084 C CA . ASN A 1 391 ? 12.693 -22.470 -4.774 1.00 79.25 391 ASN A CA 1
ATOM 3085 C C . ASN A 1 391 ? 11.245 -22.005 -4.546 1.00 79.25 391 ASN A C 1
ATOM 3087 O O . ASN A 1 391 ? 10.664 -22.272 -3.494 1.00 79.25 391 ASN A O 1
ATOM 3091 N N . CYS A 1 392 ? 10.662 -21.268 -5.494 1.00 86.75 392 CYS A N 1
ATOM 3092 C CA . CYS A 1 392 ? 9.310 -20.736 -5.350 1.00 86.75 392 CYS A CA 1
ATOM 3093 C C . CYS A 1 392 ? 8.231 -21.814 -5.513 1.00 86.75 392 CYS A C 1
ATOM 3095 O O . CYS A 1 392 ? 7.266 -21.829 -4.745 1.00 86.75 392 CYS A O 1
ATOM 3097 N N . LEU A 1 393 ? 8.412 -22.735 -6.467 1.00 86.69 393 LEU A N 1
ATOM 3098 C CA . LEU A 1 393 ? 7.445 -23.797 -6.749 1.00 86.69 393 LEU A CA 1
ATOM 3099 C C . LEU A 1 393 ? 7.218 -24.671 -5.512 1.00 86.69 393 LEU A C 1
ATOM 3101 O O . LEU A 1 393 ? 6.076 -24.851 -5.086 1.00 86.69 393 LEU A O 1
ATOM 3105 N N . ASP A 1 394 ? 8.301 -25.111 -4.871 1.00 87.94 394 ASP A N 1
ATOM 3106 C CA . ASP A 1 394 ? 8.228 -25.911 -3.650 1.00 87.94 394 ASP A CA 1
ATOM 3107 C C . ASP A 1 394 ? 7.498 -25.168 -2.515 1.00 87.94 394 ASP A C 1
ATOM 3109 O O . ASP A 1 394 ? 6.764 -25.794 -1.742 1.00 87.94 394 ASP A O 1
ATOM 3113 N N . VAL A 1 395 ? 7.662 -23.837 -2.392 1.00 90.12 395 VAL A N 1
ATOM 3114 C CA . VAL A 1 395 ? 6.977 -23.041 -1.349 1.00 90.12 395 VAL A CA 1
ATOM 3115 C C . VAL A 1 395 ? 5.482 -22.998 -1.638 1.00 90.12 395 VAL A C 1
ATOM 3117 O O . VAL A 1 395 ? 4.679 -23.231 -0.736 1.00 90.12 395 VAL A O 1
ATOM 3120 N N . VAL A 1 396 ? 5.093 -22.753 -2.893 1.00 90.75 396 VAL A N 1
ATOM 3121 C CA . VAL A 1 396 ? 3.684 -22.746 -3.308 1.00 90.75 396 VAL A CA 1
ATOM 3122 C C . VAL A 1 396 ? 3.040 -24.114 -3.068 1.00 90.75 396 VAL A C 1
ATOM 3124 O O . VAL A 1 396 ? 1.961 -24.169 -2.478 1.00 90.75 396 VAL A O 1
ATOM 3127 N N . VAL A 1 397 ? 3.701 -25.215 -3.443 1.00 91.50 397 VAL A N 1
ATOM 3128 C CA . VAL A 1 397 ? 3.215 -26.588 -3.204 1.00 91.50 397 VAL A CA 1
ATOM 3129 C C . VAL A 1 397 ? 3.074 -26.872 -1.705 1.00 91.50 397 VAL A C 1
ATOM 3131 O O . VAL A 1 397 ? 2.026 -27.341 -1.256 1.00 91.50 397 VAL A O 1
ATOM 3134 N N . GLY A 1 398 ? 4.081 -26.525 -0.900 1.00 92.56 398 GLY A N 1
ATOM 3135 C CA . GLY A 1 398 ? 4.045 -26.691 0.555 1.00 92.56 398 GLY A CA 1
ATOM 3136 C C . GLY A 1 398 ? 2.914 -25.909 1.230 1.00 92.56 398 GLY A C 1
ATOM 3137 O O . GLY A 1 398 ? 2.200 -26.449 2.076 1.00 92.56 398 GLY A O 1
ATOM 3138 N N . LEU A 1 399 ? 2.699 -24.657 0.819 1.00 93.44 399 LEU A N 1
ATOM 3139 C CA . LEU A 1 399 ? 1.612 -23.814 1.322 1.00 93.44 399 LEU A CA 1
ATOM 3140 C C . LEU A 1 399 ? 0.229 -24.287 0.847 1.00 93.44 399 LEU A C 1
ATOM 3142 O O . LEU A 1 399 ? -0.716 -24.219 1.629 1.00 93.44 399 LEU A O 1
ATOM 3146 N N . ARG A 1 400 ? 0.095 -24.820 -0.376 1.00 93.75 400 ARG A N 1
ATOM 3147 C CA . ARG A 1 400 ? -1.156 -25.438 -0.865 1.00 93.75 400 ARG A CA 1
ATOM 3148 C C . ARG A 1 400 ? -1.512 -26.694 -0.070 1.00 93.75 400 ARG A C 1
ATOM 3150 O O . ARG A 1 400 ? -2.652 -26.826 0.365 1.00 93.75 400 ARG A O 1
ATOM 3157 N N . ASN A 1 401 ? -0.533 -27.553 0.218 1.00 94.75 401 ASN A N 1
ATOM 3158 C CA . ASN A 1 401 ? -0.721 -28.712 1.099 1.00 94.75 401 ASN A CA 1
ATOM 3159 C C . ASN A 1 401 ? -1.114 -28.294 2.528 1.00 94.75 401 ASN A C 1
ATOM 3161 O O . ASN A 1 401 ? -1.918 -28.960 3.178 1.00 94.75 401 ASN A O 1
ATOM 3165 N N . ARG A 1 402 ? -0.571 -27.171 3.021 1.00 94.44 402 ARG A N 1
ATOM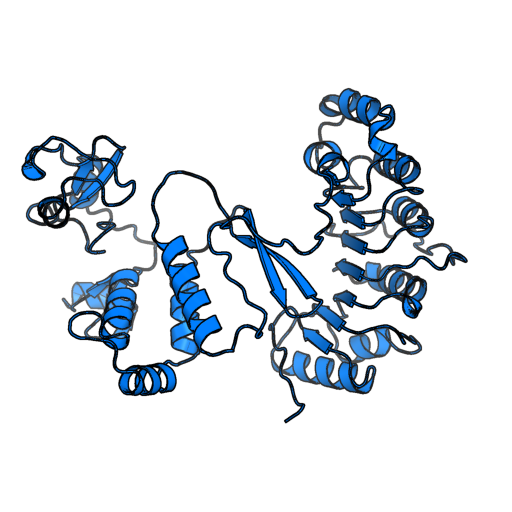 3166 C CA . ARG A 1 402 ? -0.883 -26.618 4.347 1.00 94.44 402 ARG A CA 1
ATOM 3167 C C . ARG A 1 402 ? -2.263 -25.952 4.431 1.00 94.44 402 ARG A C 1
ATOM 3169 O O . ARG A 1 402 ? -2.879 -25.977 5.502 1.00 94.44 402 ARG A O 1
ATOM 3176 N N . PHE A 1 403 ? -2.715 -25.357 3.329 1.00 95.44 403 PHE A N 1
ATOM 3177 C CA . PHE A 1 403 ? -3.955 -24.594 3.189 1.00 95.44 403 PHE A CA 1
ATOM 3178 C C . PHE A 1 403 ? -4.747 -25.070 1.953 1.00 95.44 403 PHE A C 1
ATOM 3180 O O . PHE A 1 403 ? -4.840 -24.345 0.956 1.00 95.44 403 PHE A O 1
ATOM 3187 N N . PRO A 1 404 ? -5.330 -26.284 1.995 1.00 95.25 404 PRO A N 1
ATOM 3188 C CA . PRO A 1 404 ? -6.032 -26.859 0.852 1.00 95.25 404 PRO A CA 1
ATOM 3189 C C . PRO A 1 404 ? -7.218 -25.991 0.409 1.00 95.25 404 PRO A C 1
ATOM 3191 O O . PRO A 1 404 ? -7.951 -25.433 1.233 1.00 95.25 404 PRO A O 1
ATOM 3194 N N . GLY A 1 405 ? -7.388 -25.866 -0.911 1.00 93.94 405 GLY A N 1
ATOM 3195 C CA . GLY A 1 405 ? -8.446 -25.072 -1.546 1.00 93.94 405 GLY A CA 1
ATOM 3196 C C . GLY A 1 405 ? -8.298 -23.549 -1.415 1.00 93.94 405 GLY A C 1
ATOM 3197 O O . GLY A 1 405 ? -9.256 -22.825 -1.691 1.00 93.94 405 GLY A O 1
ATOM 3198 N N . ARG A 1 406 ? -7.150 -23.029 -0.950 1.00 95.56 406 ARG A N 1
ATOM 3199 C CA . ARG A 1 406 ? -6.920 -21.579 -0.788 1.00 95.56 406 ARG A CA 1
ATOM 3200 C C . ARG A 1 406 ? -6.029 -21.037 -1.906 1.00 95.56 406 ARG A C 1
ATOM 3202 O O . ARG A 1 406 ? -5.138 -21.726 -2.395 1.00 95.56 406 ARG A O 1
ATOM 3209 N N . ARG A 1 407 ? -6.242 -19.780 -2.311 1.00 94.31 407 ARG A N 1
ATOM 3210 C CA . ARG A 1 407 ? -5.454 -19.153 -3.386 1.00 94.31 407 ARG A CA 1
ATOM 3211 C C . ARG A 1 407 ? -4.084 -18.743 -2.853 1.00 94.31 407 ARG A C 1
ATOM 3213 O O . ARG A 1 407 ? -3.984 -17.767 -2.117 1.00 94.31 407 ARG A O 1
ATOM 3220 N N . ILE A 1 408 ? -3.041 -19.468 -3.238 1.00 93.94 408 ILE A N 1
ATOM 3221 C CA . ILE A 1 408 ? -1.651 -19.174 -2.868 1.00 93.94 408 ILE A CA 1
ATOM 3222 C C . ILE A 1 408 ? -0.957 -18.474 -4.045 1.00 93.94 408 ILE A C 1
ATOM 3224 O O . ILE A 1 408 ? -1.004 -18.997 -5.160 1.00 93.94 408 ILE A O 1
ATOM 3228 N N . ARG A 1 409 ? -0.323 -17.314 -3.820 1.00 91.19 409 ARG A N 1
ATOM 3229 C CA . ARG A 1 409 ? 0.402 -16.543 -4.851 1.00 91.19 409 ARG A CA 1
ATOM 3230 C C . ARG A 1 409 ? 1.741 -16.006 -4.346 1.00 91.19 409 ARG A C 1
ATOM 3232 O O . ARG A 1 409 ? 1.785 -15.313 -3.330 1.00 91.19 409 ARG A O 1
ATOM 3239 N N . CYS A 1 410 ? 2.808 -16.243 -5.109 1.00 91.00 410 CYS A N 1
ATOM 3240 C CA . CYS A 1 410 ? 4.063 -15.517 -4.936 1.00 91.00 410 CYS A CA 1
ATOM 3241 C C . CYS A 1 410 ? 4.003 -14.186 -5.696 1.00 91.00 410 CYS A C 1
ATOM 3243 O O . CYS A 1 410 ? 3.692 -14.147 -6.885 1.00 91.00 410 CYS A O 1
ATOM 3245 N N . MET A 1 411 ? 4.345 -13.100 -5.012 1.00 88.06 411 MET A N 1
ATOM 3246 C CA . MET A 1 411 ? 4.350 -11.739 -5.551 1.00 88.06 411 MET A CA 1
ATOM 3247 C C . MET A 1 411 ? 5.657 -11.377 -6.271 1.00 88.06 411 MET A C 1
ATOM 3249 O O . MET A 1 411 ? 5.711 -10.357 -6.943 1.00 88.06 411 MET A O 1
ATOM 3253 N N . GLY A 1 412 ? 6.704 -12.202 -6.141 1.00 84.12 412 GLY A N 1
ATOM 3254 C CA . GLY A 1 412 ? 7.985 -11.991 -6.826 1.00 84.12 412 GLY A CA 1
ATOM 3255 C C . GLY A 1 412 ? 7.970 -12.441 -8.289 1.00 84.12 412 GLY A C 1
ATOM 3256 O O . GLY A 1 412 ? 8.428 -11.712 -9.159 1.00 84.12 412 GLY A O 1
ATOM 3257 N N . CYS A 1 413 ? 7.423 -13.628 -8.570 1.00 84.50 413 CYS A N 1
ATOM 3258 C CA . CYS A 1 413 ? 7.348 -14.184 -9.928 1.00 84.50 413 CYS A CA 1
ATOM 3259 C C . CYS A 1 413 ? 5.957 -14.101 -10.570 1.00 84.50 413 CYS A C 1
ATOM 3261 O O . CYS A 1 413 ? 5.792 -14.574 -11.689 1.00 84.50 413 CYS A O 1
ATOM 3263 N N . TYR A 1 414 ? 4.947 -13.584 -9.858 1.00 66.56 414 TYR A N 1
ATOM 3264 C CA . TYR A 1 414 ? 3.534 -13.526 -10.270 1.00 66.56 414 TYR A CA 1
ATOM 3265 C C . TYR A 1 414 ? 2.892 -14.860 -10.704 1.00 66.56 414 TYR A C 1
ATOM 3267 O O . TYR A 1 414 ? 1.713 -14.874 -11.073 1.00 66.56 414 TYR A O 1
ATOM 3275 N N . ARG A 1 415 ? 3.606 -15.992 -10.593 1.00 63.94 415 ARG A N 1
ATOM 3276 C CA . ARG A 1 415 ? 3.086 -17.332 -10.880 1.00 63.94 415 ARG A CA 1
ATOM 3277 C C . ARG A 1 415 ? 1.880 -17.598 -9.990 1.00 63.94 415 ARG A C 1
ATOM 3279 O O . ARG A 1 415 ? 1.986 -17.814 -8.781 1.00 63.94 415 ARG A O 1
ATOM 3286 N N . SER A 1 416 ? 0.714 -17.552 -10.622 1.00 55.03 416 SER A N 1
ATOM 3287 C CA . SER A 1 416 ? -0.560 -17.919 -10.014 1.00 55.03 416 SER A CA 1
ATOM 3288 C C . SER A 1 416 ? -0.984 -19.345 -10.358 1.00 55.03 416 SER A C 1
ATOM 3290 O O . SER A 1 416 ? -1.953 -19.804 -9.761 1.00 55.03 416 SER A O 1
ATOM 3292 N N . GLU A 1 417 ? -0.233 -20.010 -11.255 1.00 51.03 417 GLU A N 1
ATOM 3293 C CA . GLU A 1 417 ? -0.454 -21.337 -11.855 1.00 51.03 417 GLU A CA 1
ATOM 3294 C C . GLU A 1 417 ? -1.506 -22.168 -11.122 1.00 51.03 417 GLU A C 1
ATOM 3296 O O . GLU A 1 417 ? -1.249 -22.781 -10.075 1.00 51.03 417 GLU A O 1
ATOM 3301 N N . ASN A 1 418 ? -2.714 -22.138 -11.689 1.00 44.22 418 ASN A N 1
ATOM 3302 C CA . ASN A 1 418 ? -3.776 -23.074 -11.371 1.00 44.22 418 ASN A CA 1
ATOM 3303 C C . ASN A 1 418 ? -3.258 -24.461 -11.777 1.00 44.22 418 ASN A C 1
ATOM 3305 O O . ASN A 1 418 ? -3.291 -24.804 -12.949 1.00 44.22 418 ASN A O 1
ATOM 3309 N N . PHE A 1 419 ? -2.761 -25.233 -10.811 1.00 47.28 419 PHE A N 1
ATOM 3310 C CA . PHE A 1 419 ? -2.468 -26.664 -10.979 1.00 47.28 419 PHE A CA 1
ATOM 3311 C C . PHE A 1 419 ? -3.700 -27.507 -10.597 1.00 47.28 419 PHE A C 1
ATOM 3313 O O . PHE A 1 419 ? -3.574 -28.601 -10.056 1.00 47.28 419 PHE A O 1
ATOM 3320 N N . ASP A 1 420 ? -4.883 -26.943 -10.848 1.00 42.25 420 ASP A N 1
ATOM 3321 C CA . ASP A 1 420 ? -6.170 -27.634 -10.838 1.00 42.25 420 ASP A CA 1
ATOM 3322 C C . ASP A 1 420 ? -6.585 -27.889 -12.307 1.00 42.25 420 ASP A C 1
ATOM 3324 O O . ASP A 1 420 ? -7.674 -27.496 -12.717 1.00 42.25 420 ASP A O 1
ATOM 3328 N N . ASP A 1 421 ? -5.666 -28.481 -13.083 1.00 36.75 421 ASP A N 1
ATOM 3329 C CA . ASP A 1 421 ? -5.841 -29.159 -14.384 1.00 36.75 421 ASP A CA 1
ATOM 3330 C C . ASP A 1 421 ? -4.672 -30.155 -14.584 1.00 36.75 421 ASP A C 1
ATOM 3332 O O . ASP A 1 421 ? -3.505 -29.746 -14.359 1.00 36.75 421 ASP A O 1
#

Foldseek 3Di:
DAFPPQRFDADVPFQFWFQDPLRDTHGLNVCQVDQADQWFRHGDPDRSVPGHTPVVSVVVVVVPCPPPPDQQQKAFPVVRGRDDPVCVVVPTDIGHVVNVLVVVVCVLVVVPDDDDDVVSVVVSVVPCDPVSVVVVCVVVVPDDDDWFDWDWADADPDIDTGGDGDDDDTGDCVVVVVVVVVVVCVVVCVRPVPGDPDDPDDDDDDDDDPPDDPLQEDECQVLQVDLPCVVNVVVLVVLLPDPSLCNHAEYHNHECPSPVPSLLSSLQSNLARYQEDAYEQHDLSNVLSVLSRQNHAYYHYAYDDPDDDPPDPNPRPQDPHQRLHQYDAHHPPDPVCLVVVLSVCQSHLARYQEYEEEFDQQLVRSLVSCVPRRRPNHQEYEYEYPDDPVSVVSNQVSVCVVPPNHQYAYPVVRPSDPPVD

Sequence (421 aa):
MECPECFQAFDEKRRRPKALPCGHTACLECLARVDRCLVDGKGFESIPSELPDNQSVLALMRSGITSSGSSLHLWCKNCLGEATENCVDEGHAVTSMKSHWHEQATQNLNLTDNKLDPQYLSTLLDNLDEDAAAKALEVLSGKAEAPGLDVFIQAGTGRWKSSLPVGEVIGSDNGEIIKGMLLLMASKSILPQDFVIPAIPEEGNKPIVEDVDPDSEIDLTNISSCRDLESVMEEKERLLSSDSLKKVKRVTGLYCDIDRKWGVKILQLIAPFVEEVHIYNFYREHLEVIQSMPELRWVVLEFWKDKLDKNSDYQLPTLQHISKVEFLWANLAYHDCQKVLLQLVKSHAMSVQTLFTPLPTYHMDAIKFFEGLEMPNLKMLMFTTYCSYDNCLDVVVGLRNRFPGRRIRCMGCYRSENFDD

Organism: NCBI:txid439358

pLDDT: mean 75.45, std 23.4, range [27.41, 98.25]

Secondary structure (DSSP, 8-state):
-B-TTT-PBP-SSSS-EEEPTTS-EEEHHHHTT-SB-TTT--B--S-TTTSPB-HHHHHHHHTT---TTS---EEETTTTEEPPHHHHHTT--EEEHHHHHHHHHHHHTTTTSS---HHHHHHHHTT--HHHHHHHHHHHH-------EEEEEEETTEEEEEEE----SS--THHHHHHHHHHHHHHTT-S-TT----PPPPSS---------GGGEEE-HHHHS-S-HHHHHHHHHHHHT-GGGGG--EEEEEETTT-HHHHHHHHHHHTTT-SEEEEES--HHHHHHHTT-TT--EEEEEE-SS---TT---------------EEEEEE-SGGGHHHHHHHHHHHTTT-SEEEEEPPSSHHHHHHTTTT---TT--EEEEE----HHHHHHHHHHHHHHSTTSEEEETTT--------

InterPro domains:
  IPR001841 Zinc finger, RING-type [PF14634] (2-39)
  IPR001841 Zinc finger, RING-type [PS50089] (3-40)
  IPR013083 Zinc finger, RING/FYVE/PHD-type [G3DSA:3.30.40.10] (1-59)

Radius of gyration: 27.78 Å; chains: 1; bounding box: 61×58×70 Å